Protein AF-A0A9E6EFD6-F1 (afdb_monomer)

Radius of gyration: 28.6 Å; Cα contacts (8 Å, |Δi|>4): 724; chains: 1; bounding box: 72×73×68 Å

Solvent-accessible surface area (backbone atoms only — not comparable to full-atom values): 27287 Å² total; per-residue (Å²): 129,80,58,68,72,55,55,49,50,42,54,75,59,49,58,36,62,63,62,46,51,76,80,34,74,67,41,82,51,91,86,28,33,37,20,57,46,93,88,54,94,69,93,67,68,41,21,35,36,34,62,90,74,41,35,36,42,23,73,75,83,65,52,63,38,40,52,54,54,49,46,18,63,78,69,70,40,54,73,70,54,23,52,51,53,50,20,59,73,57,70,45,83,66,78,86,62,56,59,75,66,49,44,52,48,53,51,50,51,50,52,42,42,50,56,40,42,49,50,46,51,52,20,31,51,38,42,70,38,83,94,67,17,58,70,54,52,53,50,37,52,76,70,70,52,50,70,67,54,39,55,77,54,48,42,19,26,32,57,75,60,60,42,64,63,53,54,51,33,53,76,74,68,49,55,67,72,54,38,39,56,56,40,50,34,42,74,45,96,66,90,66,62,68,32,36,60,66,47,44,17,43,29,40,56,31,43,41,82,85,60,48,40,42,42,40,37,31,31,44,81,66,93,56,82,62,60,65,43,66,44,62,81,35,96,72,28,53,63,61,65,46,43,43,52,40,52,72,8,47,64,47,10,47,76,64,43,30,34,35,42,27,62,38,73,62,35,26,51,40,34,38,71,62,70,41,44,26,25,23,14,43,71,82,56,82,69,35,63,56,33,34,50,55,47,52,76,42,20,52,31,35,36,42,43,48,38,68,46,74,66,27,51,56,48,49,53,53,38,44,56,43,30,47,74,64,66,34,51,63,29,33,38,79,53,86,96,30,59,43,64,42,56,34,42,76,76,61,30,53,69,55,51,50,55,38,72,74,61,53,32,46,62,65,56,50,53,47,57,63,42,49,77,70,48,43,68,92,38,72,67,23,44,51,54,50,53,61,68,44,27,70,61,53,55,67,48,83,50,69,63,62,36,50,54,50,43,52,52,51,15,65,76,67,73,48,56,52,65,61,51,50,52,62,38,63,71,54,81,67,74,82,76,78,80,77,90,83,74,92,73,75,86,74,77,82,80,75,78,84,77,57,70,66,58,56,51,50,52,51,50,36,71,75,37,59,74,50,47,76,75,39,50,95,74,57,57,49,86,81,44,94,46,74,71,55,32,73,74,104

Structure (mmCIF, N/CA/C/O backbone):
data_AF-A0A9E6EFD6-F1
#
_entry.id   AF-A0A9E6EFD6-F1
#
loop_
_atom_site.group_PDB
_atom_site.id
_atom_site.type_symbol
_atom_site.label_atom_id
_atom_site.label_alt_id
_atom_site.label_comp_id
_atom_site.label_asym_id
_atom_site.label_entity_id
_atom_site.label_seq_id
_atom_site.pdbx_PDB_ins_code
_atom_site.Cartn_x
_atom_site.Cartn_y
_atom_site.Cartn_z
_atom_site.occupancy
_atom_site.B_iso_or_equiv
_atom_site.auth_seq_id
_atom_site.auth_comp_id
_atom_site.auth_asym_id
_atom_site.auth_atom_id
_atom_site.pdbx_PDB_model_num
ATOM 1 N N . MET A 1 1 ? 1.290 27.173 -13.352 1.00 56.44 1 MET A N 1
ATOM 2 C CA . MET A 1 1 ? 0.258 27.708 -12.443 1.00 56.44 1 MET A CA 1
ATOM 3 C C . MET A 1 1 ? -0.812 28.351 -13.310 1.00 56.44 1 MET A C 1
ATOM 5 O O . MET A 1 1 ? -0.436 29.031 -14.257 1.00 56.44 1 MET A O 1
ATOM 9 N N . ILE A 1 2 ? -2.094 28.055 -13.079 1.00 71.50 2 ILE A N 1
ATOM 10 C CA . ILE A 1 2 ? -3.198 28.715 -13.797 1.00 71.50 2 ILE A CA 1
ATOM 11 C C . ILE A 1 2 ? -3.419 30.072 -13.109 1.00 71.50 2 ILE A C 1
ATOM 13 O O . ILE A 1 2 ? -3.512 30.064 -11.880 1.00 71.50 2 ILE A O 1
ATOM 17 N N . PRO A 1 3 ? -3.451 31.204 -13.837 1.00 74.81 3 PRO A N 1
ATOM 18 C CA . PRO A 1 3 ? -3.648 32.519 -13.227 1.00 74.81 3 PRO A CA 1
ATOM 19 C C . PRO A 1 3 ? -4.957 32.568 -12.416 1.00 74.81 3 PRO A C 1
ATOM 21 O O . PRO A 1 3 ? -5.973 32.075 -12.923 1.00 74.81 3 PRO A O 1
ATOM 24 N N . PRO A 1 4 ? -4.967 33.123 -11.188 1.00 72.00 4 PRO A N 1
ATOM 25 C CA . PRO A 1 4 ? -6.178 33.239 -10.370 1.00 72.00 4 PRO A CA 1
ATOM 26 C C . PRO A 1 4 ? -7.341 33.909 -11.111 1.00 72.00 4 PRO A C 1
ATOM 28 O O . PRO A 1 4 ? -8.468 33.426 -11.053 1.00 72.00 4 PRO A O 1
ATOM 31 N N . GLU A 1 5 ? -7.047 34.925 -11.922 1.00 75.19 5 GLU A N 1
ATOM 32 C CA . GLU A 1 5 ? -8.031 35.670 -12.711 1.00 75.19 5 GLU A CA 1
ATOM 33 C C . GLU A 1 5 ? -8.712 34.778 -13.760 1.00 75.19 5 GLU A C 1
ATOM 35 O O . GLU A 1 5 ? -9.870 34.979 -14.121 1.00 75.19 5 GLU A O 1
ATOM 40 N N . LEU A 1 6 ? -8.004 33.759 -14.258 1.00 79.31 6 LEU A N 1
ATOM 41 C CA . LEU A 1 6 ? -8.556 32.797 -15.205 1.00 79.31 6 LEU A CA 1
ATOM 42 C C . LEU A 1 6 ? -9.439 31.760 -14.507 1.00 79.31 6 LEU A C 1
ATOM 44 O O . LEU A 1 6 ? -10.460 31.364 -15.060 1.00 79.31 6 LEU A O 1
ATOM 48 N N . ILE A 1 7 ? -9.073 31.348 -13.290 1.00 82.12 7 ILE A N 1
ATOM 49 C CA . ILE A 1 7 ? -9.908 30.476 -12.453 1.00 82.12 7 ILE A CA 1
ATOM 50 C C . ILE A 1 7 ? -11.225 31.182 -12.123 1.00 82.12 7 ILE A C 1
ATOM 52 O O . ILE A 1 7 ? -12.283 30.556 -12.204 1.00 82.12 7 ILE A O 1
ATOM 56 N N . ASP A 1 8 ? -11.167 32.472 -11.800 1.00 79.94 8 ASP A N 1
ATOM 57 C CA . ASP A 1 8 ? -12.355 33.284 -11.544 1.00 79.94 8 ASP A CA 1
ATOM 58 C C . ASP A 1 8 ? -13.197 33.451 -12.815 1.00 79.94 8 ASP A C 1
ATOM 60 O O . ASP A 1 8 ? -14.384 33.148 -12.790 1.00 79.94 8 ASP A O 1
ATOM 64 N N . ARG A 1 9 ? -12.588 33.740 -13.974 1.00 79.25 9 ARG A N 1
ATOM 65 C CA . ARG A 1 9 ? -13.313 33.761 -15.261 1.00 79.25 9 ARG A CA 1
ATOM 66 C C . ARG A 1 9 ? -14.024 32.446 -15.585 1.00 79.25 9 ARG A C 1
ATOM 68 O O . ARG A 1 9 ? -15.136 32.471 -16.109 1.00 79.25 9 ARG A O 1
ATOM 75 N N . ILE A 1 10 ? -13.393 31.302 -15.311 1.00 85.44 10 ILE A N 1
ATOM 76 C CA . ILE A 1 10 ? -14.019 29.984 -15.502 1.00 85.44 10 ILE A CA 1
ATOM 77 C C . ILE A 1 10 ? -15.168 29.800 -14.519 1.00 85.44 10 ILE A C 1
ATOM 79 O O . ILE A 1 10 ? -16.218 29.305 -14.917 1.00 85.44 10 ILE A O 1
ATOM 83 N N . ARG A 1 11 ? -14.995 30.222 -13.261 1.00 84.12 11 ARG A N 1
ATOM 84 C CA . ARG A 1 11 ? -16.059 30.197 -12.252 1.00 84.12 11 ARG A CA 1
ATOM 85 C C . ARG A 1 11 ? -17.268 31.008 -12.707 1.00 84.12 11 ARG A C 1
ATOM 87 O O . ARG A 1 11 ? -18.375 30.493 -12.652 1.00 84.12 11 ARG A O 1
ATOM 94 N N . ASP A 1 12 ? -17.036 32.220 -13.195 1.00 82.88 12 ASP A N 1
ATOM 95 C CA . ASP A 1 12 ? -18.083 33.157 -13.607 1.00 82.88 12 ASP A CA 1
ATOM 96 C C . ASP A 1 12 ? -18.786 32.717 -14.897 1.00 82.88 12 ASP A C 1
ATOM 98 O O . ASP A 1 12 ? -19.959 33.012 -15.104 1.00 82.88 12 ASP A O 1
ATOM 102 N N . SER A 1 13 ? -18.083 31.974 -15.756 1.00 85.12 13 SER A N 1
ATOM 103 C CA . SER A 1 13 ? -18.631 31.432 -17.008 1.00 85.12 13 SER A CA 1
ATOM 104 C C . SER A 1 13 ? -19.251 30.040 -16.846 1.00 85.12 13 SER A C 1
ATOM 106 O O . SER A 1 13 ? -19.642 29.427 -17.837 1.00 85.12 13 SER A O 1
ATOM 108 N N . THR A 1 14 ? -19.313 29.513 -15.621 1.00 89.00 14 THR A N 1
ATOM 109 C CA . THR A 1 14 ? -19.860 28.186 -15.330 1.00 89.00 14 THR A CA 1
ATOM 110 C C . THR A 1 14 ? -21.134 28.319 -14.508 1.00 89.00 14 THR A C 1
ATOM 112 O O . THR A 1 14 ? -21.069 28.693 -13.341 1.00 89.00 14 THR A O 1
ATOM 115 N N . ASP A 1 15 ? -22.277 27.918 -15.068 1.00 90.31 15 ASP A N 1
ATOM 116 C CA . ASP A 1 15 ? -23.502 27.765 -14.281 1.00 90.31 15 ASP A CA 1
ATOM 117 C C . ASP A 1 15 ? -23.527 26.399 -13.585 1.00 90.31 15 ASP A C 1
ATOM 119 O O . ASP A 1 15 ? -23.584 25.335 -14.213 1.00 90.31 15 ASP A O 1
ATOM 123 N N . ILE A 1 16 ? -23.516 26.422 -12.254 1.00 92.88 16 ILE A N 1
ATOM 124 C CA . ILE A 1 16 ? -23.578 25.223 -11.428 1.00 92.88 16 ILE A CA 1
ATOM 125 C C . ILE A 1 16 ? -24.838 24.391 -11.692 1.00 92.88 16 ILE A C 1
ATOM 127 O O . ILE A 1 16 ? -24.782 23.164 -11.593 1.00 92.88 16 ILE A O 1
ATOM 131 N N . VAL A 1 17 ? -25.970 25.017 -12.031 1.00 93.38 17 VAL A N 1
ATOM 132 C CA . VAL A 1 17 ? -27.214 24.288 -12.306 1.00 93.38 17 VAL A CA 1
ATOM 133 C C . VAL A 1 17 ? -27.061 23.484 -13.588 1.00 93.38 17 VAL A C 1
ATOM 135 O O . VAL A 1 17 ? -27.425 22.307 -13.608 1.00 93.38 17 VAL A O 1
ATOM 138 N N . GLU A 1 18 ? -26.470 24.073 -14.627 1.00 90.19 18 GLU A N 1
ATOM 139 C CA . GLU A 1 18 ? -26.209 23.390 -15.892 1.00 90.19 18 GLU A CA 1
ATOM 140 C C . GLU A 1 18 ? -25.218 22.237 -15.704 1.00 90.19 18 GLU A C 1
ATOM 142 O O . GLU A 1 18 ? -25.483 21.115 -16.141 1.00 90.19 18 GLU A O 1
ATOM 147 N N . VAL A 1 19 ? -24.111 22.485 -14.995 1.00 92.12 19 VAL A N 1
ATOM 148 C CA . VAL A 1 19 ? -23.100 21.458 -14.708 1.00 92.12 19 VAL A CA 1
ATOM 149 C C . VAL A 1 19 ? -23.736 20.265 -14.008 1.00 92.12 19 VAL A C 1
ATOM 151 O O . VAL A 1 19 ? -23.551 19.133 -14.442 1.00 92.12 19 VAL A O 1
ATOM 154 N N . ILE A 1 20 ? -24.511 20.502 -12.950 1.00 94.88 20 ILE A N 1
ATOM 155 C CA . ILE A 1 20 ? -25.107 19.434 -12.143 1.00 94.88 20 ILE A CA 1
ATOM 156 C C . ILE A 1 20 ? -26.225 18.708 -12.897 1.00 94.88 20 ILE A C 1
ATOM 158 O O . ILE A 1 20 ? -26.336 17.484 -12.787 1.00 94.88 20 ILE A O 1
ATOM 162 N N . SER A 1 21 ? -27.029 19.431 -13.683 1.00 92.44 21 SER A N 1
ATOM 163 C CA . SER A 1 21 ? -28.165 18.862 -14.424 1.00 92.44 21 SER A CA 1
ATOM 164 C C . SER A 1 21 ? -27.749 17.804 -15.450 1.00 92.44 21 SER A C 1
ATOM 166 O O . SER A 1 21 ? -28.574 16.989 -15.855 1.00 92.44 21 SER A O 1
ATOM 168 N N . ARG A 1 22 ? -26.466 17.766 -15.837 1.00 90.06 22 ARG A N 1
ATOM 169 C CA . ARG A 1 22 ? -25.897 16.709 -16.690 1.00 90.06 22 ARG A CA 1
ATOM 170 C C . ARG A 1 22 ? -25.738 15.362 -15.979 1.00 90.06 22 ARG A C 1
ATOM 172 O O . ARG A 1 22 ? -25.658 14.340 -16.651 1.00 90.06 22 ARG A O 1
ATOM 179 N N . TYR A 1 23 ? -25.692 15.347 -14.647 1.00 91.62 23 TYR A N 1
ATOM 180 C CA . TYR A 1 23 ? -25.462 14.134 -13.851 1.00 91.62 23 TYR A CA 1
ATOM 181 C C . TYR A 1 23 ? -26.715 13.684 -13.107 1.00 91.62 23 TYR A C 1
ATOM 183 O O . TYR A 1 23 ? -26.908 12.490 -12.897 1.00 91.62 23 TYR A O 1
ATOM 191 N N . VAL A 1 24 ? -27.559 14.626 -12.678 1.00 91.38 24 VAL A N 1
ATOM 192 C CA . VAL A 1 24 ? -28.764 14.327 -11.896 1.00 91.38 24 VAL A CA 1
ATOM 193 C C . VAL A 1 24 ? -29.941 15.183 -12.325 1.00 91.38 24 VAL A C 1
ATOM 195 O O . VAL A 1 24 ? -29.803 16.367 -12.619 1.00 91.38 24 VAL A O 1
ATOM 198 N N . SER A 1 25 ? -31.136 14.593 -12.303 1.00 92.50 25 SER A N 1
ATOM 199 C CA . SER A 1 25 ? -32.370 15.327 -12.573 1.00 92.50 25 SER A CA 1
ATOM 200 C C . SER A 1 25 ? -32.705 16.267 -11.414 1.00 92.50 25 SER A C 1
ATOM 202 O O . SER A 1 25 ? -33.002 15.828 -10.298 1.00 92.50 25 SER A O 1
ATOM 204 N N . LEU A 1 26 ? -32.690 17.566 -11.697 1.00 94.31 26 LEU A N 1
ATOM 205 C CA . LEU A 1 26 ? -33.042 18.623 -10.758 1.00 94.31 26 LEU A CA 1
ATOM 206 C C . LEU A 1 26 ? -34.485 19.094 -10.982 1.00 94.31 26 LEU A C 1
ATOM 208 O O . LEU A 1 26 ? -34.907 19.329 -12.111 1.00 94.31 26 LEU A O 1
ATOM 212 N N . LYS A 1 27 ? -35.244 19.260 -9.896 1.00 93.06 27 LYS A N 1
ATOM 213 C CA . LYS A 1 27 ? -36.582 19.866 -9.901 1.00 93.06 27 LYS A CA 1
ATOM 214 C C . LYS A 1 27 ? -36.539 21.244 -9.237 1.00 93.06 27 LYS A C 1
ATOM 216 O O . LYS A 1 27 ? -35.907 21.371 -8.186 1.00 93.06 27 LYS A O 1
ATOM 221 N N . PRO A 1 28 ? -37.216 22.265 -9.786 1.00 92.00 28 PRO A N 1
ATOM 222 C CA . PRO A 1 28 ? -37.289 23.575 -9.149 1.00 92.00 28 PRO A CA 1
ATOM 223 C C . PRO A 1 28 ? -38.011 23.478 -7.796 1.00 92.00 28 PRO A C 1
ATOM 225 O O . PRO A 1 28 ? -38.989 22.747 -7.634 1.00 92.00 28 PRO A O 1
ATOM 228 N N . THR A 1 29 ? -37.502 24.181 -6.788 1.00 88.31 29 THR A N 1
ATOM 229 C CA . THR A 1 29 ? -38.072 24.250 -5.436 1.00 88.31 29 THR A CA 1
ATOM 230 C C . THR A 1 29 ? -37.699 25.587 -4.801 1.00 88.31 29 THR A C 1
ATOM 232 O O . THR A 1 29 ? -36.541 25.829 -4.457 1.00 88.31 29 THR A O 1
ATOM 235 N N . GLY A 1 30 ? -38.691 26.464 -4.620 1.00 86.25 30 GLY A N 1
ATOM 236 C CA . GLY A 1 30 ? -38.467 27.817 -4.109 1.00 86.25 30 GLY A CA 1
ATOM 237 C C . GLY A 1 30 ? -37.525 28.613 -5.018 1.00 86.25 30 GLY A C 1
ATOM 238 O O . GLY A 1 30 ? -37.744 28.678 -6.222 1.00 86.25 30 GLY A O 1
ATOM 239 N N . LYS A 1 31 ? -36.466 29.193 -4.439 1.00 79.69 31 LYS A N 1
ATOM 240 C CA . LYS A 1 31 ? -35.420 29.945 -5.164 1.00 79.69 31 LYS A CA 1
ATOM 241 C C . LYS A 1 31 ? -34.249 29.075 -5.655 1.00 79.69 31 LYS A C 1
ATOM 243 O O . LYS A 1 31 ? -33.185 29.590 -5.975 1.00 79.69 31 LYS A O 1
ATOM 248 N N . GLY A 1 32 ? -34.389 27.753 -5.645 1.00 90.75 32 GLY A N 1
ATOM 249 C CA . GLY A 1 32 ? -33.319 26.845 -6.046 1.00 90.75 32 GLY A CA 1
ATOM 250 C C . GLY A 1 32 ? -33.848 25.568 -6.673 1.00 90.75 32 GLY A C 1
ATOM 251 O O . GLY A 1 32 ? -35.003 25.475 -7.088 1.00 90.75 32 GLY A O 1
ATOM 252 N N . PHE A 1 33 ? -32.987 24.565 -6.718 1.00 96.06 33 PHE A N 1
ATOM 253 C CA . PHE A 1 33 ? -33.272 23.268 -7.303 1.00 96.06 33 PHE A CA 1
ATOM 254 C C . PHE A 1 33 ? -33.018 22.161 -6.291 1.00 96.06 33 PHE A C 1
ATOM 256 O O . PHE A 1 33 ? -32.183 22.292 -5.393 1.00 96.06 33 PHE A O 1
ATOM 263 N N . LYS A 1 34 ? -33.739 21.054 -6.439 1.00 95.81 34 LYS A N 1
ATOM 264 C CA . LYS A 1 34 ? -33.647 19.895 -5.561 1.00 95.81 34 LYS A CA 1
ATOM 265 C C . LYS A 1 34 ? -33.643 18.601 -6.369 1.00 95.81 34 LYS A C 1
ATOM 267 O O . LYS A 1 34 ? -34.402 18.469 -7.325 1.00 95.81 34 LYS A O 1
ATOM 272 N N . GLY A 1 35 ? -32.819 17.637 -5.975 1.00 94.88 35 GLY A N 1
ATOM 273 C CA . GLY A 1 35 ? -32.686 16.346 -6.650 1.00 94.88 35 GLY A CA 1
ATOM 274 C C . GLY A 1 35 ? -32.191 15.245 -5.719 1.00 94.88 35 GLY A C 1
ATOM 275 O O . GLY A 1 35 ? -31.990 15.464 -4.521 1.00 94.88 35 GLY A O 1
ATOM 276 N N . LEU A 1 36 ? -32.020 14.050 -6.277 1.00 94.56 36 LEU A N 1
ATOM 277 C CA . LEU A 1 36 ? -31.294 12.974 -5.606 1.00 94.56 36 LEU A CA 1
ATOM 278 C C . LEU A 1 36 ? -29.795 13.260 -5.700 1.00 94.56 36 LEU A C 1
ATOM 280 O O . LEU A 1 36 ? -29.305 13.736 -6.725 1.00 94.56 36 LEU A O 1
ATOM 284 N N . CYS A 1 37 ? -29.070 12.995 -4.625 1.00 93.62 37 CYS A N 1
ATOM 285 C CA . CYS A 1 37 ? -27.639 13.220 -4.585 1.00 93.62 37 CYS A CA 1
ATOM 286 C C . CYS A 1 37 ? -26.882 12.222 -5.477 1.00 93.62 37 CYS A C 1
ATOM 288 O O . CYS A 1 37 ? -27.070 11.018 -5.324 1.00 93.62 37 CYS A O 1
ATOM 290 N N . PRO A 1 38 ? -25.952 12.684 -6.334 1.00 91.12 38 PRO A N 1
ATOM 291 C CA . PRO A 1 38 ? -25.103 11.785 -7.121 1.00 91.12 38 PRO A CA 1
ATOM 292 C C . PRO A 1 38 ? -24.004 11.094 -6.302 1.00 91.12 38 PRO A C 1
ATOM 294 O O . PRO A 1 38 ? -23.340 10.195 -6.804 1.00 91.12 38 PRO A O 1
ATOM 297 N N . PHE A 1 39 ? -23.764 11.531 -5.063 1.00 89.81 39 PHE A N 1
ATOM 298 C CA . PHE A 1 39 ? -22.613 11.105 -4.257 1.00 89.81 39 PHE A CA 1
ATOM 299 C C . PHE A 1 39 ? -22.948 10.054 -3.198 1.00 89.81 39 PHE A C 1
ATOM 301 O O . PHE A 1 39 ? -22.041 9.490 -2.595 1.00 89.81 39 PHE A O 1
ATOM 308 N N . HIS A 1 40 ? -24.231 9.804 -2.942 1.00 86.38 40 HIS A N 1
ATOM 309 C CA . HIS A 1 40 ? -24.676 8.764 -2.020 1.00 86.38 40 HIS A CA 1
ATOM 310 C C . HIS A 1 40 ? -26.071 8.282 -2.415 1.00 86.38 40 HIS A C 1
ATOM 312 O O . HIS A 1 40 ? -26.829 9.009 -3.054 1.00 86.38 40 HIS A O 1
ATOM 318 N N . GLN A 1 41 ? -26.410 7.053 -2.039 1.00 88.94 41 GLN A N 1
ATOM 319 C CA . GLN A 1 41 ? -27.671 6.445 -2.437 1.00 88.94 41 GLN A CA 1
ATOM 320 C C . GLN A 1 41 ? -28.798 6.849 -1.480 1.00 88.94 41 GLN A C 1
ATOM 322 O O . GLN A 1 41 ? -28.761 6.539 -0.292 1.00 88.94 41 GLN A O 1
ATOM 327 N N . GLU A 1 42 ? -29.822 7.515 -2.009 1.00 89.06 42 GLU A N 1
ATOM 328 C CA . GLU A 1 42 ? -30.994 7.954 -1.250 1.00 89.06 42 GLU A CA 1
ATOM 329 C C . GLU A 1 42 ? -32.288 7.784 -2.056 1.00 89.06 42 GLU A C 1
ATOM 331 O O . GLU A 1 42 ? -32.275 7.771 -3.287 1.00 89.06 42 GLU A O 1
ATOM 336 N N . LYS A 1 43 ? -33.423 7.644 -1.357 1.00 87.69 43 LYS A N 1
ATOM 337 C CA . LYS A 1 43 ? -34.765 7.588 -1.974 1.00 87.69 43 LYS A CA 1
ATOM 338 C C . LYS A 1 43 ? -35.498 8.928 -1.919 1.00 87.69 43 LYS A C 1
ATOM 340 O O . LYS A 1 43 ? -36.354 9.199 -2.757 1.00 87.69 43 LYS A O 1
ATOM 345 N N . THR A 1 44 ? -35.163 9.760 -0.939 1.00 90.31 44 THR A N 1
ATOM 346 C CA . THR A 1 44 ? -35.767 11.077 -0.741 1.00 90.31 44 THR A CA 1
ATOM 347 C C . THR A 1 44 ? -34.757 12.137 -1.163 1.00 90.31 44 THR A C 1
ATOM 349 O O . THR A 1 44 ? -33.641 12.098 -0.659 1.00 90.31 44 THR A O 1
ATOM 352 N N . PRO A 1 45 ? -35.114 13.098 -2.034 1.00 91.94 45 PRO A N 1
ATOM 353 C CA . PRO A 1 45 ? -34.207 14.170 -2.433 1.00 91.94 45 PRO A CA 1
ATOM 354 C C . PRO A 1 45 ? -33.639 14.928 -1.223 1.00 91.94 45 PRO A C 1
ATOM 356 O O . PRO A 1 45 ? -34.402 15.570 -0.489 1.00 91.94 45 PRO A O 1
ATOM 359 N N . SER A 1 46 ? -32.318 14.898 -1.029 1.00 92.69 46 SER A N 1
ATOM 360 C CA . SER A 1 46 ? -31.614 15.743 -0.049 1.00 92.69 46 SER A CA 1
ATOM 361 C C . SER A 1 46 ? -30.575 16.667 -0.687 1.00 92.69 46 SER A C 1
ATOM 363 O O . SER A 1 46 ? -29.992 17.508 0.001 1.00 92.69 46 SER A O 1
ATOM 365 N N . PHE A 1 47 ? -30.378 16.558 -2.000 1.00 96.25 47 PHE A N 1
ATOM 366 C CA . PHE A 1 47 ? -29.462 17.390 -2.761 1.00 96.25 47 PHE A CA 1
ATOM 367 C C . PHE A 1 47 ? -30.135 18.691 -3.188 1.00 96.25 47 PHE A C 1
ATOM 369 O O . PHE A 1 47 ? -31.178 18.670 -3.837 1.00 96.25 47 PHE A O 1
ATOM 376 N N . THR A 1 48 ? -29.540 19.823 -2.825 1.00 95.62 48 THR A N 1
ATOM 377 C CA .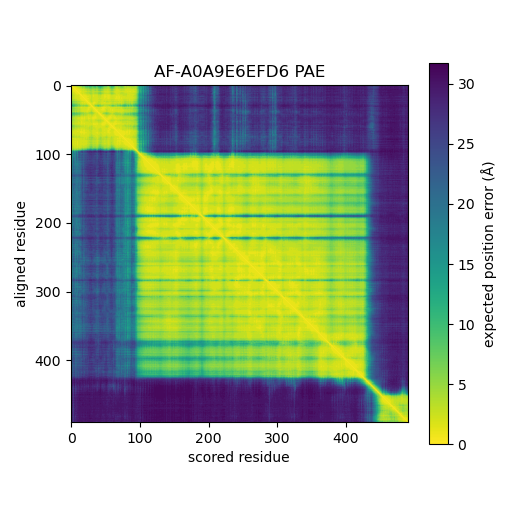 THR A 1 48 ? -30.039 21.162 -3.152 1.00 95.62 48 THR A CA 1
ATOM 378 C C . THR A 1 48 ? -28.988 21.958 -3.907 1.00 95.62 48 THR A C 1
ATOM 380 O O . THR A 1 48 ? -27.803 21.878 -3.591 1.00 95.62 48 THR A O 1
ATOM 383 N N . VAL A 1 49 ? -29.427 22.736 -4.891 1.00 96.19 49 VAL A N 1
ATOM 384 C CA . VAL A 1 49 ? -28.583 23.637 -5.681 1.00 96.19 49 VAL A CA 1
ATOM 385 C C . VAL A 1 49 ? -29.187 25.028 -5.619 1.00 96.19 49 VAL A C 1
ATOM 387 O O . VAL A 1 49 ? -30.371 25.213 -5.896 1.00 96.19 49 VAL A O 1
ATOM 390 N N . ASN A 1 50 ? -28.383 26.008 -5.229 1.00 93.00 50 ASN A N 1
ATOM 391 C CA . ASN A 1 50 ? -28.770 27.406 -5.224 1.00 93.00 50 ASN A CA 1
ATOM 392 C C . ASN A 1 50 ? -28.147 28.086 -6.449 1.00 93.00 50 ASN A C 1
ATOM 394 O O . ASN A 1 50 ? -26.923 28.192 -6.526 1.00 93.00 50 ASN A O 1
ATOM 398 N N . ALA A 1 51 ? -28.995 28.510 -7.388 1.00 88.38 51 ALA A N 1
ATOM 399 C CA . ALA A 1 51 ? -28.560 29.165 -8.620 1.00 88.38 51 ALA A CA 1
ATOM 400 C C . ALA A 1 51 ? -27.952 30.547 -8.341 1.00 88.38 51 ALA A C 1
ATOM 402 O O . ALA A 1 51 ? -26.877 30.850 -8.845 1.00 88.38 51 ALA A O 1
ATOM 403 N N . ASP A 1 52 ? -28.574 31.339 -7.464 1.00 84.94 52 ASP A N 1
ATOM 404 C CA . ASP A 1 52 ? -28.112 32.696 -7.137 1.00 84.94 52 ASP A CA 1
ATOM 405 C C . ASP A 1 52 ? -26.728 32.693 -6.471 1.00 84.94 52 ASP A C 1
ATOM 407 O O . ASP A 1 52 ? -25.883 33.541 -6.737 1.00 84.94 52 ASP A O 1
ATOM 411 N N . ARG A 1 53 ? -26.482 31.724 -5.583 1.00 86.81 53 ARG A N 1
ATOM 412 C CA . ARG A 1 53 ? -25.228 31.590 -4.824 1.00 86.81 53 ARG A CA 1
ATOM 413 C C . ARG A 1 53 ? -24.207 30.673 -5.495 1.00 86.81 53 ARG A C 1
ATOM 415 O O . ARG A 1 53 ? -23.149 30.453 -4.909 1.00 86.81 53 ARG A O 1
ATOM 422 N N . GLN A 1 54 ? -24.537 30.105 -6.657 1.00 88.38 54 GLN A N 1
ATOM 423 C CA . GLN A 1 54 ? -23.688 29.188 -7.424 1.00 88.38 54 GLN A CA 1
ATOM 424 C C . GLN A 1 54 ? -23.042 28.084 -6.554 1.00 88.38 54 GLN A C 1
ATOM 426 O O . GLN A 1 54 ? -21.841 27.811 -6.615 1.00 88.38 54 GLN A O 1
ATOM 431 N N . PHE A 1 55 ? -23.853 27.448 -5.700 1.00 94.00 55 PHE A N 1
ATOM 432 C CA . PHE A 1 55 ? -23.399 26.455 -4.720 1.00 94.00 55 PHE A CA 1
ATOM 433 C C . PHE A 1 55 ? -24.408 25.317 -4.558 1.00 94.00 55 PHE A C 1
ATOM 435 O O . PHE A 1 55 ? -25.622 25.534 -4.599 1.00 94.00 55 PHE A O 1
ATOM 442 N N . PHE A 1 56 ? -23.910 24.104 -4.318 1.00 96.19 56 PHE A N 1
ATOM 443 C CA . PHE A 1 56 ? -24.733 22.946 -3.980 1.00 96.19 56 PHE A CA 1
ATOM 444 C C . PHE A 1 56 ? -24.473 22.475 -2.553 1.00 96.19 56 PHE A C 1
ATOM 446 O O . PHE A 1 56 ? -23.366 22.595 -2.033 1.00 96.19 56 PHE A O 1
ATOM 453 N N . HIS A 1 57 ? -25.485 21.868 -1.943 1.00 95.44 57 HIS A N 1
ATOM 454 C CA . HIS A 1 57 ? -25.358 21.181 -0.667 1.00 95.44 57 HIS A CA 1
ATOM 455 C C . HIS A 1 57 ? -26.287 19.974 -0.598 1.00 95.44 57 HIS A C 1
ATOM 457 O O . HIS A 1 57 ? -27.471 20.054 -0.933 1.00 95.44 57 HIS A O 1
ATOM 463 N N . CYS A 1 58 ? -25.761 18.866 -0.099 1.00 94.75 58 CYS A N 1
ATOM 464 C CA . CYS A 1 58 ? -26.496 17.653 0.184 1.00 94.75 58 CYS A CA 1
ATOM 465 C C . CYS A 1 58 ? -26.736 17.518 1.685 1.00 94.75 58 CYS A C 1
ATOM 467 O O . CYS A 1 58 ? -25.795 17.361 2.460 1.00 94.75 58 CYS A O 1
ATOM 469 N N . PHE A 1 59 ? -27.995 17.501 2.112 1.00 91.38 59 PHE A N 1
ATOM 470 C CA . PHE A 1 59 ? -28.320 17.384 3.535 1.00 91.38 59 PHE A CA 1
ATOM 471 C C . PHE A 1 59 ? -28.079 15.980 4.108 1.00 91.38 59 PHE A C 1
ATOM 473 O O . PHE A 1 59 ? -27.796 15.889 5.306 1.00 91.38 59 PHE A O 1
ATOM 480 N N . GLY A 1 60 ? -28.121 14.938 3.264 1.00 86.25 60 GLY A N 1
ATOM 481 C CA . GLY A 1 60 ? -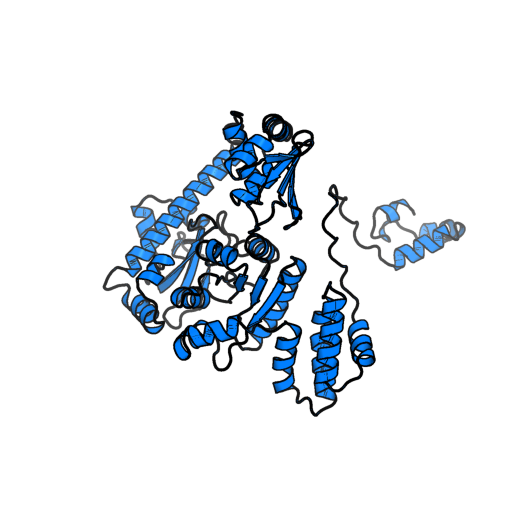27.752 13.560 3.604 1.00 86.25 60 GLY A CA 1
ATOM 482 C C . GLY A 1 60 ? -26.251 13.387 3.856 1.00 86.25 60 GLY A C 1
ATOM 483 O O . GLY A 1 60 ? -25.826 13.297 5.002 1.00 86.25 60 GLY A O 1
ATOM 484 N N . CYS A 1 61 ? -25.431 13.401 2.800 1.00 87.50 61 CYS A N 1
ATOM 485 C CA . CYS A 1 61 ? -23.983 13.141 2.900 1.00 87.50 61 CYS A CA 1
ATOM 486 C C . CYS A 1 61 ? -23.100 14.362 3.229 1.00 87.50 61 CYS A C 1
ATOM 488 O O . CYS A 1 61 ? -21.877 14.253 3.203 1.00 87.50 61 CYS A O 1
ATOM 490 N N . LYS A 1 62 ? -23.685 15.543 3.479 1.00 89.75 62 LYS A N 1
ATOM 491 C CA . LYS A 1 62 ? -22.970 16.813 3.752 1.00 89.75 62 LYS A CA 1
ATOM 492 C C . LYS A 1 62 ? -22.040 17.291 2.635 1.00 89.75 62 LYS A C 1
ATOM 494 O O . LYS A 1 62 ? -21.254 18.216 2.823 1.00 89.75 62 LYS A O 1
ATOM 499 N N . ALA A 1 63 ? -22.125 16.692 1.450 1.00 88.00 63 ALA A N 1
ATOM 500 C CA . ALA A 1 63 ? -21.382 17.168 0.301 1.00 88.00 63 ALA A CA 1
ATOM 501 C C . ALA A 1 63 ? -21.847 18.570 -0.089 1.00 88.00 63 ALA A C 1
ATOM 503 O O . ALA A 1 63 ? -23.035 18.777 -0.313 1.00 88.00 63 ALA A O 1
ATOM 504 N N . GLY A 1 64 ? -20.918 19.511 -0.220 1.00 90.88 64 GLY A N 1
ATOM 505 C CA . GLY A 1 64 ? -21.221 20.853 -0.691 1.00 90.88 64 GLY A CA 1
ATOM 506 C C . GLY A 1 64 ? -20.017 21.506 -1.346 1.00 90.88 64 GLY A C 1
ATOM 507 O O . GLY A 1 64 ? -18.877 21.100 -1.110 1.00 90.88 64 GLY A O 1
ATOM 508 N N . GLY A 1 65 ? -20.279 22.483 -2.205 1.00 92.25 65 GLY A N 1
ATOM 509 C CA . GLY A 1 65 ? -19.244 23.178 -2.957 1.00 92.25 65 GLY A CA 1
ATOM 510 C C . GLY A 1 65 ? -19.788 23.983 -4.133 1.00 92.25 65 GLY A C 1
ATOM 511 O O . GLY A 1 65 ? -20.986 23.997 -4.411 1.00 92.25 65 GLY A O 1
ATOM 512 N N . ASN A 1 66 ? -18.880 24.654 -4.835 1.00 92.62 66 ASN A N 1
ATOM 513 C CA . ASN A 1 66 ? -19.160 25.261 -6.139 1.00 92.62 66 ASN A CA 1
ATOM 514 C C . ASN A 1 66 ? -19.026 24.219 -7.275 1.00 92.62 66 ASN A C 1
ATOM 516 O O . ASN A 1 66 ? -18.770 23.037 -7.024 1.00 92.62 66 ASN A O 1
ATOM 520 N N . ALA A 1 67 ? -19.160 24.661 -8.527 1.00 91.75 67 ALA A N 1
ATOM 521 C CA . ALA A 1 67 ? -19.071 23.797 -9.706 1.00 91.75 67 ALA A CA 1
ATOM 522 C C . ALA A 1 67 ? -17.766 22.975 -9.779 1.00 91.75 67 ALA A C 1
ATOM 524 O O . ALA A 1 67 ? -17.821 21.784 -10.083 1.00 91.75 67 ALA A O 1
ATOM 525 N N . PHE A 1 68 ? -16.610 23.552 -9.417 1.00 92.69 68 PHE A N 1
ATOM 526 C CA . PHE A 1 68 ? -15.337 22.815 -9.386 1.00 92.69 68 PHE A CA 1
ATOM 527 C C . PHE A 1 68 ? -15.393 21.650 -8.401 1.00 92.69 68 PHE A C 1
ATOM 529 O O . PHE A 1 68 ? -15.067 20.522 -8.755 1.00 92.69 68 PHE A O 1
ATOM 536 N N . HIS A 1 69 ? -15.864 21.898 -7.177 1.00 93.31 69 HIS A N 1
ATOM 537 C CA . HIS A 1 69 ? -15.991 20.856 -6.156 1.00 93.31 69 HIS A CA 1
ATOM 538 C C . HIS A 1 69 ? -16.964 19.753 -6.579 1.00 93.31 69 HIS A C 1
ATOM 540 O O . HIS A 1 69 ? -16.741 18.586 -6.255 1.00 93.31 69 HIS A O 1
ATOM 546 N N . PHE A 1 70 ? -18.037 20.110 -7.293 1.00 95.56 70 PHE A N 1
ATOM 547 C CA . PHE A 1 70 ? -18.978 19.135 -7.829 1.00 95.56 70 PHE A CA 1
ATOM 548 C C . PHE A 1 70 ? -18.288 18.217 -8.842 1.00 95.56 70 PHE A C 1
ATOM 550 O O . PHE A 1 70 ? -18.314 17.003 -8.660 1.00 95.56 70 PHE A O 1
ATOM 557 N N . VAL A 1 71 ? -17.616 18.783 -9.850 1.00 91.88 71 VAL A N 1
ATOM 558 C CA . VAL A 1 71 ? -16.915 18.024 -10.903 1.00 91.88 71 VAL A CA 1
ATOM 559 C C . VAL A 1 71 ? -15.773 17.188 -10.325 1.00 91.88 71 VAL A C 1
ATOM 561 O O . VAL A 1 71 ? -15.663 16.006 -10.634 1.00 91.88 71 VAL A O 1
ATOM 564 N N . MET A 1 72 ? -14.986 17.745 -9.398 1.00 90.69 72 MET A N 1
ATOM 565 C CA . MET A 1 72 ? -13.948 16.999 -8.675 1.00 90.69 72 MET A CA 1
ATOM 566 C C . MET A 1 72 ? -14.505 15.745 -8.001 1.00 90.69 72 MET A C 1
ATOM 568 O O . MET A 1 72 ? -13.870 14.694 -8.021 1.00 90.69 72 MET A O 1
ATOM 572 N N . ARG A 1 73 ? -15.693 15.835 -7.395 1.00 87.31 73 ARG A N 1
ATOM 573 C CA . ARG A 1 73 ? -16.326 14.698 -6.716 1.00 87.31 73 ARG A CA 1
ATOM 574 C C . ARG A 1 73 ? -16.991 13.738 -7.694 1.00 87.31 73 ARG A C 1
ATOM 576 O O . ARG A 1 73 ? -16.796 12.535 -7.561 1.00 87.31 73 ARG A O 1
ATOM 583 N N . ALA A 1 74 ? -17.737 14.257 -8.665 1.00 87.50 74 ALA A N 1
ATOM 584 C CA . ALA A 1 74 ? -18.458 13.461 -9.656 1.00 87.50 74 ALA A CA 1
ATOM 585 C C . ALA A 1 74 ? -17.501 12.641 -10.532 1.00 87.50 74 ALA A C 1
ATOM 587 O O . ALA A 1 74 ? -17.759 11.473 -10.802 1.00 87.50 74 ALA A O 1
ATOM 588 N N . GLU A 1 75 ? -16.363 13.227 -10.910 1.00 83.12 75 GLU A N 1
ATOM 589 C CA . GLU A 1 75 ? -15.399 12.630 -11.840 1.00 83.12 75 GLU A CA 1
ATOM 590 C C . GLU A 1 75 ? -14.088 12.205 -11.165 1.00 83.12 75 GLU A C 1
ATOM 592 O O . GLU A 1 75 ? -13.183 11.681 -11.807 1.00 83.12 75 GLU A O 1
ATOM 597 N N . SER A 1 76 ? -13.983 12.360 -9.840 1.00 81.12 76 SER A N 1
ATOM 598 C CA . SER A 1 76 ? -12.783 12.010 -9.056 1.00 81.12 76 SER A CA 1
ATOM 599 C C . SER A 1 76 ? -11.509 12.771 -9.457 1.00 81.12 76 SER A C 1
ATOM 601 O O . SER A 1 76 ? -10.400 12.274 -9.240 1.00 81.12 76 SER A O 1
ATOM 603 N N . LEU A 1 77 ? -11.667 13.974 -10.007 1.00 77.12 77 LEU A N 1
ATOM 604 C CA . LEU A 1 77 ? -10.587 14.821 -10.509 1.00 77.12 77 LEU A CA 1
ATOM 605 C C . LEU A 1 77 ? -9.895 15.615 -9.392 1.00 77.12 77 LEU A C 1
ATOM 607 O O . LEU A 1 77 ? -10.499 15.990 -8.383 1.00 77.12 77 LEU A O 1
ATOM 611 N N . THR A 1 78 ? -8.611 15.913 -9.590 1.00 76.94 78 THR A N 1
ATOM 612 C CA . THR A 1 78 ? -7.904 16.959 -8.836 1.00 76.94 78 THR A CA 1
ATOM 613 C C . THR A 1 78 ? -8.441 18.346 -9.204 1.00 76.94 78 THR A C 1
ATOM 615 O O . THR A 1 78 ? -9.106 18.520 -10.224 1.00 76.94 78 THR A O 1
ATOM 618 N N . PHE A 1 79 ? -8.130 19.371 -8.403 1.00 83.12 79 PHE A N 1
ATOM 619 C CA . PHE A 1 79 ? -8.583 20.738 -8.687 1.00 83.12 79 PHE A CA 1
ATOM 620 C C . PHE A 1 79 ? -8.124 21.237 -10.067 1.00 83.12 79 PHE A C 1
ATOM 622 O O . PHE A 1 79 ? -8.924 21.783 -10.815 1.00 83.12 79 PHE A O 1
ATOM 629 N N . ILE A 1 80 ? -6.866 20.990 -10.451 1.00 82.38 80 ILE A N 1
ATOM 630 C CA . ILE A 1 80 ? -6.336 21.417 -11.758 1.00 82.38 80 ILE A CA 1
ATOM 631 C C . ILE A 1 80 ? -7.021 20.685 -12.916 1.00 82.38 80 ILE A C 1
ATOM 633 O O . ILE A 1 80 ? -7.297 21.297 -13.944 1.00 82.38 80 ILE A O 1
ATOM 637 N N . GLU A 1 81 ? -7.307 19.393 -12.763 1.00 79.44 81 GLU A N 1
ATOM 638 C CA . GLU A 1 81 ? -8.053 18.627 -13.766 1.00 79.44 81 GLU A CA 1
ATOM 639 C C . GLU A 1 81 ? -9.497 19.134 -13.887 1.00 79.44 81 GLU A C 1
ATOM 641 O O . GLU A 1 81 ? -9.965 19.347 -14.999 1.00 79.44 81 GLU A O 1
ATOM 646 N N . ALA A 1 82 ? -10.166 19.436 -12.770 1.00 86.38 82 ALA A N 1
ATOM 647 C CA . ALA A 1 82 ? -11.508 20.019 -12.786 1.00 86.38 82 ALA A CA 1
ATOM 648 C C . ALA A 1 82 ? -11.538 21.433 -13.392 1.00 86.38 82 ALA A C 1
ATOM 650 O O . ALA A 1 82 ? -12.491 21.786 -14.083 1.00 86.38 82 ALA A O 1
ATOM 651 N N . VAL A 1 83 ? -10.489 22.238 -13.178 1.00 89.06 83 VAL A N 1
ATOM 652 C CA . VAL A 1 83 ? -10.331 23.543 -13.840 1.00 89.06 83 VAL A CA 1
ATOM 653 C C . VAL A 1 83 ? -10.176 23.371 -15.351 1.00 89.06 83 VAL A C 1
ATOM 655 O O . VAL A 1 83 ? -10.801 24.115 -16.099 1.00 89.06 83 VAL A O 1
ATOM 658 N N . LYS A 1 84 ? -9.398 22.382 -15.813 1.00 85.25 84 LYS A N 1
ATOM 659 C CA . LYS A 1 84 ? -9.261 22.064 -17.246 1.00 85.25 84 LYS A CA 1
ATOM 660 C C . LYS A 1 84 ? -10.582 21.618 -17.867 1.00 85.25 84 LYS A C 1
ATOM 662 O O . LYS A 1 84 ? -10.952 22.135 -18.917 1.00 85.25 84 LYS A O 1
ATOM 667 N N . GLU A 1 85 ? -11.295 20.725 -17.192 1.00 85.81 85 GLU A N 1
ATOM 668 C CA . GLU A 1 85 ? -12.586 20.203 -17.642 1.00 85.81 85 GLU A CA 1
ATOM 669 C C . GLU A 1 85 ? -13.632 21.321 -17.778 1.00 85.81 85 GLU A C 1
ATOM 671 O O . GLU A 1 85 ? -14.271 21.469 -18.819 1.00 85.81 85 GLU A O 1
ATOM 676 N N . LEU A 1 86 ? -13.776 22.169 -16.753 1.00 89.12 86 LEU A N 1
ATOM 677 C CA . LEU A 1 86 ? -14.728 23.281 -16.795 1.00 89.12 86 LEU A CA 1
ATOM 678 C C . LEU A 1 86 ? -14.308 24.384 -17.774 1.00 89.12 86 LEU A C 1
ATOM 680 O O . LEU A 1 86 ? -15.172 24.945 -18.442 1.00 89.12 86 LEU A O 1
ATOM 684 N N . ALA A 1 87 ? -13.010 24.657 -17.936 1.00 85.75 87 ALA A N 1
ATOM 685 C CA . ALA A 1 87 ? -12.531 25.604 -18.943 1.00 85.75 87 ALA A CA 1
ATOM 686 C C . ALA A 1 87 ? -12.872 25.148 -20.368 1.00 85.75 87 ALA A C 1
ATOM 688 O O . ALA A 1 87 ? -13.359 25.945 -21.167 1.00 85.75 87 ALA A O 1
ATOM 689 N N . GLN A 1 88 ? -12.679 23.858 -20.666 1.00 84.31 88 GLN A N 1
ATOM 690 C CA . GLN A 1 88 ? -13.043 23.273 -21.954 1.00 84.31 88 GLN A CA 1
ATOM 691 C C . GLN A 1 88 ? -14.549 23.393 -22.216 1.00 84.31 88 GLN A C 1
ATOM 693 O O . GLN A 1 88 ? -14.953 23.784 -23.310 1.00 84.31 88 GLN A O 1
ATOM 698 N N . ARG A 1 89 ? -15.385 23.108 -21.209 1.00 84.31 89 ARG A N 1
ATOM 699 C CA . ARG A 1 89 ? -16.850 23.224 -21.313 1.00 84.31 89 ARG A CA 1
ATOM 700 C C . ARG A 1 89 ? -17.319 24.666 -21.497 1.00 84.31 89 ARG A C 1
ATOM 702 O O . ARG A 1 89 ? -18.244 24.898 -22.266 1.00 84.31 89 ARG A O 1
ATOM 709 N N . ALA A 1 90 ? -16.665 25.616 -20.834 1.00 82.38 90 ALA A N 1
ATOM 710 C CA . ALA A 1 90 ? -16.945 27.044 -20.960 1.00 82.38 90 ALA A CA 1
ATOM 711 C C . ALA A 1 90 ? -16.350 27.673 -22.239 1.00 82.38 90 ALA A C 1
ATOM 713 O O . ALA A 1 90 ? -16.492 28.875 -22.450 1.00 82.38 90 ALA A O 1
ATOM 714 N N . GLY A 1 91 ? -15.645 26.900 -23.079 1.00 82.94 91 GLY A N 1
ATOM 715 C CA . GLY A 1 91 ? -14.957 27.424 -24.264 1.00 82.94 91 GLY A CA 1
ATOM 716 C C . GLY A 1 91 ? -13.831 28.411 -23.931 1.00 82.94 91 GLY A C 1
ATOM 717 O O . GLY A 1 91 ? -13.420 29.200 -24.781 1.00 82.94 91 GLY A O 1
ATOM 718 N N . ILE A 1 92 ? -13.330 28.394 -22.694 1.00 82.12 92 ILE A N 1
ATOM 719 C CA . ILE A 1 92 ? -12.250 29.264 -22.240 1.00 82.12 92 ILE A CA 1
ATOM 720 C C . ILE A 1 92 ? -10.935 28.566 -22.550 1.00 82.12 92 ILE A C 1
ATOM 722 O O . ILE A 1 92 ? -10.569 27.576 -21.916 1.00 82.12 92 ILE A O 1
ATOM 726 N N . ALA A 1 93 ? -10.200 29.118 -23.512 1.00 72.88 93 ALA A N 1
ATOM 727 C CA . ALA A 1 93 ? -8.839 28.694 -23.780 1.00 72.88 93 ALA A CA 1
ATOM 728 C C . ALA A 1 93 ? -7.983 28.929 -22.527 1.00 72.88 93 ALA A C 1
ATOM 730 O O . ALA A 1 93 ? -7.685 30.066 -22.148 1.00 72.88 93 ALA A O 1
ATOM 731 N N . LEU A 1 94 ? -7.596 27.839 -21.869 1.00 73.38 94 LEU A N 1
ATOM 732 C CA . LEU A 1 94 ? -6.484 27.881 -20.935 1.00 73.38 94 LEU A CA 1
ATOM 733 C C . LEU A 1 94 ? -5.211 28.171 -21.737 1.00 73.38 94 LEU A C 1
ATOM 735 O O . LEU A 1 94 ? -5.101 27.659 -22.852 1.00 73.38 94 LEU A O 1
ATOM 739 N N . PRO A 1 95 ? -4.257 28.957 -21.203 1.00 65.12 95 PRO A N 1
ATOM 740 C CA . PRO A 1 95 ? -2.965 29.160 -21.840 1.00 65.12 95 PRO A CA 1
ATOM 741 C C . PRO A 1 95 ? -2.415 27.815 -22.310 1.00 65.12 95 PRO A C 1
ATOM 743 O O . PRO A 1 95 ? -2.268 26.896 -21.494 1.00 65.12 95 PRO A O 1
ATOM 746 N N . GLU A 1 96 ? -2.186 27.681 -23.621 1.00 55.41 96 GLU A N 1
ATOM 747 C CA . GLU A 1 96 ? -1.585 26.477 -24.172 1.00 55.41 96 GLU A CA 1
ATOM 748 C C . GLU A 1 96 ? -0.177 26.355 -23.615 1.00 55.41 96 GLU A C 1
ATOM 750 O O . GLU A 1 96 ? 0.763 27.042 -24.005 1.00 55.41 96 GLU A O 1
ATOM 755 N N . ALA A 1 97 ? -0.106 25.440 -22.660 1.00 47.25 97 ALA A N 1
ATOM 756 C CA . ALA A 1 97 ? 1.050 25.024 -21.924 1.00 47.25 97 ALA A CA 1
ATOM 757 C C . ALA A 1 97 ? 1.708 26.114 -21.065 1.00 47.25 97 ALA A C 1
ATOM 759 O O . ALA A 1 97 ? 1.732 27.309 -21.346 1.00 47.25 97 ALA A O 1
ATOM 760 N N . GLY A 1 98 ? 2.189 25.675 -19.904 1.00 52.56 98 GLY A N 1
ATOM 761 C CA . GLY A 1 98 ? 2.830 26.580 -18.970 1.00 52.56 98 GLY A CA 1
ATOM 762 C C . GLY A 1 98 ? 4.119 27.169 -19.541 1.00 52.56 98 GLY A C 1
ATOM 763 O O . GLY A 1 98 ? 4.467 26.977 -20.703 1.00 52.56 98 GLY A O 1
ATOM 764 N N . THR A 1 99 ? 4.863 27.857 -18.682 1.00 57.56 99 THR A N 1
ATOM 765 C CA . THR A 1 99 ? 6.250 28.252 -18.950 1.00 57.56 99 THR A CA 1
ATOM 766 C C . THR A 1 99 ? 7.019 27.140 -19.693 1.00 57.56 99 THR A C 1
ATOM 768 O O . THR A 1 99 ? 6.701 25.964 -19.496 1.00 57.56 99 THR A O 1
ATOM 771 N N . PRO A 1 100 ? 8.057 27.442 -20.496 1.00 60.41 100 PRO A N 1
ATOM 772 C CA . PRO A 1 100 ? 8.878 26.412 -21.149 1.00 60.41 100 PRO A CA 1
ATOM 773 C C . PRO A 1 100 ? 9.297 25.269 -20.204 1.00 60.41 100 PRO A C 1
ATOM 775 O O . PRO A 1 100 ? 9.359 24.108 -20.600 1.00 60.41 100 PRO A O 1
ATOM 778 N N . ALA A 1 101 ? 9.475 25.583 -18.916 1.00 59.16 101 ALA A N 1
ATOM 779 C CA . ALA A 1 101 ? 9.681 24.616 -17.842 1.00 59.16 101 ALA A CA 1
ATOM 780 C C . ALA A 1 101 ? 8.511 23.623 -17.640 1.00 59.16 101 ALA A C 1
ATOM 782 O O . ALA A 1 101 ? 8.753 22.424 -17.527 1.00 59.16 101 ALA A O 1
ATOM 783 N N . ASN A 1 102 ? 7.253 24.074 -17.636 1.00 58.03 102 ASN A N 1
ATOM 784 C CA . ASN A 1 102 ? 6.074 23.203 -17.528 1.00 58.03 102 ASN A CA 1
ATOM 785 C C . ASN A 1 102 ? 5.870 22.346 -18.790 1.00 58.03 102 ASN A C 1
ATOM 787 O O . ASN A 1 102 ? 5.529 21.174 -18.671 1.00 58.03 102 ASN A O 1
ATOM 791 N N . GLN A 1 103 ? 6.125 22.890 -19.987 1.00 66.44 103 GLN A N 1
ATOM 792 C CA . GLN A 1 103 ? 6.104 22.114 -21.240 1.00 66.44 103 GLN A CA 1
ATOM 793 C C . GLN A 1 103 ? 7.150 20.994 -21.232 1.00 66.44 103 GLN A C 1
ATOM 795 O O . GLN A 1 103 ? 6.856 19.846 -21.579 1.00 66.44 103 GLN A O 1
ATOM 800 N N . ALA A 1 104 ? 8.371 21.317 -20.799 1.00 71.88 104 ALA A N 1
ATOM 801 C CA . ALA A 1 104 ? 9.445 20.346 -20.646 1.00 71.88 104 ALA A CA 1
ATOM 802 C C . ALA A 1 104 ? 9.101 19.284 -19.590 1.00 71.88 104 ALA A C 1
ATOM 804 O O . ALA A 1 104 ? 9.347 18.099 -19.810 1.00 71.88 104 ALA A O 1
ATOM 805 N N . GLN A 1 105 ? 8.479 19.680 -18.474 1.00 73.44 105 GLN A N 1
ATOM 806 C CA . GLN A 1 105 ? 8.045 18.760 -17.424 1.00 73.44 105 GLN A CA 1
ATOM 807 C C . GLN A 1 105 ? 6.943 17.804 -17.903 1.00 73.44 105 GLN A C 1
ATOM 809 O O . GLN A 1 105 ? 7.036 16.603 -17.643 1.00 73.44 105 GLN A O 1
ATOM 814 N N . ASP A 1 106 ? 5.941 18.296 -18.635 1.00 75.44 106 ASP A N 1
ATOM 815 C CA . ASP A 1 106 ? 4.868 17.468 -19.200 1.00 75.44 106 ASP A CA 1
ATOM 816 C C . ASP A 1 106 ? 5.400 16.504 -20.270 1.00 75.44 106 ASP A C 1
ATOM 818 O O . ASP A 1 106 ? 5.034 15.325 -20.291 1.00 75.44 106 ASP A O 1
ATOM 822 N N . THR A 1 107 ? 6.318 16.975 -21.120 1.00 83.12 107 THR A N 1
ATOM 823 C CA . THR A 1 107 ? 6.994 16.140 -22.125 1.00 83.12 107 THR A CA 1
ATOM 824 C C . THR A 1 107 ? 7.817 15.045 -21.453 1.00 83.12 107 THR A C 1
ATOM 826 O O . THR A 1 107 ? 7.670 13.869 -21.787 1.00 83.12 107 THR A O 1
ATOM 829 N N . GLN A 1 108 ? 8.615 15.401 -20.442 1.00 88.00 108 GLN A N 1
ATOM 830 C CA . GLN A 1 108 ? 9.401 14.437 -19.678 1.00 88.00 108 GLN A CA 1
ATOM 831 C C . GLN A 1 108 ? 8.497 13.424 -18.968 1.00 88.00 108 GLN A C 1
ATOM 833 O O . GLN A 1 108 ? 8.769 12.226 -18.999 1.00 88.00 108 GLN A O 1
ATOM 838 N N . ARG A 1 109 ? 7.397 13.873 -18.348 1.00 87.00 109 ARG A N 1
ATOM 839 C CA . ARG A 1 109 ? 6.428 12.981 -17.699 1.00 87.00 109 ARG A CA 1
ATOM 840 C C . ARG A 1 109 ? 5.840 11.984 -18.698 1.00 87.00 109 ARG A C 1
ATOM 842 O O . ARG A 1 109 ? 5.725 10.807 -18.368 1.00 87.00 109 ARG A O 1
ATOM 849 N N . ARG A 1 110 ? 5.497 12.428 -19.912 1.00 87.00 110 ARG A N 1
ATOM 850 C CA . ARG A 1 110 ? 4.984 11.559 -20.982 1.00 87.00 110 ARG A CA 1
ATOM 851 C C . ARG A 1 110 ? 6.011 10.509 -21.405 1.00 87.00 110 ARG A C 1
ATOM 853 O O . ARG A 1 110 ? 5.669 9.334 -21.442 1.00 87.00 110 ARG A O 1
ATOM 860 N N . GLN A 1 111 ? 7.256 10.918 -21.647 1.00 92.56 111 GLN A N 1
ATOM 861 C CA . GLN A 1 111 ? 8.349 10.003 -22.001 1.00 92.56 111 GLN A CA 1
ATOM 862 C C . GLN A 1 111 ? 8.606 8.966 -20.899 1.00 92.56 111 GLN A C 1
ATOM 864 O O . GLN A 1 111 ? 8.810 7.788 -21.184 1.00 92.56 111 GLN A O 1
ATOM 869 N N . LEU A 1 112 ? 8.553 9.385 -19.629 1.00 95.25 112 LEU A N 1
ATOM 870 C CA . LEU A 1 112 ? 8.691 8.472 -18.495 1.00 95.25 112 LEU A CA 1
ATOM 871 C C . LEU A 1 112 ? 7.538 7.461 -18.431 1.00 95.25 112 LEU A C 1
ATOM 873 O O . LEU A 1 112 ? 7.776 6.288 -18.159 1.00 95.25 112 LEU A O 1
ATOM 877 N N . LEU A 1 113 ? 6.293 7.888 -18.673 1.00 89.88 113 LEU A N 1
ATOM 878 C CA . LEU A 1 113 ? 5.144 6.974 -18.698 1.00 89.88 113 LEU A CA 1
ATOM 879 C C . LEU A 1 113 ? 5.277 5.958 -19.835 1.00 89.88 113 LEU A C 1
ATOM 881 O O . LEU A 1 113 ? 5.021 4.775 -19.631 1.00 89.88 113 LEU A O 1
ATOM 885 N N . GLU A 1 114 ? 5.724 6.411 -21.006 1.00 93.94 114 GLU A N 1
ATOM 886 C CA . GLU A 1 114 ? 5.937 5.563 -22.176 1.00 93.94 114 GLU A CA 1
ATOM 887 C C . GLU A 1 114 ? 7.005 4.490 -21.921 1.00 93.94 114 GLU A C 1
ATOM 889 O O . GLU A 1 114 ? 6.717 3.303 -22.067 1.00 93.94 114 GLU A O 1
ATOM 894 N N . VAL A 1 115 ? 8.202 4.875 -21.457 1.00 97.88 115 VAL A N 1
ATOM 895 C CA . VAL A 1 115 ? 9.281 3.904 -21.195 1.00 97.88 115 VAL A CA 1
ATOM 896 C C . VAL A 1 115 ? 8.913 2.930 -20.071 1.00 97.88 115 VAL A C 1
ATOM 898 O O . VAL A 1 115 ? 9.294 1.760 -20.099 1.00 97.88 115 VAL A O 1
ATOM 901 N N . THR A 1 116 ? 8.137 3.384 -19.082 1.00 97.50 116 THR A N 1
ATOM 902 C CA . THR A 1 116 ? 7.698 2.546 -17.957 1.00 97.50 116 THR A CA 1
ATOM 903 C C . THR A 1 116 ? 6.652 1.529 -18.420 1.00 97.50 116 THR A C 1
ATOM 905 O O . THR A 1 116 ? 6.734 0.352 -18.061 1.00 97.50 116 THR A O 1
ATOM 908 N N . ALA A 1 117 ? 5.706 1.941 -19.270 1.00 95.00 117 ALA A N 1
ATOM 909 C CA . ALA A 1 117 ? 4.746 1.039 -19.905 1.00 95.00 117 ALA A CA 1
ATOM 910 C C . ALA A 1 117 ? 5.438 0.035 -20.843 1.00 95.00 117 ALA A C 1
ATOM 912 O O . ALA A 1 117 ? 5.130 -1.158 -20.801 1.00 95.00 117 ALA A O 1
ATOM 913 N N . TRP A 1 118 ? 6.420 0.487 -21.629 1.00 97.94 118 TRP A N 1
ATOM 914 C CA . TRP A 1 118 ? 7.258 -0.380 -22.458 1.00 97.94 118 TRP A CA 1
ATOM 915 C C . TRP A 1 118 ? 7.976 -1.444 -21.614 1.00 97.94 118 TRP A C 1
ATOM 917 O O . TRP A 1 118 ? 7.885 -2.635 -21.917 1.00 97.94 118 TRP A O 1
ATOM 927 N N . ALA A 1 119 ? 8.612 -1.050 -20.505 1.00 98.56 119 ALA A N 1
ATOM 928 C CA . ALA A 1 119 ? 9.296 -1.981 -19.608 1.00 98.56 119 ALA A CA 1
ATOM 929 C C . ALA A 1 119 ? 8.327 -3.002 -18.988 1.00 98.56 119 ALA A C 1
ATOM 931 O O . ALA A 1 119 ? 8.643 -4.191 -18.921 1.00 98.56 119 ALA A O 1
ATOM 932 N N . ALA A 1 120 ? 7.120 -2.573 -18.599 1.00 98.19 120 ALA A N 1
ATOM 933 C CA . ALA A 1 120 ? 6.078 -3.482 -18.120 1.00 98.19 120 ALA A CA 1
ATOM 934 C C . ALA A 1 120 ? 5.711 -4.530 -19.184 1.00 98.19 120 ALA A C 1
ATOM 936 O O . ALA A 1 120 ? 5.638 -5.720 -18.874 1.00 98.19 120 ALA A O 1
ATOM 937 N N . GLY A 1 121 ? 5.558 -4.105 -20.443 1.00 96.81 121 GLY A N 1
ATOM 938 C CA . GLY A 1 121 ? 5.327 -5.000 -21.577 1.00 96.81 121 GLY A CA 1
ATOM 939 C C . GLY A 1 121 ? 6.455 -6.018 -21.765 1.00 96.81 121 GLY A C 1
ATOM 940 O O . GLY A 1 121 ? 6.185 -7.209 -21.916 1.00 96.81 121 GLY A O 1
ATOM 941 N N . ARG A 1 122 ? 7.719 -5.584 -21.668 1.00 97.62 122 ARG A N 1
ATOM 942 C CA . ARG A 1 122 ? 8.895 -6.471 -21.744 1.00 97.62 122 ARG A CA 1
ATOM 943 C C . ARG A 1 122 ? 8.915 -7.508 -20.618 1.00 97.62 122 ARG A C 1
ATOM 945 O O . ARG A 1 122 ? 9.189 -8.679 -20.879 1.00 97.62 122 ARG A O 1
ATOM 952 N N . PHE A 1 123 ? 8.586 -7.121 -19.384 1.00 98.38 123 PHE A N 1
ATOM 953 C CA . PHE A 1 123 ? 8.512 -8.069 -18.269 1.00 98.38 123 PHE A CA 1
ATOM 954 C C . PHE A 1 123 ? 7.355 -9.067 -18.423 1.00 98.38 123 PHE A C 1
ATOM 956 O O . PHE A 1 123 ? 7.528 -10.247 -18.117 1.00 98.38 123 PHE A O 1
ATOM 963 N N . GLN A 1 124 ? 6.190 -8.640 -18.914 1.00 96.94 124 GLN A N 1
ATOM 964 C CA . GLN A 1 124 ? 5.080 -9.558 -19.207 1.00 96.94 124 GLN A CA 1
ATOM 965 C C . GLN A 1 124 ? 5.431 -10.542 -20.327 1.00 96.94 124 GLN A C 1
ATOM 967 O O . GLN A 1 124 ? 5.163 -11.736 -20.216 1.00 96.94 124 GLN A O 1
ATOM 972 N N . GLU A 1 125 ? 6.061 -10.060 -21.399 1.00 94.88 125 GLU A N 1
ATOM 973 C CA . GLU A 1 125 ? 6.545 -10.897 -22.499 1.00 94.88 125 GLU A CA 1
ATOM 974 C C . GLU A 1 125 ? 7.530 -11.958 -21.987 1.00 94.88 125 GLU A C 1
ATOM 976 O O . GLU A 1 125 ? 7.383 -13.147 -22.282 1.00 94.88 125 GLU A O 1
ATOM 981 N N . ALA A 1 126 ? 8.477 -11.551 -21.137 1.00 96.00 126 ALA A N 1
ATOM 982 C CA . ALA A 1 126 ? 9.416 -12.462 -20.497 1.00 96.00 126 ALA A CA 1
ATOM 983 C C . ALA A 1 126 ? 8.718 -13.501 -19.605 1.00 96.00 126 ALA A C 1
ATOM 985 O O . ALA A 1 126 ? 9.113 -14.663 -19.632 1.00 96.00 126 ALA A O 1
ATOM 986 N N . LEU A 1 127 ? 7.660 -13.128 -18.870 1.00 95.62 127 LEU A N 1
ATOM 987 C CA . LEU A 1 127 ? 6.868 -14.072 -18.070 1.00 95.62 127 LEU A CA 1
ATOM 988 C C . LEU A 1 127 ? 6.110 -15.083 -18.941 1.00 95.62 127 LEU A C 1
ATOM 990 O O . LEU A 1 127 ? 5.909 -16.217 -18.519 1.00 95.62 127 LEU A O 1
ATOM 994 N N . ARG A 1 128 ? 5.694 -14.716 -20.157 1.00 92.12 128 ARG A N 1
ATOM 995 C CA . ARG A 1 128 ? 5.017 -15.647 -21.077 1.00 92.12 128 ARG A CA 1
ATOM 996 C C . ARG A 1 128 ? 6.004 -16.608 -21.747 1.00 92.12 128 ARG A C 1
ATOM 998 O O . ARG A 1 128 ? 5.650 -17.766 -21.981 1.00 92.12 128 ARG A O 1
ATOM 1005 N N . ARG A 1 129 ? 7.243 -16.169 -21.990 1.00 91.38 129 ARG A N 1
ATOM 1006 C CA . ARG A 1 129 ? 8.259 -16.895 -22.767 1.00 91.38 129 ARG A CA 1
ATOM 1007 C C . ARG A 1 129 ? 8.711 -18.220 -22.117 1.00 91.38 129 ARG A C 1
ATOM 1009 O O . ARG A 1 129 ? 9.229 -18.199 -20.996 1.00 91.38 129 ARG A O 1
ATOM 1016 N N . PRO A 1 130 ? 8.564 -19.367 -22.806 1.00 88.94 130 PRO A N 1
ATOM 1017 C CA . PRO A 1 130 ? 9.134 -20.644 -22.366 1.00 88.94 130 PRO A CA 1
ATOM 1018 C C . PRO A 1 130 ? 10.672 -20.620 -22.327 1.00 88.94 130 PRO A C 1
ATOM 1020 O O . PRO A 1 130 ? 11.306 -19.906 -23.105 1.00 88.94 130 PRO A O 1
ATOM 1023 N N . GLY A 1 131 ? 11.262 -21.401 -21.428 1.00 87.12 131 GLY A N 1
ATOM 1024 C CA . GLY A 1 131 ? 12.701 -21.555 -21.187 1.00 87.12 131 GLY A CA 1
ATOM 1025 C C . GLY A 1 131 ? 13.336 -20.490 -20.283 1.00 87.12 131 GLY A C 1
ATOM 1026 O O . GLY A 1 131 ? 14.490 -20.640 -19.893 1.00 87.12 131 GLY A O 1
ATOM 1027 N N . ILE A 1 132 ? 12.612 -19.409 -19.972 1.00 86.88 132 ILE A N 1
ATOM 1028 C CA . ILE A 1 132 ? 13.085 -18.305 -19.120 1.00 86.88 132 ILE A CA 1
ATOM 1029 C C . ILE A 1 132 ? 12.201 -18.135 -17.875 1.00 86.88 132 ILE A C 1
ATOM 1031 O O . ILE A 1 132 ? 12.696 -17.817 -16.794 1.00 86.88 132 ILE A O 1
ATOM 1035 N N . SER A 1 133 ? 10.884 -18.305 -18.022 1.00 91.94 133 SER A N 1
ATOM 1036 C CA . SER A 1 133 ? 9.880 -17.957 -17.007 1.00 91.94 133 SER A CA 1
ATOM 1037 C C . SER A 1 133 ? 9.522 -19.083 -16.036 1.00 91.94 133 SER A C 1
ATOM 1039 O O . SER A 1 133 ? 8.707 -18.865 -15.139 1.00 91.94 133 SER A O 1
ATOM 1041 N N . GLU A 1 134 ? 10.102 -20.274 -16.181 1.00 92.50 134 GLU A N 1
ATOM 1042 C CA . GLU A 1 134 ? 9.768 -21.474 -15.405 1.00 92.50 134 GLU A CA 1
ATOM 1043 C C . GLU A 1 134 ? 9.813 -21.232 -13.890 1.00 92.50 134 G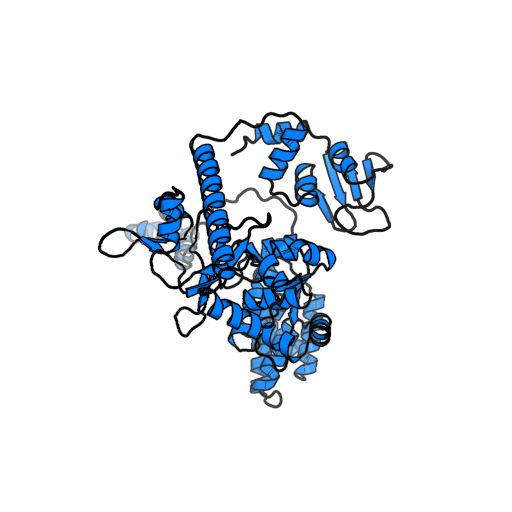LU A C 1
ATOM 1045 O O . GLU A 1 134 ? 8.833 -21.579 -13.223 1.00 92.50 134 GLU A O 1
ATOM 1050 N N . PRO A 1 135 ? 10.845 -20.571 -13.320 1.00 92.06 135 PRO A N 1
ATOM 1051 C CA . PRO A 1 135 ? 10.865 -20.289 -11.886 1.00 92.06 135 PRO A CA 1
ATOM 1052 C C . PRO A 1 135 ? 9.698 -19.395 -11.443 1.00 92.06 135 PRO A C 1
ATOM 1054 O O . PRO A 1 135 ? 9.112 -19.607 -10.378 1.00 92.06 135 PRO A O 1
ATOM 1057 N N . ALA A 1 136 ? 9.334 -18.401 -12.260 1.00 94.19 136 ALA A N 1
ATOM 1058 C CA . ALA A 1 136 ? 8.253 -17.466 -11.959 1.00 94.19 136 ALA A CA 1
ATOM 1059 C C . ALA A 1 136 ? 6.885 -18.149 -12.058 1.00 94.19 136 ALA A C 1
ATOM 1061 O O . ALA A 1 136 ? 6.067 -18.019 -11.149 1.00 94.19 136 ALA A O 1
ATOM 1062 N N . LYS A 1 137 ? 6.661 -18.940 -13.114 1.00 93.69 137 LYS A N 1
ATOM 1063 C CA . LYS A 1 137 ? 5.433 -19.724 -13.302 1.00 93.69 137 LYS A CA 1
ATOM 1064 C C . LYS A 1 137 ? 5.243 -20.751 -12.189 1.00 93.69 137 LYS A C 1
ATOM 1066 O O . LYS A 1 137 ? 4.164 -20.811 -11.608 1.00 93.69 137 LYS A O 1
ATOM 1071 N N . ALA A 1 138 ? 6.296 -21.486 -11.823 1.00 93.44 138 ALA A N 1
ATOM 1072 C CA . ALA A 1 138 ? 6.251 -22.441 -10.717 1.00 93.44 138 ALA A CA 1
ATOM 1073 C C . ALA A 1 138 ? 5.931 -21.755 -9.378 1.00 93.44 138 ALA A C 1
ATOM 1075 O O . ALA A 1 138 ? 5.189 -22.294 -8.555 1.00 93.44 138 ALA A O 1
ATOM 1076 N N . TYR A 1 139 ? 6.457 -20.545 -9.154 1.00 94.31 139 TYR A N 1
ATOM 1077 C CA . TYR A 1 139 ? 6.116 -19.755 -7.974 1.00 94.31 139 TYR A CA 1
ATOM 1078 C C . TYR A 1 139 ? 4.638 -19.338 -7.954 1.00 94.31 139 TYR A C 1
ATOM 1080 O O . TYR A 1 139 ? 3.974 -19.543 -6.937 1.00 94.31 139 TYR A O 1
ATOM 1088 N N . LEU A 1 140 ? 4.122 -18.783 -9.056 1.00 94.12 140 LEU A N 1
ATOM 1089 C CA . LEU A 1 140 ? 2.716 -18.375 -9.173 1.00 94.12 140 LEU A CA 1
ATOM 1090 C C . LEU A 1 140 ? 1.771 -19.570 -8.986 1.00 94.12 140 LEU A C 1
ATOM 1092 O O . LEU A 1 140 ? 0.822 -19.481 -8.211 1.00 94.12 140 LEU A O 1
ATOM 1096 N N . GLN A 1 141 ? 2.094 -20.714 -9.596 1.00 93.19 141 GLN A N 1
ATOM 1097 C CA . GLN A 1 141 ? 1.330 -21.953 -9.451 1.00 93.19 141 GLN A CA 1
ATOM 1098 C C . GLN A 1 141 ? 1.317 -22.452 -8.002 1.00 93.19 141 GLN A C 1
ATOM 1100 O O . GLN A 1 141 ? 0.260 -22.795 -7.480 1.00 93.19 141 GLN A O 1
ATOM 1105 N N . ARG A 1 142 ? 2.465 -22.441 -7.309 1.00 92.31 142 ARG A N 1
ATOM 1106 C CA . ARG A 1 142 ? 2.539 -22.816 -5.885 1.00 92.31 142 ARG A CA 1
ATOM 1107 C C . ARG A 1 142 ? 1.710 -21.888 -4.992 1.00 92.31 142 ARG A C 1
ATOM 1109 O O . ARG A 1 142 ? 1.221 -22.314 -3.949 1.00 92.31 142 ARG A O 1
ATOM 1116 N N . ARG A 1 143 ? 1.562 -20.624 -5.390 1.00 91.00 143 ARG A N 1
ATOM 1117 C CA . ARG A 1 143 ? 0.692 -19.642 -4.729 1.00 91.00 143 ARG A CA 1
ATOM 1118 C C . ARG A 1 143 ? -0.773 -19.741 -5.165 1.00 91.00 143 ARG A C 1
ATOM 1120 O O . ARG A 1 143 ? -1.583 -18.968 -4.678 1.00 91.00 143 ARG A O 1
ATOM 1127 N N . GLY A 1 144 ? -1.125 -20.676 -6.049 1.00 89.94 144 GLY A N 1
ATOM 1128 C CA . GLY A 1 144 ? -2.495 -20.850 -6.535 1.00 89.94 144 GLY A CA 1
ATOM 1129 C C . GLY A 1 144 ? -3.002 -19.681 -7.382 1.00 89.94 144 GLY A C 1
ATOM 1130 O O . GLY A 1 144 ? -4.209 -19.492 -7.488 1.00 89.94 144 GLY A O 1
ATOM 1131 N N . LEU A 1 145 ? -2.104 -18.879 -7.963 1.00 92.75 145 LEU A N 1
ATOM 1132 C CA . LEU A 1 145 ? -2.483 -17.735 -8.787 1.00 92.75 145 LEU A CA 1
ATOM 1133 C C . LEU A 1 145 ? -2.719 -18.176 -10.230 1.00 92.75 145 LEU A C 1
ATOM 1135 O O . LEU A 1 145 ? -1.829 -18.746 -10.866 1.00 92.75 145 LEU A O 1
ATOM 1139 N N . SER A 1 146 ? -3.917 -17.889 -10.740 1.00 91.19 146 SER A N 1
ATOM 1140 C CA . SER A 1 146 ? -4.286 -18.186 -12.121 1.00 91.19 146 SER A CA 1
ATOM 1141 C C . SER A 1 146 ? -3.630 -17.212 -13.105 1.00 91.19 146 SER A C 1
ATOM 114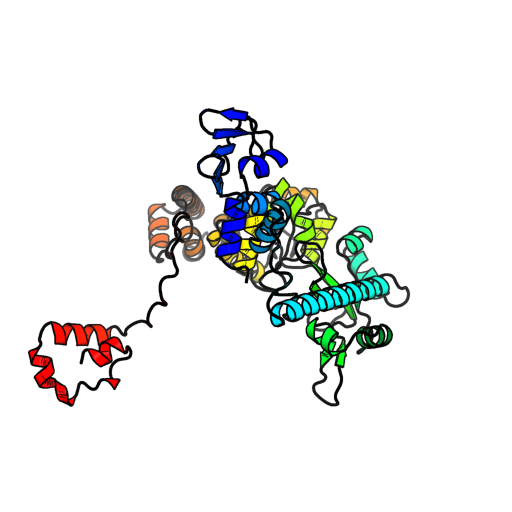3 O O . SER A 1 146 ? -3.138 -16.140 -12.729 1.00 91.19 146 SER A O 1
ATOM 1145 N N . THR A 1 147 ? -3.627 -17.575 -14.387 1.00 89.69 147 THR A N 1
ATOM 1146 C CA . THR A 1 147 ? -3.114 -16.705 -15.451 1.00 89.69 147 THR A CA 1
ATOM 1147 C C . THR A 1 147 ? -3.930 -15.420 -15.554 1.00 89.69 147 THR A C 1
ATOM 1149 O O . THR A 1 147 ? -3.348 -14.351 -15.694 1.00 89.69 147 THR A O 1
ATOM 1152 N N . GLU A 1 148 ? -5.247 -15.494 -15.375 1.00 90.62 148 GLU A N 1
ATOM 1153 C CA . GLU A 1 148 ? -6.152 -14.342 -15.421 1.00 90.62 148 GLU A CA 1
ATOM 1154 C C . GLU A 1 148 ? -5.831 -13.335 -14.309 1.00 90.62 148 GLU A C 1
ATOM 1156 O O . GLU A 1 148 ? -5.782 -12.130 -14.552 1.00 90.62 148 GLU A O 1
ATOM 1161 N N . VAL A 1 149 ? -5.545 -13.818 -13.092 1.00 92.56 149 VAL A N 1
ATOM 1162 C CA . VAL A 1 149 ? -5.115 -12.956 -11.979 1.00 92.56 149 VAL A CA 1
ATOM 1163 C C . VAL A 1 149 ? -3.760 -12.320 -12.286 1.00 92.56 149 VAL A C 1
ATOM 1165 O O . VAL A 1 149 ? -3.580 -11.117 -12.085 1.00 92.56 149 VAL A O 1
ATOM 1168 N N . ALA A 1 150 ? -2.806 -13.101 -12.802 1.00 93.56 150 ALA A N 1
ATOM 1169 C CA . ALA A 1 150 ? -1.501 -12.574 -13.188 1.00 93.56 150 ALA A CA 1
ATOM 1170 C C . ALA A 1 150 ? -1.621 -11.484 -14.270 1.00 93.56 150 ALA A C 1
ATOM 1172 O O . ALA A 1 150 ? -0.926 -10.471 -14.197 1.00 93.56 150 ALA A O 1
ATOM 1173 N N . GLU A 1 151 ? -2.532 -11.645 -15.229 1.00 92.25 151 GLU A N 1
ATOM 1174 C CA . GLU A 1 151 ? -2.801 -10.665 -16.284 1.00 92.25 151 GLU A CA 1
ATOM 1175 C C . GLU A 1 151 ? -3.518 -9.413 -15.768 1.00 92.25 151 GLU A C 1
ATOM 1177 O O . GLU A 1 151 ? -3.109 -8.302 -16.111 1.00 92.25 151 GLU A O 1
ATOM 1182 N N . ALA A 1 152 ? -4.508 -9.551 -14.881 1.00 92.06 152 ALA A N 1
ATOM 1183 C CA . ALA A 1 152 ? -5.203 -8.414 -14.266 1.00 92.06 152 ALA A CA 1
ATOM 1184 C C . ALA A 1 152 ? -4.241 -7.492 -13.488 1.00 92.06 152 ALA A C 1
ATOM 1186 O O . ALA A 1 152 ? -4.327 -6.257 -13.543 1.00 92.06 152 ALA A O 1
ATOM 1187 N N . PHE A 1 153 ? -3.260 -8.085 -12.805 1.00 96.81 153 PHE A N 1
ATOM 1188 C CA . PHE A 1 153 ? -2.184 -7.360 -12.124 1.00 96.81 153 PHE A CA 1
ATOM 1189 C C . PHE A 1 153 ? -0.992 -7.026 -13.025 1.00 96.81 153 PHE A C 1
ATOM 1191 O O . PHE A 1 153 ? -0.031 -6.418 -12.557 1.00 96.81 153 PHE A O 1
ATOM 1198 N N . ALA A 1 154 ? -1.055 -7.373 -14.314 1.00 96.00 154 ALA A N 1
ATOM 1199 C CA . ALA A 1 154 ? 0.003 -7.117 -15.284 1.00 96.00 154 ALA A CA 1
ATOM 1200 C C . ALA A 1 154 ? 1.371 -7.703 -14.861 1.00 96.00 154 ALA A C 1
ATOM 1202 O O . ALA A 1 154 ? 2.415 -7.155 -15.224 1.00 96.00 154 ALA A O 1
ATOM 1203 N N . LEU A 1 155 ? 1.373 -8.802 -14.092 1.00 98.19 155 LEU A N 1
ATOM 1204 C CA . LEU A 1 155 ? 2.584 -9.409 -13.541 1.00 98.19 155 LEU A CA 1
ATOM 1205 C C . LEU A 1 155 ? 3.578 -9.757 -14.649 1.00 98.19 155 LEU A C 1
ATOM 1207 O O . LEU A 1 155 ? 3.209 -10.197 -15.737 1.00 98.19 155 LEU A O 1
ATOM 1211 N N . GLY A 1 156 ? 4.861 -9.588 -14.349 1.00 98.06 156 GLY A N 1
ATOM 1212 C CA . GLY A 1 156 ? 5.941 -9.860 -15.288 1.00 98.06 156 GLY A CA 1
ATOM 1213 C C . GLY A 1 156 ? 7.096 -10.614 -14.648 1.00 98.06 156 GLY A C 1
ATOM 1214 O O . GLY A 1 156 ? 7.066 -10.955 -13.468 1.00 98.06 156 GLY A O 1
ATOM 1215 N N . TYR A 1 157 ? 8.147 -10.852 -15.419 1.00 98.31 157 TYR A N 1
ATOM 1216 C CA . TYR A 1 157 ? 9.374 -11.468 -14.944 1.00 98.31 157 TYR A CA 1
ATOM 1217 C C . TYR A 1 157 ? 10.579 -10.695 -15.465 1.00 98.31 157 TYR A C 1
ATOM 1219 O O . TYR A 1 157 ? 10.676 -10.422 -16.658 1.00 98.31 157 TYR A O 1
ATOM 1227 N N . ALA A 1 158 ? 11.493 -10.344 -14.567 1.00 97.69 158 ALA A N 1
ATOM 1228 C CA . ALA A 1 158 ? 12.822 -9.872 -14.913 1.00 97.69 158 ALA A CA 1
ATOM 1229 C C . ALA A 1 158 ? 13.759 -11.089 -14.911 1.00 97.69 158 ALA A C 1
ATOM 1231 O O . ALA A 1 158 ? 13.996 -11.638 -13.830 1.00 97.69 158 ALA A O 1
ATOM 1232 N N . PRO A 1 159 ? 14.271 -11.535 -16.073 1.00 94.81 159 PRO A N 1
ATOM 1233 C CA . PRO A 1 159 ? 15.197 -12.661 -16.140 1.00 94.81 159 PRO A CA 1
ATOM 1234 C C . PRO A 1 159 ? 16.499 -12.390 -15.386 1.00 94.81 159 PRO A C 1
ATOM 1236 O O . PRO A 1 159 ? 16.817 -11.244 -15.057 1.00 94.81 159 PRO A O 1
ATOM 1239 N N . ASP A 1 160 ? 17.260 -13.448 -15.121 1.00 92.88 160 ASP A N 1
ATOM 1240 C CA . ASP A 1 160 ? 18.637 -13.287 -14.662 1.00 92.88 160 ASP A CA 1
ATOM 1241 C C . ASP A 1 160 ? 19.511 -12.677 -15.772 1.00 92.88 160 ASP A C 1
ATOM 1243 O O . ASP A 1 160 ? 19.273 -12.891 -16.964 1.00 92.88 160 ASP A O 1
ATOM 1247 N N . GLY A 1 161 ? 20.499 -11.878 -15.378 1.00 93.50 161 GLY A N 1
ATOM 1248 C CA . GLY A 1 161 ? 21.359 -11.103 -16.268 1.00 93.50 161 GLY A CA 1
ATOM 1249 C C . GLY A 1 161 ? 21.417 -9.623 -15.896 1.00 93.50 161 GLY A C 1
ATOM 1250 O O . GLY A 1 161 ? 20.467 -9.041 -15.378 1.00 93.50 161 GLY A O 1
ATOM 1251 N N . TRP A 1 162 ? 22.569 -9.001 -16.150 1.00 95.50 162 TRP A N 1
ATOM 1252 C CA . TRP A 1 162 ? 22.870 -7.640 -15.692 1.00 95.50 162 TRP A CA 1
ATOM 1253 C C . TRP A 1 162 ? 22.328 -6.526 -16.591 1.00 95.50 162 TRP A C 1
ATOM 1255 O O . TRP A 1 162 ? 22.319 -5.377 -16.164 1.00 95.50 162 TRP A O 1
ATOM 1265 N N . ASP A 1 163 ? 21.932 -6.818 -17.825 1.00 96.62 163 ASP A N 1
ATOM 1266 C CA . ASP A 1 163 ? 21.654 -5.797 -18.842 1.00 96.62 163 ASP A CA 1
ATOM 1267 C C . ASP A 1 163 ? 20.596 -6.232 -19.873 1.00 96.62 163 ASP A C 1
ATOM 1269 O O . ASP A 1 163 ? 20.608 -5.767 -21.013 1.00 96.62 163 ASP A O 1
ATOM 1273 N N . ASN A 1 164 ? 19.682 -7.129 -19.496 1.00 96.69 164 ASN A N 1
ATOM 1274 C CA . ASN A 1 164 ? 18.631 -7.641 -20.377 1.00 96.69 164 ASN A CA 1
ATOM 1275 C C . ASN A 1 164 ? 17.697 -6.521 -20.862 1.00 96.69 164 ASN A C 1
ATOM 1277 O O . ASN A 1 164 ? 17.484 -6.354 -22.067 1.00 96.69 164 ASN A O 1
ATOM 1281 N N . LEU A 1 165 ? 17.148 -5.746 -19.924 1.00 97.62 165 LEU A N 1
ATOM 1282 C CA . LEU A 1 165 ? 16.275 -4.614 -20.202 1.00 97.62 165 LEU A CA 1
ATOM 1283 C C . LEU A 1 165 ? 17.068 -3.479 -20.852 1.00 97.62 165 LEU A C 1
ATOM 1285 O O . LEU A 1 165 ? 16.592 -2.907 -21.827 1.00 97.62 165 LEU A O 1
ATOM 1289 N N . LEU A 1 166 ? 18.286 -3.196 -20.380 1.00 97.62 166 LEU A N 1
ATOM 1290 C CA . LEU A 1 166 ? 19.164 -2.182 -20.969 1.00 97.62 166 LEU A CA 1
ATOM 1291 C C . LEU A 1 166 ? 19.474 -2.463 -22.450 1.00 97.62 166 LEU A C 1
ATOM 1293 O O . LEU A 1 166 ? 19.349 -1.569 -23.288 1.00 97.62 166 LEU A O 1
ATOM 1297 N N . LYS A 1 167 ? 19.836 -3.701 -22.808 1.00 97.69 167 LYS A N 1
ATOM 1298 C CA . LYS A 1 167 ? 20.069 -4.104 -24.206 1.00 97.69 167 LYS A CA 1
ATOM 1299 C C . LYS A 1 167 ? 18.805 -3.973 -25.050 1.00 97.69 167 LYS A C 1
ATOM 1301 O O . LYS A 1 167 ? 18.877 -3.464 -26.169 1.00 97.69 167 LYS A O 1
ATOM 1306 N N . ALA A 1 168 ? 17.658 -4.400 -24.520 1.00 97.06 168 ALA A N 1
ATOM 1307 C CA . ALA A 1 168 ? 16.377 -4.245 -25.204 1.00 97.06 168 ALA A CA 1
ATOM 1308 C C . ALA A 1 168 ? 16.036 -2.764 -25.428 1.00 97.06 168 ALA A C 1
ATOM 1310 O O . ALA A 1 168 ? 15.626 -2.394 -26.523 1.00 97.06 168 ALA A O 1
ATOM 1311 N N . ALA A 1 169 ? 16.275 -1.911 -24.432 1.00 97.06 169 ALA A N 1
ATOM 1312 C CA . ALA A 1 169 ? 15.997 -0.484 -24.508 1.00 97.06 169 ALA A CA 1
ATOM 1313 C C . ALA A 1 169 ? 16.878 0.223 -25.544 1.00 97.06 169 ALA A C 1
ATOM 1315 O O . ALA A 1 169 ? 16.373 1.025 -26.322 1.00 97.06 169 ALA A O 1
ATOM 1316 N N . ARG A 1 170 ? 18.172 -0.123 -25.614 1.00 96.00 170 ARG A N 1
ATOM 1317 C CA . ARG A 1 170 ? 19.093 0.395 -26.641 1.00 96.00 170 ARG A CA 1
ATOM 1318 C C . ARG A 1 170 ? 18.648 0.016 -28.052 1.00 96.00 170 ARG A C 1
ATOM 1320 O O . ARG A 1 170 ? 18.678 0.856 -28.946 1.00 96.00 170 ARG A O 1
ATOM 1327 N N . ARG A 1 171 ? 18.224 -1.237 -28.254 1.00 96.38 171 ARG A N 1
ATOM 1328 C CA . ARG A 1 171 ? 17.687 -1.702 -29.542 1.00 96.38 171 ARG A CA 1
ATOM 1329 C C . ARG A 1 171 ? 16.415 -0.944 -29.924 1.00 96.38 171 ARG A C 1
ATOM 1331 O O . ARG A 1 171 ? 16.257 -0.575 -31.081 1.00 96.38 171 ARG A O 1
ATOM 1338 N N . ASP A 1 172 ? 15.554 -0.691 -28.944 1.00 92.62 172 ASP A N 1
ATOM 1339 C CA . ASP A 1 172 ? 14.287 0.019 -29.116 1.00 92.62 172 ASP A CA 1
ATOM 1340 C C . ASP A 1 172 ? 14.467 1.563 -29.028 1.00 92.62 172 ASP A C 1
ATOM 1342 O O . ASP A 1 172 ? 13.489 2.299 -28.974 1.00 92.62 172 ASP A O 1
ATOM 1346 N N . GLN A 1 173 ? 15.717 2.058 -29.059 1.00 94.56 173 GLN A N 1
ATOM 1347 C CA . GLN A 1 173 ? 16.118 3.476 -29.118 1.00 94.56 173 GLN A CA 1
ATOM 1348 C C . GLN A 1 173 ? 15.723 4.355 -27.915 1.00 94.56 173 GLN A C 1
ATOM 1350 O O . GLN A 1 173 ? 15.713 5.584 -28.010 1.00 94.56 173 GLN A O 1
ATOM 1355 N N . TYR A 1 174 ? 15.477 3.760 -26.747 1.00 95.25 174 TYR A N 1
ATOM 1356 C CA . TYR A 1 174 ? 15.318 4.517 -25.504 1.00 95.25 174 TYR A CA 1
ATOM 1357 C C . TYR A 1 174 ? 16.674 4.971 -24.950 1.00 95.25 174 TYR A C 1
ATOM 1359 O O . TYR A 1 174 ? 17.643 4.209 -24.912 1.00 95.25 174 TYR A O 1
ATOM 1367 N N . SER A 1 175 ? 16.745 6.218 -24.475 1.00 95.44 175 SER A N 1
ATOM 1368 C CA . SER A 1 175 ? 17.969 6.757 -23.877 1.00 95.44 175 SER A CA 1
ATOM 1369 C C . SER A 1 175 ? 18.207 6.215 -22.465 1.00 95.44 175 SER A C 1
ATOM 1371 O O . SER A 1 175 ? 17.279 6.033 -21.673 1.00 95.44 175 SER A O 1
ATOM 1373 N N . GLU A 1 176 ? 19.477 6.008 -22.114 1.00 96.75 176 GLU A N 1
ATOM 1374 C CA . GLU A 1 176 ? 19.868 5.499 -20.791 1.00 96.75 176 GLU A CA 1
ATOM 1375 C C . GLU A 1 176 ? 19.454 6.455 -19.668 1.00 96.75 176 GLU A C 1
ATOM 1377 O O . GLU A 1 176 ? 18.917 6.020 -18.653 1.00 96.75 176 GLU A O 1
ATOM 1382 N N . GLY A 1 177 ? 19.586 7.767 -19.888 1.00 96.62 177 GLY A N 1
ATOM 1383 C CA . GLY A 1 177 ? 19.139 8.772 -18.922 1.00 96.62 177 GLY A CA 1
ATOM 1384 C C . GLY A 1 177 ? 17.626 8.742 -18.665 1.00 96.62 177 GLY A C 1
ATOM 1385 O O . GLY A 1 177 ? 17.188 9.063 -17.561 1.00 96.62 177 GLY A O 1
ATOM 1386 N N . LEU A 1 178 ? 16.808 8.335 -19.644 1.00 96.94 178 LEU A N 1
ATOM 1387 C CA . LEU A 1 178 ? 15.367 8.166 -19.437 1.00 96.94 178 LEU A CA 1
ATOM 1388 C C . LEU A 1 178 ? 15.068 6.914 -18.596 1.00 96.94 178 LEU A C 1
ATOM 1390 O O . LEU A 1 178 ? 14.254 6.980 -17.675 1.00 96.94 178 LEU A O 1
ATOM 1394 N N . LEU A 1 179 ? 15.756 5.801 -18.867 1.00 98.12 179 LEU A N 1
ATOM 1395 C CA . LEU A 1 179 ? 15.639 4.558 -18.093 1.00 98.12 179 LEU A CA 1
ATOM 1396 C C . LEU A 1 179 ? 16.085 4.746 -16.637 1.00 98.12 179 LEU A C 1
ATOM 1398 O O . LEU A 1 179 ? 15.432 4.246 -15.720 1.00 98.12 179 LEU A O 1
ATOM 1402 N N . GLU A 1 180 ? 17.183 5.471 -16.418 1.00 98.12 180 GLU A N 1
ATOM 1403 C CA . GLU A 1 180 ? 17.689 5.793 -15.083 1.00 98.12 180 GLU A CA 1
ATOM 1404 C C . GLU A 1 180 ? 16.681 6.658 -14.318 1.00 98.12 180 GLU A C 1
ATOM 1406 O O . GLU A 1 180 ? 16.306 6.315 -13.197 1.00 98.12 180 GLU A O 1
ATOM 1411 N N . LYS A 1 181 ? 16.158 7.724 -14.943 1.00 97.62 181 LYS A N 1
ATOM 1412 C CA . LYS A 1 181 ? 15.114 8.578 -14.345 1.00 97.62 181 LYS A CA 1
ATOM 1413 C C . LYS A 1 181 ? 13.820 7.817 -14.034 1.00 97.62 181 LYS A C 1
ATOM 1415 O O . LYS A 1 181 ? 13.123 8.178 -13.087 1.00 97.62 181 LYS A O 1
ATOM 1420 N N . ALA A 1 182 ? 13.493 6.781 -14.807 1.00 97.44 182 ALA A N 1
ATOM 1421 C CA . ALA A 1 182 ? 12.375 5.873 -14.537 1.00 97.44 182 ALA A CA 1
ATOM 1422 C C . ALA A 1 182 ? 12.694 4.819 -13.453 1.00 97.44 182 ALA A C 1
ATOM 1424 O O . ALA A 1 182 ? 11.819 4.052 -13.052 1.00 97.44 182 ALA A O 1
ATOM 1425 N N . GLY A 1 183 ? 13.935 4.765 -12.959 1.00 98.06 183 GLY A N 1
ATOM 1426 C CA . GLY A 1 183 ? 14.377 3.811 -11.944 1.00 98.06 183 GLY A CA 1
ATOM 1427 C C . GLY A 1 183 ? 14.518 2.376 -12.460 1.00 98.06 183 GLY A C 1
ATOM 1428 O O . GLY A 1 183 ? 14.444 1.437 -11.667 1.00 98.06 183 GLY A O 1
ATOM 1429 N N . LEU A 1 184 ? 14.685 2.191 -13.773 1.00 98.56 184 LEU A N 1
ATOM 1430 C CA . LEU A 1 184 ? 14.774 0.881 -14.428 1.00 98.56 184 LEU A CA 1
ATOM 1431 C C . LEU A 1 184 ? 16.206 0.337 -14.479 1.00 98.56 184 LEU A C 1
ATOM 1433 O O . LEU A 1 184 ? 16.409 -0.877 -14.422 1.00 98.56 184 LEU A O 1
ATOM 1437 N N . ILE A 1 185 ? 17.193 1.230 -14.542 1.00 98.31 185 ILE A N 1
ATOM 1438 C CA . ILE A 1 185 ? 18.622 0.906 -14.540 1.00 98.31 185 ILE A CA 1
ATOM 1439 C C . ILE A 1 185 ? 19.344 1.684 -13.439 1.00 98.31 185 ILE A C 1
ATOM 1441 O O . ILE A 1 185 ? 18.839 2.687 -12.937 1.00 98.31 185 ILE A O 1
ATOM 1445 N N . VAL A 1 186 ? 20.519 1.200 -13.050 1.00 97.69 186 VAL A N 1
ATOM 1446 C CA . VAL A 1 186 ? 21.363 1.787 -12.008 1.00 97.69 186 VAL A CA 1
ATOM 1447 C C . VAL A 1 186 ? 22.760 2.028 -12.585 1.00 97.69 186 VAL A C 1
ATOM 1449 O O . VAL A 1 186 ? 23.292 1.131 -13.251 1.00 97.69 186 VAL A O 1
ATOM 1452 N N . PRO A 1 187 ? 23.374 3.202 -12.357 1.00 96.12 187 PRO A N 1
ATOM 1453 C CA . PRO A 1 187 ? 24.747 3.447 -12.778 1.00 96.12 187 PRO A CA 1
ATOM 1454 C C . PRO A 1 187 ? 25.714 2.524 -12.029 1.00 96.12 187 PRO A C 1
ATOM 1456 O O . PRO A 1 187 ? 25.547 2.226 -10.840 1.00 96.12 187 PRO A O 1
ATOM 1459 N N . ARG A 1 188 ? 26.749 2.048 -12.725 1.00 94.25 188 ARG A N 1
ATOM 1460 C CA . ARG A 1 188 ? 27.844 1.306 -12.091 1.00 94.25 188 ARG A CA 1
ATOM 1461 C C . ARG A 1 188 ? 28.664 2.256 -11.223 1.00 94.25 188 ARG A C 1
ATOM 1463 O O . ARG A 1 188 ? 28.909 3.395 -11.604 1.00 94.25 188 ARG A O 1
ATOM 1470 N N . LYS A 1 189 ? 29.116 1.769 -10.064 1.00 90.00 189 LYS A N 1
ATOM 1471 C CA . LYS A 1 189 ? 30.002 2.542 -9.175 1.00 90.00 189 LYS A CA 1
ATOM 1472 C C . LYS A 1 189 ? 31.372 2.798 -9.811 1.00 90.00 189 LYS A C 1
ATOM 1474 O O . LYS A 1 189 ? 31.966 3.839 -9.567 1.00 90.00 189 LYS A O 1
ATOM 1479 N N . GLU A 1 190 ? 31.844 1.860 -10.631 1.00 86.69 190 GLU A N 1
ATOM 1480 C CA . GLU A 1 190 ? 33.146 1.893 -11.299 1.00 86.69 190 GLU A CA 1
ATOM 1481 C C . GLU A 1 190 ? 33.002 1.427 -12.758 1.00 86.69 190 GLU A C 1
ATOM 1483 O O . GLU A 1 190 ? 32.132 0.609 -13.071 1.00 86.69 190 GLU A O 1
ATOM 1488 N N . GLY A 1 191 ? 33.854 1.938 -13.654 1.00 74.75 191 GLY A N 1
ATOM 1489 C CA . GLY A 1 191 ? 33.961 1.464 -15.044 1.00 74.75 191 GLY A CA 1
ATOM 1490 C C . GLY A 1 191 ? 32.961 2.044 -16.054 1.00 74.75 191 GLY A C 1
ATOM 1491 O O . GLY A 1 191 ? 32.976 1.628 -17.209 1.00 74.75 191 GLY A O 1
ATOM 1492 N N . GLY A 1 192 ? 32.128 3.012 -15.654 1.00 86.56 192 GLY A N 1
ATOM 1493 C CA . GLY A 1 192 ? 31.129 3.641 -16.527 1.00 86.56 192 GLY A CA 1
ATOM 1494 C C . GLY A 1 192 ? 29.969 2.713 -16.925 1.00 86.56 192 GLY A C 1
ATOM 1495 O O . GLY A 1 192 ? 30.038 1.489 -16.820 1.00 86.56 192 GLY A O 1
ATOM 1496 N N . GLY A 1 193 ? 28.864 3.305 -17.380 1.00 92.88 193 GLY A N 1
ATOM 1497 C CA . GLY A 1 193 ? 27.680 2.576 -17.844 1.00 92.88 193 GLY A CA 1
ATOM 1498 C C . GLY A 1 193 ? 26.712 2.140 -16.739 1.00 92.88 193 GLY A C 1
ATOM 1499 O O . GLY A 1 193 ? 26.817 2.538 -15.578 1.00 92.88 193 GLY A O 1
ATOM 1500 N N . PHE A 1 194 ? 25.741 1.312 -17.126 1.00 97.25 194 PHE A N 1
ATOM 1501 C CA . PHE A 1 194 ? 24.573 0.966 -16.316 1.00 97.25 194 PHE A CA 1
ATOM 1502 C C . PHE A 1 194 ? 24.351 -0.548 -16.234 1.00 97.25 194 PHE A C 1
ATOM 1504 O O . PHE A 1 194 ? 24.967 -1.333 -16.961 1.00 97.25 194 PHE A O 1
ATOM 1511 N N . TYR A 1 195 ? 23.464 -0.955 -15.331 1.00 97.19 195 TYR A N 1
ATOM 1512 C CA . TYR A 1 195 ? 22.923 -2.308 -15.246 1.00 97.19 195 TYR A CA 1
ATOM 1513 C C . TYR A 1 195 ? 21.445 -2.274 -14.837 1.00 97.19 195 TYR A C 1
ATOM 1515 O O . TYR A 1 195 ? 20.984 -1.312 -14.223 1.00 97.19 195 TYR A O 1
ATOM 1523 N N . ASP A 1 196 ? 20.698 -3.322 -15.168 1.00 98.19 196 ASP A N 1
ATOM 1524 C CA . ASP A 1 196 ? 19.276 -3.451 -14.853 1.00 98.19 196 ASP A CA 1
ATOM 1525 C C . ASP A 1 196 ? 19.053 -3.432 -13.343 1.00 98.19 196 ASP A C 1
ATOM 1527 O O . ASP A 1 196 ? 19.703 -4.178 -12.609 1.00 98.19 196 ASP A O 1
ATOM 1531 N N . ARG A 1 197 ? 18.092 -2.644 -12.853 1.00 97.69 197 ARG A N 1
ATOM 1532 C CA . ARG A 1 197 ? 17.745 -2.628 -11.424 1.00 97.69 197 ARG A CA 1
ATOM 1533 C C . ARG A 1 197 ? 17.153 -3.961 -10.972 1.00 97.69 197 ARG A C 1
ATOM 1535 O O . ARG A 1 197 ? 17.508 -4.467 -9.905 1.00 97.69 197 ARG A O 1
ATOM 1542 N N . PHE A 1 198 ? 16.235 -4.498 -11.769 1.00 97.62 198 PHE A N 1
ATOM 1543 C CA . PHE A 1 198 ? 15.494 -5.718 -11.473 1.00 97.62 198 PHE A CA 1
ATOM 1544 C C . PHE A 1 198 ? 16.073 -6.882 -12.263 1.00 97.62 198 PHE A C 1
ATOM 1546 O O . PHE A 1 198 ? 16.184 -6.806 -13.481 1.00 97.62 198 PHE A O 1
ATOM 1553 N N . ARG A 1 199 ? 16.439 -7.950 -11.557 1.00 95.38 199 ARG A N 1
ATOM 1554 C CA . ARG A 1 199 ? 17.069 -9.150 -12.115 1.00 95.38 199 ARG A CA 1
ATOM 1555 C C . ARG A 1 199 ? 16.571 -10.354 -11.341 1.00 95.38 199 ARG A C 1
ATOM 1557 O O . ARG A 1 199 ? 16.458 -10.252 -10.118 1.00 95.38 199 ARG A O 1
ATOM 1564 N N . GLN A 1 200 ? 16.259 -11.437 -12.045 1.00 94.69 200 GLN A N 1
ATOM 1565 C CA . GLN A 1 200 ? 15.769 -12.697 -11.474 1.00 94.69 200 GLN A CA 1
ATOM 1566 C C . GLN A 1 200 ? 14.596 -12.509 -10.485 1.00 94.69 200 GLN A C 1
ATOM 1568 O O . GLN A 1 200 ? 14.561 -13.057 -9.380 1.00 94.69 200 GLN A O 1
ATOM 1573 N N . ARG A 1 201 ? 13.625 -11.670 -10.864 1.00 97.56 201 ARG A N 1
ATOM 1574 C CA . ARG A 1 201 ? 12.517 -11.253 -9.991 1.00 97.56 201 ARG A CA 1
ATOM 1575 C C . ARG A 1 201 ? 11.171 -11.404 -10.677 1.00 97.56 201 ARG A C 1
ATOM 1577 O O . ARG A 1 201 ? 11.009 -11.024 -11.833 1.00 97.56 201 ARG A O 1
ATOM 1584 N N . LEU A 1 202 ? 10.181 -11.885 -9.927 1.00 97.94 202 LEU A N 1
ATOM 1585 C CA . LEU A 1 202 ? 8.779 -11.689 -10.286 1.00 97.94 202 LEU A CA 1
ATOM 1586 C C . LEU A 1 202 ? 8.446 -10.206 -10.122 1.00 97.94 202 LEU A C 1
ATOM 1588 O O . LEU A 1 202 ? 8.710 -9.629 -9.066 1.00 97.94 202 LEU A O 1
ATOM 1592 N N . MET A 1 203 ? 7.888 -9.608 -11.164 1.00 98.56 203 MET A N 1
ATOM 1593 C CA . MET A 1 203 ? 7.641 -8.176 -11.270 1.00 98.56 203 MET A CA 1
ATOM 1594 C C . MET A 1 203 ? 6.175 -7.855 -10.996 1.00 98.56 203 MET A C 1
ATOM 1596 O O . MET A 1 203 ? 5.279 -8.466 -11.575 1.00 98.56 203 MET A O 1
ATOM 1600 N N . PHE A 1 204 ? 5.962 -6.854 -10.146 1.00 98.56 204 PHE A N 1
ATOM 1601 C CA . PHE A 1 204 ? 4.674 -6.316 -9.723 1.00 98.56 204 PHE A CA 1
ATOM 1602 C C . PHE A 1 204 ? 4.590 -4.861 -10.199 1.00 98.56 204 PHE A C 1
ATOM 1604 O O . PHE A 1 204 ? 5.167 -3.980 -9.554 1.00 98.56 204 PHE A O 1
ATOM 1611 N N . PRO A 1 205 ? 3.947 -4.569 -11.340 1.00 98.44 205 PRO A N 1
ATOM 1612 C CA . PRO A 1 205 ? 3.764 -3.191 -11.780 1.00 98.44 205 PRO A CA 1
ATOM 1613 C C . PRO A 1 205 ? 2.949 -2.393 -10.761 1.00 98.44 205 PRO A C 1
ATOM 1615 O O . PRO A 1 205 ? 1.885 -2.823 -10.324 1.00 98.44 205 PRO A O 1
ATOM 1618 N N . ILE A 1 206 ? 3.431 -1.210 -10.400 1.00 98.44 206 ILE A N 1
ATOM 1619 C CA . ILE A 1 206 ? 2.719 -0.269 -9.537 1.00 98.44 206 ILE A CA 1
ATOM 1620 C C . ILE A 1 206 ? 2.017 0.735 -10.443 1.00 98.44 206 ILE A C 1
ATOM 1622 O O . ILE A 1 206 ? 2.664 1.389 -11.268 1.00 98.44 206 ILE A O 1
ATOM 1626 N N . ARG A 1 207 ? 0.696 0.844 -10.293 1.00 95.81 207 ARG A N 1
ATOM 1627 C CA . ARG A 1 207 ? -0.158 1.684 -11.132 1.00 95.81 207 ARG A CA 1
ATOM 1628 C C . ARG A 1 207 ? -0.656 2.911 -10.377 1.00 95.81 207 ARG A C 1
ATOM 1630 O O . ARG A 1 207 ? -0.883 2.858 -9.170 1.00 95.81 207 ARG A O 1
ATOM 1637 N N . ASP A 1 208 ? -0.797 4.022 -11.091 1.00 88.44 208 ASP A N 1
ATOM 1638 C CA . ASP A 1 208 ? -1.513 5.189 -10.579 1.00 88.44 208 ASP A CA 1
ATOM 1639 C C . ASP A 1 208 ? -3.035 4.985 -10.642 1.00 88.44 208 ASP A C 1
ATOM 1641 O O . ASP A 1 208 ? -3.526 3.963 -11.118 1.00 88.44 208 ASP A O 1
ATOM 1645 N N . LEU A 1 209 ? -3.810 5.972 -10.181 1.00 82.88 209 LEU A N 1
ATOM 1646 C CA . LEU A 1 209 ? -5.275 5.892 -10.174 1.00 82.88 209 LEU A CA 1
ATOM 1647 C C . LEU A 1 209 ? -5.898 5.721 -11.565 1.00 82.88 209 LEU A C 1
ATOM 1649 O O . LEU A 1 209 ? -7.053 5.309 -11.647 1.00 82.88 209 LEU A O 1
ATOM 1653 N N . GLN A 1 210 ? -5.179 6.059 -12.638 1.00 79.81 210 GLN A N 1
ATOM 1654 C CA . GLN A 1 210 ? -5.620 5.876 -14.019 1.00 79.81 210 GLN A CA 1
ATOM 1655 C C . GLN A 1 210 ? -5.214 4.505 -14.587 1.00 79.81 210 GLN A C 1
ATOM 1657 O O . GLN A 1 210 ? -5.485 4.232 -15.753 1.00 79.81 210 GLN A O 1
ATOM 1662 N N . GLY A 1 211 ? -4.570 3.646 -13.792 1.00 81.75 211 GLY A N 1
ATOM 1663 C CA . GLY A 1 211 ? -4.090 2.337 -14.230 1.00 81.75 211 GLY A CA 1
ATOM 1664 C C . GLY A 1 211 ? -2.783 2.400 -15.027 1.00 81.75 211 GLY A C 1
ATOM 1665 O O . GLY A 1 211 ? -2.371 1.395 -15.605 1.0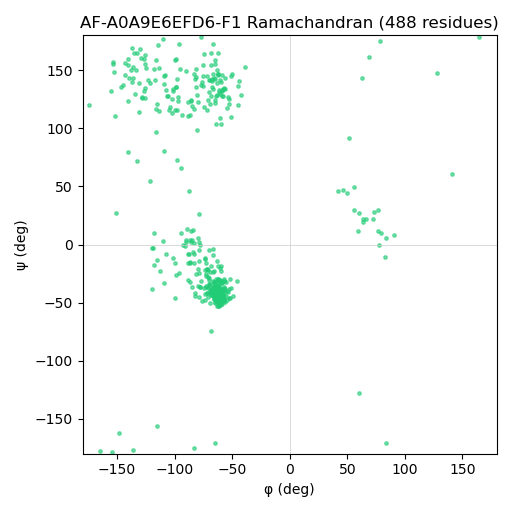0 81.75 211 GLY A O 1
ATOM 1666 N N . ARG A 1 212 ? -2.104 3.554 -15.079 1.00 90.50 212 ARG A N 1
ATOM 1667 C CA . ARG A 1 212 ? -0.826 3.687 -15.794 1.00 90.50 212 ARG A CA 1
ATOM 1668 C C . ARG A 1 212 ? 0.298 3.161 -14.916 1.00 90.50 212 ARG A C 1
ATOM 1670 O O . ARG A 1 212 ? 0.358 3.499 -13.737 1.00 90.50 212 ARG A O 1
ATOM 1677 N N . VAL A 1 213 ? 1.209 2.371 -15.481 1.00 95.69 213 VAL A N 1
ATOM 1678 C CA . VAL A 1 213 ? 2.377 1.878 -14.737 1.00 95.69 213 VAL A CA 1
ATOM 1679 C C . VAL A 1 213 ? 3.342 3.033 -14.483 1.00 95.69 213 VAL A C 1
ATOM 1681 O O . VAL A 1 213 ? 3.781 3.697 -15.420 1.00 95.69 213 VAL A O 1
ATOM 1684 N N . VAL A 1 214 ? 3.671 3.265 -13.214 1.00 95.94 214 VAL A N 1
ATOM 1685 C CA . VAL A 1 214 ? 4.553 4.358 -12.768 1.00 95.94 214 VAL A CA 1
ATOM 1686 C C . VAL A 1 214 ? 5.822 3.866 -12.072 1.00 95.94 214 VAL A C 1
ATOM 1688 O O . VAL A 1 214 ? 6.779 4.625 -11.945 1.00 95.94 214 VAL A O 1
ATOM 1691 N N . ALA A 1 215 ? 5.840 2.608 -11.625 1.00 98.25 215 ALA A N 1
ATOM 1692 C CA . ALA A 1 215 ? 6.970 1.968 -10.957 1.00 98.25 215 ALA A CA 1
ATOM 1693 C C . ALA A 1 215 ? 6.793 0.445 -10.908 1.00 98.25 215 ALA A C 1
ATOM 1695 O O . ALA A 1 215 ? 5.802 -0.093 -11.401 1.00 98.25 215 ALA A O 1
ATOM 1696 N N . PHE A 1 216 ? 7.741 -0.248 -10.276 1.00 98.69 216 PHE A N 1
ATOM 1697 C CA . PHE A 1 216 ? 7.693 -1.690 -10.078 1.00 98.69 216 PHE A CA 1
ATOM 1698 C C . PHE A 1 216 ? 8.101 -2.086 -8.658 1.00 98.69 216 PHE A C 1
ATOM 1700 O O . PHE A 1 216 ? 9.022 -1.518 -8.069 1.00 98.69 216 PHE A O 1
ATOM 1707 N N . GLY A 1 217 ? 7.442 -3.113 -8.133 1.00 98.19 217 GLY A N 1
ATOM 1708 C CA . GLY A 1 217 ? 7.985 -4.006 -7.117 1.00 98.19 217 GLY A CA 1
ATOM 1709 C C . GLY A 1 217 ? 8.576 -5.252 -7.779 1.00 98.19 217 GLY A C 1
ATOM 1710 O O . GLY A 1 217 ? 8.129 -5.675 -8.842 1.00 98.19 217 GLY A O 1
ATOM 1711 N N . GLY A 1 218 ? 9.579 -5.861 -7.158 1.00 97.44 218 GLY A N 1
ATOM 1712 C CA . GLY A 1 218 ? 10.234 -7.064 -7.659 1.00 97.44 218 GLY A CA 1
ATOM 1713 C C . GLY A 1 218 ? 10.565 -8.028 -6.528 1.00 97.44 218 GLY A C 1
ATOM 1714 O O . GLY A 1 218 ? 11.295 -7.667 -5.602 1.00 97.44 218 GLY A O 1
ATOM 1715 N N . ARG A 1 219 ? 10.078 -9.267 -6.606 1.00 96.69 219 ARG A N 1
ATOM 1716 C CA . ARG A 1 219 ? 10.318 -10.312 -5.602 1.00 96.69 219 ARG A CA 1
ATOM 1717 C C . ARG A 1 219 ? 11.307 -11.347 -6.118 1.00 96.69 219 ARG A C 1
ATOM 1719 O O . ARG A 1 219 ? 11.080 -11.907 -7.188 1.00 96.69 219 ARG A O 1
ATOM 1726 N N . VAL A 1 220 ? 12.358 -11.630 -5.352 1.00 95.44 220 VAL A N 1
ATOM 1727 C CA . VAL A 1 220 ? 13.268 -12.751 -5.654 1.00 95.44 220 VAL A CA 1
ATOM 1728 C C . VAL A 1 220 ? 12.520 -14.081 -5.607 1.00 95.44 220 VAL A C 1
ATOM 1730 O O . VAL A 1 220 ? 11.558 -14.256 -4.851 1.00 95.44 220 VAL A O 1
ATOM 1733 N N . LEU A 1 221 ? 12.938 -15.018 -6.447 1.00 90.06 221 LEU A N 1
ATOM 1734 C CA . LEU A 1 221 ? 12.347 -16.355 -6.506 1.00 90.06 221 LEU A CA 1
ATOM 1735 C C . LEU A 1 221 ? 13.179 -17.402 -5.759 1.00 90.06 221 LEU A C 1
ATOM 1737 O O . LEU A 1 221 ? 12.651 -18.463 -5.427 1.00 90.06 221 LEU A O 1
ATOM 1741 N N . ASP A 1 222 ? 14.431 -17.068 -5.463 1.00 83.69 222 ASP A N 1
ATOM 1742 C CA . ASP A 1 222 ? 15.416 -17.864 -4.743 1.00 83.69 222 ASP A CA 1
ATOM 1743 C C . ASP A 1 222 ? 15.804 -17.195 -3.406 1.00 83.69 222 ASP A C 1
ATOM 1745 O O . ASP A 1 222 ? 15.018 -16.440 -2.829 1.00 83.69 222 ASP A O 1
ATOM 1749 N N . ALA A 1 223 ? 16.994 -17.509 -2.887 1.00 78.19 223 ALA A N 1
ATOM 1750 C CA . ALA A 1 223 ? 17.523 -16.978 -1.632 1.00 78.19 223 ALA A CA 1
ATOM 1751 C C . ALA A 1 223 ? 18.209 -15.599 -1.769 1.00 78.19 223 ALA A C 1
ATOM 1753 O O . ALA A 1 223 ? 18.900 -15.177 -0.845 1.00 78.19 223 ALA A O 1
ATOM 1754 N N . GLY A 1 224 ? 18.060 -14.902 -2.902 1.00 79.62 224 GLY A N 1
ATOM 1755 C CA . GLY A 1 224 ? 18.642 -13.573 -3.090 1.00 79.62 224 GLY A CA 1
ATOM 1756 C C . GLY A 1 224 ? 18.061 -12.511 -2.146 1.00 79.62 224 GLY A C 1
ATOM 1757 O O . GLY A 1 224 ? 16.913 -12.590 -1.711 1.00 79.62 224 GLY A O 1
ATOM 1758 N N . GLU A 1 225 ? 18.830 -11.456 -1.873 1.00 85.81 225 GLU A N 1
ATOM 1759 C CA . GLU A 1 225 ? 18.387 -10.320 -1.056 1.00 85.81 225 GLU A CA 1
ATOM 1760 C C . GLU A 1 225 ? 18.375 -8.998 -1.845 1.00 85.81 225 GLU A C 1
ATOM 1762 O O . GLU A 1 225 ? 19.150 -8.818 -2.789 1.00 85.81 225 GLU A O 1
ATOM 1767 N N . PRO A 1 226 ? 17.488 -8.044 -1.498 1.00 91.06 226 PRO A N 1
ATOM 1768 C CA . PRO A 1 226 ? 16.369 -8.177 -0.560 1.00 91.06 226 PRO A CA 1
ATOM 1769 C C . PRO A 1 226 ? 15.198 -8.972 -1.168 1.00 91.06 226 PRO A C 1
ATOM 1771 O O . PRO A 1 226 ? 14.999 -8.956 -2.391 1.00 91.06 226 PRO A O 1
ATOM 1774 N N . LYS A 1 227 ? 14.377 -9.602 -0.309 1.00 91.94 227 LYS A N 1
ATOM 1775 C CA . LYS A 1 227 ? 13.197 -10.404 -0.704 1.00 91.94 227 LYS A CA 1
ATOM 1776 C C . LYS A 1 227 ? 12.257 -9.645 -1.644 1.00 91.94 227 LYS A C 1
ATOM 1778 O O . LYS A 1 227 ? 11.854 -10.183 -2.673 1.00 91.94 227 LYS A O 1
ATOM 1783 N N . TYR A 1 228 ? 11.964 -8.387 -1.318 1.00 94.00 228 TYR A N 1
ATOM 1784 C CA . TYR A 1 228 ? 11.252 -7.441 -2.174 1.00 94.00 228 TYR A CA 1
ATOM 1785 C C . TYR A 1 228 ? 12.121 -6.210 -2.427 1.00 94.00 228 TYR A C 1
ATOM 1787 O O . TYR A 1 228 ? 12.774 -5.701 -1.520 1.00 94.00 228 TYR A O 1
ATOM 1795 N N . LEU A 1 229 ? 12.108 -5.729 -3.665 1.00 95.25 229 LEU A N 1
ATOM 1796 C CA . LEU A 1 229 ? 12.785 -4.513 -4.096 1.00 95.25 229 LEU A CA 1
ATOM 1797 C C . LEU A 1 229 ? 11.776 -3.635 -4.826 1.00 95.25 229 LEU A C 1
ATOM 1799 O O . LEU A 1 229 ? 11.159 -4.099 -5.777 1.00 95.25 229 LEU A O 1
ATOM 1803 N N . ASN A 1 230 ? 11.641 -2.375 -4.427 1.00 96.81 230 ASN A N 1
ATOM 1804 C CA . ASN A 1 230 ? 10.826 -1.409 -5.161 1.00 96.81 230 ASN A CA 1
ATOM 1805 C C . ASN A 1 230 ? 11.703 -0.516 -6.037 1.00 96.81 230 ASN A C 1
ATOM 1807 O O . ASN A 1 230 ? 12.905 -0.353 -5.781 1.00 96.81 230 ASN A O 1
ATOM 1811 N N . SER A 1 231 ? 11.101 0.090 -7.056 1.00 97.38 231 SER A N 1
ATOM 1812 C CA . SER A 1 231 ? 11.662 1.260 -7.729 1.00 97.38 231 SER A CA 1
ATOM 1813 C C . SER A 1 231 ? 12.058 2.328 -6.695 1.00 97.38 231 SER A C 1
ATOM 1815 O O . SER A 1 231 ? 11.415 2.424 -5.643 1.00 97.38 231 SER A O 1
ATOM 1817 N N . PRO A 1 232 ? 13.126 3.106 -6.952 1.00 96.31 232 PRO A N 1
ATOM 1818 C CA . PRO A 1 232 ? 13.420 4.289 -6.149 1.00 96.31 232 PRO A CA 1
ATOM 1819 C C . PRO A 1 232 ? 12.325 5.347 -6.355 1.00 96.31 232 PRO A C 1
ATOM 1821 O O . PRO A 1 232 ? 11.480 5.194 -7.235 1.00 96.31 232 PRO A O 1
ATOM 1824 N N . GLU A 1 233 ? 12.360 6.431 -5.582 1.00 95.38 233 GLU A N 1
ATOM 1825 C CA . GLU A 1 233 ? 11.548 7.620 -5.869 1.00 95.38 233 GLU A CA 1
ATOM 1826 C C . GLU A 1 233 ? 11.873 8.148 -7.280 1.00 95.38 233 GLU A C 1
ATOM 1828 O O . GLU A 1 233 ? 13.043 8.255 -7.657 1.00 95.38 233 GLU A O 1
ATOM 1833 N N . THR A 1 234 ? 10.846 8.467 -8.069 1.00 95.94 234 THR A N 1
ATOM 1834 C CA . THR A 1 234 ? 10.977 9.009 -9.432 1.00 95.94 234 THR A CA 1
ATOM 1835 C C . THR A 1 234 ? 9.988 10.159 -9.644 1.00 95.94 234 THR A C 1
ATOM 1837 O O . THR A 1 234 ? 9.054 10.327 -8.859 1.00 95.94 234 THR A O 1
ATOM 1840 N N . PRO A 1 235 ? 10.092 10.933 -10.741 1.00 92.56 235 PRO A N 1
ATOM 1841 C CA . PRO A 1 235 ? 9.072 11.930 -11.077 1.00 92.56 235 PRO A CA 1
ATOM 1842 C C . PRO A 1 235 ? 7.657 11.356 -11.289 1.00 92.56 235 PRO A C 1
ATOM 1844 O O . PRO A 1 235 ? 6.683 12.110 -11.271 1.00 92.56 235 PRO A O 1
ATOM 1847 N N . LEU A 1 236 ? 7.527 10.044 -11.531 1.00 90.56 236 LEU A N 1
ATOM 1848 C CA . LEU A 1 236 ? 6.235 9.361 -11.654 1.00 90.56 236 LEU A CA 1
ATOM 1849 C C . LEU A 1 236 ? 5.780 8.688 -10.362 1.00 90.56 236 LEU A C 1
ATOM 1851 O O . LEU A 1 236 ? 4.582 8.467 -10.190 1.00 90.56 236 LEU A O 1
ATOM 1855 N N . PHE A 1 237 ? 6.720 8.341 -9.488 1.00 94.62 237 PHE A N 1
ATOM 1856 C CA . PHE A 1 237 ? 6.484 7.437 -8.382 1.00 94.62 237 PHE A CA 1
ATOM 1857 C C . PHE A 1 237 ? 7.013 8.007 -7.080 1.00 94.62 237 PHE A C 1
ATOM 1859 O O . PHE A 1 237 ? 8.223 8.101 -6.875 1.00 94.62 237 PHE A O 1
ATOM 1866 N N . LYS A 1 238 ? 6.069 8.296 -6.185 1.00 92.50 238 LYS A N 1
ATOM 1867 C CA . LYS A 1 238 ? 6.351 8.570 -4.787 1.00 92.50 238 LYS A CA 1
ATOM 1868 C C . LYS A 1 238 ? 5.710 7.518 -3.912 1.00 92.50 238 LYS A C 1
ATOM 1870 O O . LYS A 1 238 ? 4.483 7.389 -3.872 1.00 92.50 238 LYS A O 1
ATOM 1875 N N . LYS A 1 239 ? 6.536 6.757 -3.199 1.00 93.25 239 LYS A N 1
ATOM 1876 C CA . LYS A 1 239 ? 6.093 5.572 -2.462 1.00 93.25 239 LYS A CA 1
ATOM 1877 C C . LYS A 1 239 ? 5.045 5.904 -1.400 1.00 93.25 239 LYS A C 1
ATOM 1879 O O . LYS A 1 239 ? 4.103 5.143 -1.204 1.00 93.25 239 LYS A O 1
ATOM 1884 N N . GLY A 1 240 ? 5.201 7.055 -0.752 1.00 92.00 240 GLY A N 1
ATOM 1885 C CA . GLY A 1 240 ? 4.299 7.557 0.280 1.00 92.00 240 GLY A CA 1
ATOM 1886 C C . GLY A 1 240 ? 3.012 8.204 -0.232 1.00 92.00 240 GLY A C 1
ATOM 1887 O O . GLY A 1 240 ? 2.253 8.689 0.594 1.00 92.00 240 GLY A O 1
ATOM 1888 N N . GLU A 1 241 ? 2.750 8.247 -1.540 1.00 90.56 241 GLU A N 1
ATOM 1889 C CA . GLU A 1 241 ? 1.545 8.876 -2.116 1.00 90.56 241 GLU A CA 1
ATOM 1890 C C . GLU A 1 241 ? 0.662 7.879 -2.888 1.00 90.56 241 GLU A C 1
ATOM 1892 O O . GLU A 1 241 ? -0.408 8.239 -3.376 1.00 90.56 241 GLU A O 1
ATOM 1897 N N . LEU A 1 242 ? 1.092 6.619 -3.003 1.00 91.56 242 LEU A N 1
ATOM 1898 C CA . LEU A 1 242 ? 0.410 5.579 -3.772 1.00 91.56 242 LEU A CA 1
ATOM 1899 C C . LEU A 1 242 ? 0.124 4.346 -2.917 1.00 91.56 242 LEU A C 1
ATOM 1901 O O . LEU A 1 242 ? 0.817 4.071 -1.938 1.00 91.56 242 LEU A O 1
ATOM 1905 N N . LEU A 1 243 ? -0.887 3.586 -3.327 1.00 96.44 243 LEU A N 1
ATOM 1906 C CA . LEU A 1 243 ? -1.254 2.300 -2.744 1.00 96.44 243 LEU A CA 1
ATOM 1907 C C . LEU A 1 243 ? -1.320 1.262 -3.853 1.00 96.44 243 LEU A C 1
ATOM 1909 O O . LEU A 1 243 ? -1.924 1.499 -4.901 1.00 96.44 243 LEU A O 1
ATOM 1913 N N . TYR A 1 244 ? -0.699 0.113 -3.622 1.00 98.50 244 TYR A N 1
ATOM 1914 C CA . TYR A 1 244 ? -0.736 -0.975 -4.585 1.00 98.50 244 TYR A CA 1
ATOM 1915 C C . TYR A 1 244 ? -2.150 -1.552 -4.696 1.00 98.50 244 TYR A C 1
ATOM 1917 O O . TYR A 1 244 ? -2.804 -1.786 -3.680 1.00 98.50 244 TYR A O 1
ATOM 1925 N N . GLY A 1 245 ? -2.606 -1.785 -5.929 1.00 97.38 245 GLY A N 1
ATOM 1926 C CA . GLY A 1 245 ? -3.922 -2.351 -6.235 1.00 97.38 245 GLY A CA 1
ATOM 1927 C C . GLY A 1 245 ? -5.092 -1.369 -6.128 1.00 97.38 245 GLY A C 1
ATOM 1928 O O . GLY A 1 245 ? -6.225 -1.761 -6.396 1.00 97.38 245 GLY A O 1
ATOM 1929 N N . LEU A 1 246 ? -4.862 -0.100 -5.765 1.00 96.12 246 LEU A N 1
ATOM 1930 C CA . LEU A 1 246 ? -5.948 0.872 -5.591 1.00 96.12 246 LEU A CA 1
ATOM 1931 C C . LEU A 1 246 ? -6.697 1.178 -6.897 1.00 96.12 246 LEU A C 1
ATOM 1933 O O . LEU A 1 246 ? -7.904 1.409 -6.874 1.00 96.12 246 LEU A O 1
ATOM 1937 N N . ASP A 1 247 ? -6.004 1.156 -8.031 1.00 91.50 247 ASP A N 1
ATOM 1938 C CA . ASP A 1 247 ? -6.590 1.303 -9.364 1.00 91.50 247 ASP A CA 1
ATOM 1939 C C . ASP A 1 247 ? -7.657 0.236 -9.653 1.00 91.50 247 ASP A C 1
ATOM 1941 O O . ASP A 1 247 ? -8.713 0.556 -10.201 1.00 91.50 247 ASP A O 1
ATOM 1945 N N . LEU A 1 248 ? -7.411 -1.000 -9.204 1.00 93.56 248 LEU A N 1
ATOM 1946 C CA . LEU A 1 248 ? -8.353 -2.117 -9.285 1.00 93.56 248 LEU A CA 1
ATOM 1947 C C . LEU A 1 248 ? -9.413 -2.055 -8.176 1.00 93.56 248 LEU A C 1
ATOM 1949 O O . LEU A 1 248 ? -10.573 -2.401 -8.392 1.00 93.56 248 LEU A O 1
ATOM 1953 N N . ALA A 1 249 ? -9.026 -1.605 -6.982 1.00 96.25 249 ALA A N 1
ATOM 1954 C CA . ALA A 1 249 ? -9.877 -1.660 -5.802 1.00 96.25 249 ALA A CA 1
ATOM 1955 C C . ALA A 1 249 ? -10.908 -0.536 -5.706 1.00 96.25 249 ALA A C 1
ATOM 1957 O O . ALA A 1 249 ? -11.950 -0.723 -5.074 1.00 96.25 249 ALA A O 1
ATOM 1958 N N . ARG A 1 250 ? -10.656 0.622 -6.331 1.00 88.62 250 ARG A N 1
ATOM 1959 C CA . ARG A 1 250 ? -11.447 1.858 -6.172 1.00 88.62 250 ARG A CA 1
ATOM 1960 C C . ARG A 1 250 ? -12.956 1.686 -6.368 1.00 88.62 250 ARG A C 1
ATOM 1962 O O . ARG A 1 250 ? -13.735 2.309 -5.649 1.00 88.62 250 ARG A O 1
ATOM 1969 N N . GLU A 1 251 ? -13.383 0.852 -7.314 1.00 86.12 251 GLU A N 1
ATOM 1970 C CA . GLU A 1 251 ? -14.808 0.628 -7.589 1.00 86.12 251 GLU A CA 1
ATOM 1971 C C . GLU A 1 251 ? -15.459 -0.228 -6.499 1.00 86.12 251 GLU A C 1
ATOM 1973 O O . GLU A 1 251 ? -16.495 0.145 -5.942 1.00 86.12 251 GLU A O 1
ATOM 1978 N N . SER A 1 252 ? -14.816 -1.341 -6.129 1.00 92.88 252 SER A N 1
ATOM 1979 C CA . SER A 1 252 ? -15.286 -2.206 -5.042 1.00 92.88 252 SER A CA 1
ATOM 1980 C C . SER A 1 252 ? -15.284 -1.471 -3.703 1.00 92.88 252 SER A C 1
ATOM 1982 O O . SER A 1 252 ? -16.245 -1.584 -2.943 1.00 92.88 252 SER A O 1
ATOM 1984 N N . ALA A 1 253 ? -14.246 -0.669 -3.455 1.00 91.06 253 ALA A N 1
ATOM 1985 C CA . ALA A 1 253 ? -14.085 0.143 -2.259 1.00 91.06 253 ALA A CA 1
ATOM 1986 C C . ALA A 1 253 ? -15.258 1.103 -2.051 1.00 91.06 253 ALA A C 1
ATOM 1988 O O . ALA A 1 253 ? -15.838 1.133 -0.968 1.00 91.06 253 ALA A O 1
ATOM 1989 N N . ARG A 1 254 ? -15.662 1.819 -3.110 1.00 86.00 254 ARG A N 1
ATOM 1990 C CA . ARG A 1 254 ? -16.824 2.720 -3.080 1.00 86.00 254 ARG A CA 1
ATOM 1991 C C . ARG A 1 254 ? -18.127 1.964 -2.878 1.00 86.00 254 ARG A C 1
ATOM 1993 O O . ARG A 1 254 ? -18.926 2.341 -2.029 1.00 86.00 254 ARG A O 1
ATOM 2000 N N . ARG A 1 255 ? -18.332 0.874 -3.625 1.00 90.25 255 ARG A N 1
ATOM 2001 C CA . ARG A 1 255 ? -19.553 0.058 -3.540 1.00 90.25 255 ARG A CA 1
ATOM 2002 C C . ARG A 1 255 ? -19.752 -0.542 -2.146 1.00 90.25 255 ARG A C 1
ATOM 2004 O O . ARG A 1 255 ? -20.877 -0.603 -1.668 1.00 90.25 255 ARG A O 1
ATOM 2011 N N . ARG A 1 256 ? -18.672 -1.009 -1.513 1.00 92.00 256 ARG A N 1
ATOM 2012 C CA . ARG A 1 256 ? -18.692 -1.605 -0.166 1.00 92.00 256 ARG A CA 1
ATOM 2013 C C . ARG A 1 256 ? -18.522 -0.564 0.950 1.00 92.00 256 ARG A C 1
ATOM 2015 O O . ARG A 1 256 ? -18.651 -0.931 2.114 1.00 92.00 256 ARG A O 1
ATOM 2022 N N . ASN A 1 257 ? -18.215 0.693 0.605 1.00 91.56 257 ASN A N 1
ATOM 2023 C CA . ASN A 1 257 ? -17.724 1.738 1.512 1.00 91.56 257 ASN A CA 1
ATOM 2024 C C . ASN A 1 257 ? -16.675 1.192 2.496 1.00 91.56 257 ASN A C 1
ATOM 2026 O O . ASN A 1 257 ? -16.788 1.375 3.708 1.00 91.56 257 ASN A O 1
ATOM 2030 N N . ARG A 1 258 ? -15.721 0.413 1.969 1.00 95.94 258 ARG A N 1
ATOM 2031 C CA . ARG A 1 258 ? -14.712 -0.306 2.754 1.00 95.94 258 ARG A CA 1
ATOM 2032 C C . ARG A 1 258 ? -13.469 -0.588 1.921 1.00 95.94 258 ARG A C 1
ATOM 2034 O O . ARG A 1 258 ? -13.588 -1.143 0.835 1.00 95.94 258 ARG A O 1
ATOM 2041 N N . LEU A 1 259 ? -12.291 -0.295 2.466 1.00 98.12 259 LEU A N 1
ATOM 2042 C CA . LEU A 1 259 ? -11.006 -0.804 1.969 1.00 98.12 259 LEU A CA 1
ATOM 2043 C C . LEU A 1 259 ? -10.429 -1.823 2.955 1.00 98.12 259 LEU A C 1
ATOM 2045 O O . LEU A 1 259 ? -10.590 -1.664 4.166 1.00 98.12 259 LEU A O 1
ATOM 2049 N N . VAL A 1 260 ? -9.757 -2.851 2.437 1.00 98.50 260 VAL A N 1
ATOM 2050 C CA . VAL A 1 260 ? -8.972 -3.803 3.239 1.00 98.50 260 VAL A CA 1
ATOM 2051 C C . VAL A 1 260 ? -7.498 -3.471 3.029 1.00 98.50 260 VAL A C 1
ATOM 2053 O O . VAL A 1 260 ? -7.002 -3.539 1.908 1.00 98.50 260 VAL A O 1
ATOM 2056 N N . LEU A 1 261 ? -6.806 -3.055 4.084 1.00 98.31 261 LEU A N 1
ATOM 2057 C CA . LEU A 1 261 ? -5.401 -2.673 4.031 1.00 98.31 261 LEU A CA 1
ATOM 2058 C C . LEU A 1 261 ? -4.539 -3.836 4.533 1.00 98.31 261 LEU A C 1
ATOM 2060 O O . LEU A 1 261 ? -4.625 -4.208 5.702 1.00 98.31 261 LEU A O 1
ATOM 2064 N N . VAL A 1 262 ? -3.717 -4.381 3.639 1.00 97.19 262 VAL A N 1
ATOM 2065 C CA . VAL A 1 262 ? -2.766 -5.478 3.892 1.00 97.19 262 VAL A CA 1
ATOM 2066 C C . VAL A 1 262 ? -1.320 -4.991 3.723 1.00 97.19 262 VAL A C 1
ATOM 2068 O O . VAL A 1 262 ? -1.091 -3.866 3.272 1.00 97.19 262 VAL A O 1
ATOM 2071 N N . GLU A 1 263 ? -0.330 -5.810 4.085 1.00 92.44 263 GLU A N 1
ATOM 2072 C CA . GLU A 1 263 ? 1.081 -5.388 4.097 1.00 92.44 263 GLU A CA 1
ATOM 2073 C C . GLU A 1 263 ? 1.791 -5.511 2.742 1.00 92.44 263 GLU A C 1
ATOM 2075 O O . GLU A 1 263 ? 2.640 -4.678 2.406 1.00 92.44 263 GLU A O 1
ATOM 2080 N N . GLY A 1 264 ? 1.475 -6.546 1.956 1.00 93.12 264 GLY A N 1
ATOM 2081 C CA . GLY A 1 264 ? 2.272 -6.922 0.793 1.00 93.12 264 GLY A CA 1
ATOM 2082 C C . GLY A 1 264 ? 1.517 -7.018 -0.531 1.00 93.12 264 GLY A C 1
ATOM 2083 O O . GLY A 1 264 ? 0.301 -7.177 -0.605 1.00 93.12 264 GLY A O 1
ATOM 2084 N N . TYR A 1 265 ? 2.289 -7.005 -1.624 1.00 96.38 265 TYR A N 1
ATOM 2085 C CA . TYR A 1 265 ? 1.782 -7.230 -2.984 1.00 96.38 265 TYR A CA 1
ATOM 2086 C C . TYR A 1 265 ? 1.022 -8.551 -3.118 1.00 96.38 265 TYR A C 1
ATOM 2088 O O . TYR A 1 265 ? -0.031 -8.606 -3.748 1.00 96.38 265 TYR A O 1
ATOM 2096 N N . MET A 1 266 ? 1.580 -9.619 -2.541 1.00 95.12 266 MET A N 1
ATOM 2097 C CA . MET A 1 266 ? 1.002 -10.959 -2.617 1.00 95.12 266 MET A CA 1
ATOM 2098 C C . MET A 1 266 ? -0.321 -11.047 -1.866 1.00 95.12 266 MET A C 1
ATOM 2100 O O . MET A 1 266 ? -1.229 -11.689 -2.376 1.00 95.12 266 MET A O 1
ATOM 2104 N N . ASP A 1 267 ? -0.459 -10.364 -0.731 1.00 96.12 267 ASP A N 1
ATOM 2105 C CA . ASP A 1 267 ? -1.697 -10.366 0.052 1.00 96.12 267 ASP A CA 1
ATOM 2106 C C . ASP A 1 267 ? -2.817 -9.655 -0.701 1.00 96.12 267 ASP A C 1
ATOM 2108 O O . ASP A 1 267 ? -3.940 -10.153 -0.752 1.00 96.12 267 ASP A O 1
ATOM 2112 N N . VAL A 1 268 ? -2.501 -8.539 -1.374 1.00 98.06 268 VAL A N 1
ATOM 2113 C CA . VAL A 1 268 ? -3.449 -7.862 -2.271 1.00 98.06 268 VAL A CA 1
ATOM 2114 C C . VAL A 1 268 ? -3.876 -8.804 -3.389 1.00 98.06 268 VAL A C 1
ATOM 2116 O O . VAL A 1 268 ? -5.068 -8.996 -3.610 1.00 98.06 268 VAL A O 1
ATOM 2119 N N . ILE A 1 269 ? -2.921 -9.425 -4.083 1.00 97.75 269 ILE A N 1
ATOM 2120 C CA . ILE A 1 269 ? -3.234 -10.314 -5.207 1.00 97.75 269 ILE A CA 1
ATOM 2121 C C . ILE A 1 269 ? -4.050 -11.523 -4.740 1.00 97.75 269 ILE A C 1
ATOM 2123 O O . ILE A 1 269 ? -5.021 -11.878 -5.402 1.00 97.75 269 ILE A O 1
ATOM 2127 N N . ALA A 1 270 ? -3.698 -12.127 -3.603 1.00 96.88 270 ALA A N 1
ATOM 2128 C CA . ALA A 1 270 ? -4.433 -13.244 -3.023 1.00 96.88 270 ALA A CA 1
ATOM 2129 C C . ALA A 1 270 ? -5.865 -12.829 -2.663 1.00 96.88 270 ALA A C 1
ATOM 2131 O O . ALA A 1 270 ? -6.813 -13.483 -3.086 1.00 96.88 270 ALA A O 1
ATOM 2132 N N . CYS A 1 271 ? -6.053 -11.695 -1.983 1.00 97.56 271 CYS A N 1
ATOM 2133 C CA . CYS A 1 271 ? -7.387 -11.173 -1.689 1.00 97.56 271 CYS A CA 1
ATOM 2134 C C . CYS A 1 271 ? -8.225 -11.009 -2.966 1.00 97.56 271 CYS A C 1
ATOM 2136 O O . CYS A 1 271 ? -9.354 -11.496 -3.030 1.00 97.56 271 CYS A O 1
ATOM 2138 N N . HIS A 1 272 ? -7.666 -10.396 -4.014 1.00 97.25 272 HIS A N 1
ATOM 2139 C CA . HIS A 1 272 ? -8.363 -10.212 -5.292 1.00 97.25 272 HIS A CA 1
ATOM 2140 C C . HIS A 1 272 ? -8.670 -11.542 -5.990 1.00 97.25 272 HIS A C 1
ATOM 2142 O O . HIS A 1 272 ? -9.783 -11.712 -6.483 1.00 97.25 272 HIS A O 1
ATOM 2148 N N . ALA A 1 273 ? -7.738 -12.501 -5.978 1.00 95.19 273 ALA A N 1
ATOM 2149 C CA . ALA A 1 273 ? -7.929 -13.836 -6.551 1.00 95.19 273 ALA A CA 1
ATOM 2150 C C . ALA A 1 273 ? -9.102 -14.594 -5.907 1.00 95.19 273 ALA A C 1
ATOM 2152 O O . ALA A 1 273 ? -9.787 -15.362 -6.577 1.00 95.19 273 ALA A O 1
ATOM 2153 N N . PHE A 1 274 ? -9.366 -14.339 -4.623 1.00 96.00 274 PHE A N 1
ATOM 2154 C CA . PHE A 1 274 ? -10.485 -14.916 -3.877 1.00 96.00 274 PHE A CA 1
ATOM 2155 C C . PHE A 1 274 ? -11.740 -14.017 -3.844 1.00 96.00 274 PHE A C 1
ATOM 2157 O O . PHE A 1 274 ? -12.688 -14.315 -3.120 1.00 96.00 274 PHE A O 1
ATOM 2164 N N . GLY A 1 275 ? -11.787 -12.935 -4.634 1.00 94.94 275 GLY A N 1
ATOM 2165 C CA . GLY A 1 275 ? -12.974 -12.077 -4.792 1.00 94.94 275 GLY A CA 1
ATOM 2166 C C . GLY A 1 275 ? -13.078 -10.891 -3.819 1.00 94.94 275 GLY A C 1
ATOM 2167 O O . GLY A 1 275 ? -14.090 -10.178 -3.797 1.00 94.94 275 GLY A O 1
ATOM 2168 N N . PHE A 1 276 ? -12.032 -10.629 -3.037 1.00 97.12 276 PHE A N 1
ATOM 2169 C CA . PHE A 1 276 ? -11.909 -9.477 -2.138 1.00 97.12 276 PHE A CA 1
ATOM 2170 C C . PHE A 1 276 ? -11.156 -8.340 -2.835 1.00 97.12 276 PHE A C 1
ATOM 2172 O O . PHE A 1 276 ? -10.037 -7.972 -2.477 1.00 97.12 276 PHE A O 1
ATOM 2179 N N . SER A 1 277 ? -11.779 -7.798 -3.882 1.00 96.50 277 SER A N 1
ATOM 2180 C CA . SER A 1 277 ? -11.185 -6.796 -4.772 1.00 96.50 277 SER A CA 1
ATOM 2181 C C . SER A 1 277 ? -10.983 -5.414 -4.140 1.00 96.50 277 SER A C 1
ATOM 2183 O O . SER A 1 277 ? -10.446 -4.533 -4.786 1.00 96.50 277 SER A O 1
ATOM 2185 N N . GLU A 1 278 ? -11.421 -5.170 -2.905 1.00 97.38 278 GLU A N 1
ATOM 2186 C CA . GLU A 1 278 ? -11.163 -3.934 -2.148 1.00 97.38 278 GLU A CA 1
ATOM 2187 C C . GLU A 1 278 ? -9.822 -3.935 -1.393 1.00 97.38 278 GLU A C 1
ATOM 2189 O O . GLU A 1 278 ? -9.551 -3.003 -0.632 1.00 97.38 278 GLU A O 1
ATOM 2194 N N . ALA A 1 279 ? -9.005 -4.981 -1.545 1.00 98.38 279 ALA A N 1
ATOM 2195 C CA . ALA A 1 279 ? -7.711 -5.052 -0.882 1.00 98.38 279 ALA A CA 1
ATOM 2196 C C . ALA A 1 279 ? -6.674 -4.137 -1.549 1.00 98.38 279 ALA A C 1
ATOM 2198 O O . ALA A 1 279 ? -6.565 -4.097 -2.777 1.00 98.38 279 ALA A O 1
ATOM 2199 N N . VAL A 1 280 ? -5.901 -3.427 -0.729 1.00 98.50 280 VAL A N 1
ATOM 2200 C CA . VAL A 1 280 ? -4.793 -2.547 -1.126 1.00 98.50 280 VAL A CA 1
ATOM 2201 C C . VAL A 1 280 ? -3.637 -2.682 -0.137 1.00 98.50 280 VAL A C 1
ATOM 2203 O O . VAL A 1 280 ? -3.847 -3.097 1.000 1.00 98.50 280 VAL A O 1
ATOM 2206 N N . ALA A 1 281 ? -2.425 -2.303 -0.541 1.00 97.75 281 ALA A N 1
ATOM 2207 C CA . ALA A 1 281 ? -1.255 -2.326 0.341 1.00 97.75 281 ALA A CA 1
ATOM 2208 C C . ALA A 1 281 ? -0.438 -1.039 0.268 1.00 97.75 281 ALA A C 1
ATOM 2210 O O . ALA A 1 281 ? -0.347 -0.394 -0.786 1.00 97.75 281 ALA A O 1
ATOM 2211 N N . SER A 1 282 ? 0.213 -0.700 1.383 1.00 94.19 282 SER A N 1
ATOM 2212 C CA . SER A 1 282 ? 1.311 0.261 1.354 1.00 94.19 282 SER A CA 1
ATOM 2213 C C . SER A 1 282 ? 2.508 -0.349 0.620 1.00 94.19 282 SER A C 1
ATOM 2215 O O . SER A 1 282 ? 2.699 -1.559 0.530 1.00 94.19 282 SER A O 1
ATOM 2217 N N . LEU A 1 283 ? 3.350 0.502 0.048 1.00 91.44 283 LEU A N 1
ATOM 2218 C CA . LEU A 1 283 ? 4.420 0.066 -0.846 1.00 91.44 283 LEU A CA 1
ATOM 2219 C C . LEU A 1 283 ? 5.710 -0.288 -0.087 1.00 91.44 283 LEU A C 1
ATOM 2221 O O . LEU A 1 283 ? 6.800 0.127 -0.474 1.00 91.44 283 LEU A O 1
ATOM 2225 N N . GLY A 1 284 ? 5.617 -1.045 1.010 1.00 80.50 284 GLY A N 1
ATOM 2226 C CA . GLY A 1 284 ? 6.762 -1.465 1.833 1.00 80.50 284 GLY A CA 1
ATOM 2227 C C . GLY A 1 284 ? 7.315 -0.372 2.759 1.00 80.50 284 GLY A C 1
ATOM 2228 O O . GLY A 1 284 ? 8.523 -0.300 2.988 1.00 80.50 284 GLY A O 1
ATOM 2229 N N . THR A 1 285 ? 6.464 0.549 3.202 1.00 78.25 285 THR A N 1
ATOM 2230 C CA . THR A 1 285 ? 6.728 1.523 4.279 1.00 78.25 285 THR A CA 1
ATOM 2231 C C . THR A 1 285 ? 5.549 1.535 5.237 1.00 78.25 285 THR A C 1
ATOM 2233 O O . THR A 1 285 ? 4.458 1.082 4.888 1.00 78.25 285 THR A O 1
ATOM 2236 N N . ALA A 1 286 ? 5.752 2.116 6.421 1.00 90.75 286 ALA A N 1
ATOM 2237 C CA . ALA A 1 286 ? 4.633 2.536 7.251 1.00 90.75 286 ALA A CA 1
ATOM 2238 C C . ALA A 1 286 ? 3.654 3.401 6.435 1.00 90.75 286 ALA A C 1
ATOM 2240 O O . ALA A 1 286 ? 4.071 4.159 5.552 1.00 90.75 286 ALA A O 1
ATOM 2241 N N . LEU A 1 287 ? 2.363 3.253 6.731 1.00 95.75 287 LEU A N 1
ATOM 2242 C CA . LEU A 1 287 ? 1.300 4.029 6.103 1.00 95.75 287 LEU A CA 1
ATOM 2243 C C . LEU A 1 287 ? 1.524 5.526 6.356 1.00 95.75 287 LEU A C 1
ATOM 2245 O O . LEU A 1 287 ? 1.790 5.933 7.487 1.00 95.75 287 LEU A O 1
ATOM 2249 N N . THR A 1 288 ? 1.418 6.341 5.311 1.00 94.44 288 THR A N 1
ATOM 2250 C CA . THR A 1 288 ? 1.630 7.792 5.396 1.00 94.44 288 THR A CA 1
ATOM 2251 C C . THR A 1 288 ? 0.306 8.559 5.507 1.00 94.44 288 THR A C 1
ATOM 2253 O O . THR A 1 288 ? -0.735 8.057 5.071 1.00 94.44 288 THR A O 1
ATOM 2256 N N . PRO A 1 289 ? 0.321 9.814 5.997 1.00 91.94 289 PRO A N 1
ATOM 2257 C CA . PRO A 1 289 ? -0.854 10.687 5.946 1.00 91.94 289 PRO A CA 1
ATOM 2258 C C . PRO A 1 289 ? -1.394 10.890 4.525 1.00 91.94 289 PRO A C 1
ATOM 2260 O O . PRO A 1 289 ? -2.600 10.860 4.318 1.00 91.94 289 PRO A O 1
ATOM 2263 N N . ALA A 1 290 ? -0.522 11.011 3.517 1.00 89.25 290 ALA A N 1
ATOM 2264 C CA . ALA A 1 290 ? -0.949 11.149 2.123 1.00 89.25 290 ALA A CA 1
ATOM 2265 C C . ALA A 1 290 ? -1.675 9.893 1.602 1.00 89.25 290 ALA A C 1
ATOM 2267 O O . ALA A 1 290 ? -2.683 10.010 0.905 1.00 89.25 290 ALA A O 1
ATOM 2268 N N . GLN A 1 291 ? -1.224 8.691 1.981 1.00 95.06 291 GLN A N 1
ATOM 2269 C CA . GLN A 1 291 ? -1.931 7.442 1.678 1.00 95.06 291 GLN A CA 1
ATOM 2270 C C . GLN A 1 291 ? -3.258 7.335 2.436 1.00 95.06 291 GLN A C 1
ATOM 2272 O O . GLN A 1 291 ? -4.252 6.908 1.854 1.00 95.06 291 GLN A O 1
ATOM 2277 N N . ALA A 1 292 ? -3.306 7.737 3.706 1.00 94.44 292 ALA A N 1
ATOM 2278 C CA . ALA A 1 292 ? -4.544 7.752 4.483 1.00 94.44 292 ALA A CA 1
ATOM 2279 C C . ALA A 1 292 ? -5.572 8.746 3.915 1.00 94.44 292 ALA A C 1
ATOM 2281 O O . ALA A 1 292 ? -6.743 8.401 3.754 1.00 94.44 292 ALA A O 1
ATOM 2282 N N . ASN A 1 293 ? -5.126 9.930 3.495 1.00 86.94 293 ASN A N 1
ATOM 2283 C CA . ASN A 1 293 ? -5.963 10.893 2.789 1.00 86.94 293 ASN A CA 1
ATOM 2284 C C . ASN A 1 293 ? -6.484 10.320 1.461 1.00 86.94 293 ASN A C 1
ATOM 2286 O O . ASN A 1 293 ? -7.667 10.439 1.139 1.00 86.94 293 ASN A O 1
ATOM 2290 N N . LEU A 1 294 ? -5.617 9.628 0.712 1.00 87.50 294 LEU A N 1
ATOM 2291 C CA . LEU A 1 294 ? -6.000 8.932 -0.512 1.00 87.50 294 LEU A CA 1
ATOM 2292 C C . LEU A 1 294 ? -7.069 7.862 -0.247 1.00 87.50 294 LEU A C 1
ATOM 2294 O O . LEU A 1 294 ? -8.056 7.819 -0.975 1.00 87.50 294 LEU A O 1
ATOM 2298 N N . ILE A 1 295 ? -6.921 7.054 0.806 1.00 93.62 295 ILE A N 1
ATOM 2299 C CA . ILE A 1 295 ? -7.912 6.058 1.254 1.00 93.62 295 ILE A CA 1
ATOM 2300 C C . ILE A 1 295 ? -9.260 6.724 1.550 1.00 93.62 295 ILE A C 1
ATOM 2302 O O . ILE A 1 295 ? -10.291 6.274 1.039 1.00 93.62 295 ILE A O 1
ATOM 2306 N N . ARG A 1 296 ? -9.251 7.837 2.297 1.00 89.38 296 ARG A N 1
ATOM 2307 C CA . ARG A 1 296 ? -10.460 8.563 2.721 1.00 89.38 296 ARG A CA 1
ATOM 2308 C C . ARG A 1 296 ? -11.313 9.069 1.552 1.00 89.38 296 ARG A C 1
ATOM 2310 O O . ARG A 1 296 ? -12.520 9.264 1.716 1.00 89.38 296 ARG A O 1
ATOM 2317 N N . ARG A 1 297 ? -10.716 9.249 0.364 1.00 86.56 297 ARG A N 1
ATOM 2318 C CA . ARG A 1 297 ? -11.419 9.619 -0.883 1.00 86.56 297 ARG A CA 1
ATOM 2319 C C . ARG A 1 297 ? -12.287 8.496 -1.459 1.00 86.56 297 ARG A C 1
ATOM 2321 O O . ARG A 1 297 ? -13.171 8.786 -2.264 1.00 86.56 297 ARG A O 1
ATOM 2328 N N . PHE A 1 298 ? -12.021 7.237 -1.113 1.00 85.94 298 PHE A N 1
ATOM 2329 C CA . PHE A 1 298 ? -12.728 6.073 -1.666 1.00 85.94 298 PHE A CA 1
ATOM 2330 C C . PHE A 1 298 ? -13.584 5.339 -0.639 1.00 85.94 298 PHE A C 1
ATOM 2332 O O . PHE A 1 298 ? -14.516 4.644 -1.036 1.00 85.94 298 PHE A O 1
ATOM 2339 N N . SER A 1 299 ? -13.273 5.480 0.649 1.00 89.38 299 SER A N 1
ATOM 2340 C CA . SER A 1 299 ? -13.974 4.793 1.726 1.00 89.38 299 SER A CA 1
ATOM 2341 C C . SER A 1 299 ? -13.899 5.576 3.032 1.00 89.38 299 SER A C 1
ATOM 2343 O O . SER A 1 299 ? -12.900 6.235 3.317 1.00 89.38 299 SER A O 1
ATOM 2345 N N . GLU A 1 300 ? -14.937 5.458 3.853 1.00 90.56 300 GLU A N 1
ATOM 2346 C CA . GLU A 1 300 ? -14.903 5.895 5.251 1.00 90.56 300 GLU A CA 1
ATOM 2347 C C . GLU A 1 300 ? -14.359 4.804 6.171 1.00 90.56 300 GLU A C 1
ATOM 2349 O O . GLU A 1 300 ? -13.699 5.107 7.161 1.00 90.56 300 GLU A O 1
ATOM 2354 N N . LYS A 1 301 ? -14.616 3.533 5.838 1.00 96.81 301 LYS A N 1
ATOM 2355 C CA . LYS A 1 301 ? -14.230 2.373 6.640 1.00 96.81 301 LYS A CA 1
ATOM 2356 C C . LYS A 1 301 ? -12.950 1.733 6.116 1.00 96.81 301 LYS A C 1
ATOM 2358 O O . LYS A 1 301 ? -12.809 1.489 4.913 1.00 96.81 301 LYS A O 1
ATOM 2363 N N . VAL A 1 302 ? -12.044 1.393 7.024 1.00 98.25 302 VAL A N 1
ATOM 2364 C CA . VAL A 1 302 ? -10.803 0.680 6.709 1.00 98.25 302 VAL A CA 1
ATOM 2365 C C . VAL A 1 302 ? -10.677 -0.526 7.623 1.00 98.25 302 VAL A C 1
ATOM 2367 O O . VAL A 1 302 ? -10.758 -0.393 8.843 1.00 98.25 302 VAL A O 1
ATOM 2370 N N . LEU A 1 303 ? -10.490 -1.701 7.026 1.00 98.38 303 LEU A N 1
ATOM 2371 C CA . LEU A 1 303 ? -10.126 -2.917 7.742 1.00 98.38 303 LEU A CA 1
ATOM 2372 C C . LEU A 1 303 ? -8.618 -3.115 7.642 1.00 98.38 303 LEU A C 1
ATOM 2374 O O . LEU A 1 303 ? -8.102 -3.313 6.546 1.00 98.38 303 LEU A O 1
ATOM 2378 N N . LEU A 1 304 ? -7.922 -3.058 8.771 1.00 98.06 304 LEU A N 1
ATOM 2379 C CA . LEU A 1 304 ? -6.521 -3.442 8.875 1.00 98.06 304 LEU A CA 1
ATOM 2380 C C . LEU A 1 304 ? -6.439 -4.964 8.963 1.00 98.06 304 LEU A C 1
ATOM 2382 O O . LEU A 1 304 ? -7.040 -5.566 9.854 1.00 98.06 304 LEU A O 1
ATOM 2386 N N . LEU A 1 305 ? -5.712 -5.568 8.033 1.00 96.69 305 LEU A N 1
ATOM 2387 C CA . LEU A 1 305 ? -5.515 -7.009 7.940 1.00 96.69 305 LEU A CA 1
ATOM 2388 C C . LEU A 1 305 ? -4.020 -7.278 7.728 1.00 96.69 305 LEU A C 1
ATOM 2390 O O . LEU A 1 305 ? -3.569 -7.574 6.622 1.00 96.69 305 LEU A O 1
ATOM 2394 N N . TYR A 1 306 ? -3.257 -7.056 8.792 1.00 94.94 306 TYR A N 1
ATOM 2395 C CA . 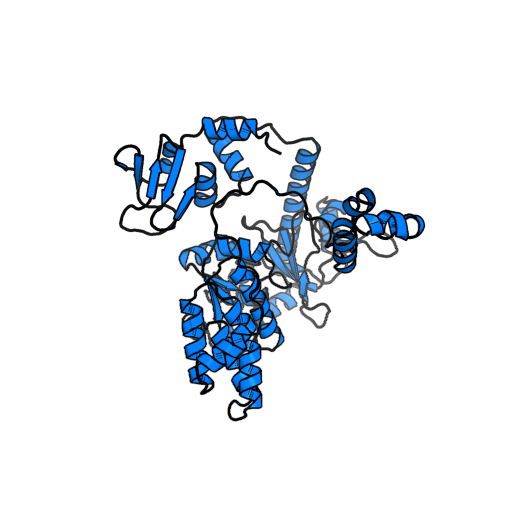TYR A 1 306 ? -1.800 -7.194 8.832 1.00 94.94 306 TYR A CA 1
ATOM 2396 C C . TYR A 1 306 ? -1.385 -8.556 9.387 1.00 94.94 306 TYR A C 1
ATOM 2398 O O . TYR A 1 306 ? -2.236 -9.326 9.845 1.00 94.94 306 TYR A O 1
ATOM 2406 N N . ASP A 1 307 ? -0.088 -8.850 9.329 1.00 89.81 307 ASP A N 1
ATOM 2407 C CA . ASP A 1 307 ? 0.445 -10.142 9.748 1.00 89.81 307 ASP A CA 1
ATOM 2408 C C . ASP A 1 307 ? 0.174 -10.387 11.244 1.00 89.81 307 ASP A C 1
ATOM 2410 O O . ASP A 1 307 ? 0.178 -9.471 12.073 1.00 89.81 307 ASP A O 1
ATOM 2414 N N . ALA A 1 308 ? -0.062 -11.647 11.615 1.00 84.38 308 ALA A N 1
ATOM 2415 C CA . ALA A 1 308 ? -0.441 -12.037 12.979 1.00 84.38 308 ALA A CA 1
ATOM 2416 C C . ALA A 1 308 ? 0.746 -12.091 13.972 1.00 84.38 308 ALA A C 1
ATOM 2418 O O . ALA A 1 308 ? 0.712 -12.840 14.952 1.00 84.38 308 ALA A O 1
ATOM 2419 N N . ASP A 1 309 ? 1.812 -11.327 13.720 1.00 86.12 309 ASP A N 1
ATOM 2420 C CA . ASP A 1 309 ? 3.012 -11.260 14.554 1.00 86.12 309 ASP A CA 1
ATOM 2421 C C . ASP A 1 309 ? 3.148 -9.913 15.291 1.00 86.12 309 ASP A C 1
ATOM 2423 O O . ASP A 1 309 ? 2.336 -8.997 15.152 1.00 86.12 309 ASP A O 1
ATOM 2427 N N . GLU A 1 310 ? 4.178 -9.781 16.132 1.00 87.19 310 GLU A N 1
ATOM 2428 C CA . GLU A 1 310 ? 4.389 -8.545 16.895 1.00 87.19 310 GLU A CA 1
ATOM 2429 C C . GLU A 1 310 ? 4.651 -7.337 15.981 1.00 87.19 310 GLU A C 1
ATOM 2431 O O . GLU A 1 310 ? 4.224 -6.225 16.292 1.00 87.19 310 GLU A O 1
ATOM 2436 N N . ALA A 1 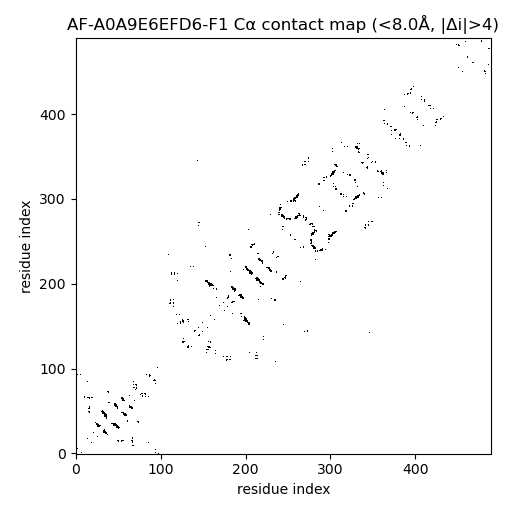311 ? 5.319 -7.529 14.840 1.00 88.88 311 ALA A N 1
ATOM 2437 C CA . ALA A 1 311 ? 5.589 -6.442 13.909 1.00 88.88 311 ALA A CA 1
ATOM 2438 C C . ALA A 1 311 ? 4.296 -5.951 13.238 1.00 88.88 311 ALA A C 1
ATOM 2440 O O . ALA A 1 311 ? 4.096 -4.733 13.158 1.00 88.88 311 ALA A O 1
ATOM 2441 N N . GLY A 1 312 ? 3.407 -6.869 12.851 1.00 88.75 312 GLY A N 1
ATOM 2442 C CA . GLY A 1 312 ? 2.086 -6.588 12.290 1.00 88.75 312 GLY A CA 1
ATOM 2443 C C . GLY A 1 312 ? 1.148 -5.903 13.288 1.00 88.75 312 GLY A C 1
ATOM 2444 O O . GLY A 1 312 ? 0.455 -4.943 12.934 1.00 88.75 312 GLY A O 1
ATOM 2445 N N . VAL A 1 313 ? 1.201 -6.265 14.577 1.00 88.81 313 VAL A N 1
ATOM 2446 C CA . VAL A 1 313 ? 0.466 -5.551 15.645 1.00 88.81 313 VAL A CA 1
ATOM 2447 C C . VAL A 1 313 ? 0.958 -4.109 15.787 1.00 88.81 313 VAL A C 1
ATOM 2449 O O . VAL A 1 313 ? 0.156 -3.170 15.781 1.00 88.81 313 VAL A O 1
ATOM 2452 N N . GLN A 1 314 ? 2.275 -3.894 15.849 1.00 90.81 314 GLN A N 1
ATOM 2453 C CA . GLN A 1 314 ? 2.834 -2.540 15.921 1.00 90.81 314 GLN A CA 1
ATOM 2454 C C . GLN A 1 314 ? 2.557 -1.735 14.642 1.00 90.81 314 GLN A C 1
ATOM 2456 O O . GLN A 1 314 ? 2.325 -0.525 14.696 1.00 90.81 314 GLN A O 1
ATOM 2461 N N . ALA A 1 315 ? 2.562 -2.386 13.477 1.00 92.50 315 ALA A N 1
ATOM 2462 C CA . ALA A 1 315 ? 2.181 -1.767 12.213 1.00 92.50 315 ALA A CA 1
ATOM 2463 C C . ALA A 1 315 ? 0.699 -1.366 12.201 1.00 92.50 315 ALA A C 1
ATOM 2465 O O . ALA A 1 315 ? 0.383 -0.262 11.751 1.00 92.50 315 ALA A O 1
ATOM 2466 N N . SER A 1 316 ? -0.182 -2.196 12.762 1.00 94.50 316 SER A N 1
ATOM 2467 C CA . SER A 1 316 ? -1.615 -1.919 12.897 1.00 94.50 316 SER A CA 1
ATOM 2468 C C . SER A 1 316 ? -1.867 -0.696 13.777 1.00 94.50 316 SER A C 1
ATOM 2470 O O . SER A 1 316 ? -2.637 0.182 13.396 1.00 94.50 316 SER A O 1
ATOM 2472 N N . LEU A 1 317 ? -1.166 -0.581 14.912 1.00 92.75 317 LEU A N 1
ATOM 2473 C CA . LEU A 1 317 ? -1.241 0.588 15.796 1.00 92.75 317 LEU A CA 1
ATOM 2474 C C . LEU A 1 317 ? -0.834 1.884 15.083 1.00 92.75 317 LEU A C 1
ATOM 2476 O O . LEU A 1 317 ? -1.556 2.880 15.145 1.00 92.75 317 LEU A O 1
ATOM 2480 N N . ARG A 1 318 ? 0.291 1.863 14.355 1.00 93.56 318 ARG A N 1
ATOM 2481 C CA . ARG A 1 318 ? 0.751 3.025 13.574 1.00 93.56 318 ARG A CA 1
ATOM 2482 C C . ARG A 1 318 ? -0.232 3.391 12.464 1.00 93.56 318 ARG A C 1
ATOM 2484 O O . ARG A 1 318 ? -0.528 4.566 12.270 1.00 93.56 318 ARG A O 1
ATOM 2491 N N . ALA A 1 319 ? -0.746 2.400 11.736 1.00 95.75 319 ALA A N 1
ATOM 2492 C CA . ALA A 1 319 ? -1.726 2.629 10.679 1.00 95.75 319 ALA A CA 1
ATOM 2493 C C . ALA A 1 319 ? -3.029 3.215 11.240 1.00 95.75 319 ALA A C 1
ATOM 2495 O O . ALA A 1 319 ? -3.571 4.156 10.662 1.00 95.75 319 ALA A O 1
ATOM 2496 N N . PHE A 1 320 ? -3.495 2.711 12.386 1.00 94.69 320 PHE A N 1
ATOM 2497 C CA . PHE A 1 320 ? -4.663 3.236 13.087 1.00 94.69 320 PHE A CA 1
ATOM 2498 C C . PHE A 1 320 ? -4.500 4.703 13.457 1.00 94.69 320 PHE A C 1
ATOM 2500 O O . PHE A 1 320 ? -5.397 5.486 13.170 1.00 94.69 320 PHE A O 1
ATOM 2507 N N . GLU A 1 321 ? -3.362 5.098 14.028 1.00 91.81 321 GLU A N 1
ATOM 2508 C CA . GLU A 1 321 ? -3.115 6.498 14.383 1.00 91.81 321 GLU A CA 1
ATOM 2509 C C . GLU A 1 321 ? -3.231 7.427 13.164 1.00 91.81 321 GLU A C 1
ATOM 2511 O O . GLU A 1 321 ? -3.920 8.448 13.218 1.00 91.81 321 GLU A O 1
ATOM 2516 N N . VAL A 1 322 ? -2.604 7.055 12.045 1.00 94.62 322 VAL A N 1
ATOM 2517 C CA . VAL A 1 322 ? -2.625 7.856 10.813 1.00 94.62 322 VAL A CA 1
ATOM 2518 C C . VAL A 1 322 ? -4.037 7.926 10.219 1.00 94.62 322 VAL A C 1
ATOM 2520 O O . VAL A 1 322 ? -4.516 9.007 9.886 1.00 94.62 322 VAL A O 1
ATOM 2523 N N . LEU A 1 323 ? -4.732 6.792 10.119 1.00 94.94 323 LEU A N 1
ATOM 2524 C CA . LEU A 1 323 ? -6.077 6.715 9.543 1.00 94.94 323 LEU A CA 1
ATOM 2525 C C . LEU A 1 323 ? -7.137 7.405 10.410 1.00 94.94 323 LEU A C 1
ATOM 2527 O O . LEU A 1 323 ? -8.022 8.076 9.880 1.00 94.94 323 LEU A O 1
ATOM 2531 N N . ASN A 1 324 ? -7.047 7.259 11.733 1.00 90.56 324 ASN A N 1
ATOM 2532 C CA . ASN A 1 324 ? -7.977 7.869 12.679 1.00 90.56 324 ASN A CA 1
ATOM 2533 C C . ASN A 1 324 ? -7.872 9.403 12.643 1.00 90.56 324 ASN A C 1
ATOM 2535 O O . ASN A 1 324 ? -8.890 10.091 12.676 1.00 90.56 324 ASN A O 1
ATOM 2539 N N . ARG A 1 325 ? -6.658 9.954 12.490 1.00 88.56 325 ARG A N 1
ATOM 2540 C CA . ARG A 1 325 ? -6.450 11.403 12.306 1.00 88.56 325 ARG A CA 1
ATOM 2541 C C . ARG A 1 325 ? -7.068 11.936 11.010 1.00 88.56 325 ARG A C 1
ATOM 2543 O O . ARG A 1 325 ? -7.599 13.040 11.016 1.00 88.56 325 ARG A O 1
ATOM 2550 N N . GLU A 1 326 ? -7.063 11.142 9.940 1.00 87.38 326 GLU A N 1
ATOM 2551 C CA . GLU A 1 326 ? -7.748 11.459 8.674 1.00 87.38 326 GLU A CA 1
ATOM 2552 C C . GLU A 1 326 ? -9.270 11.182 8.722 1.00 87.38 326 GLU A C 1
ATOM 2554 O O . GLU A 1 326 ? -9.965 11.289 7.710 1.00 87.38 326 GLU A O 1
ATOM 2559 N N . GLY A 1 327 ? -9.815 10.820 9.890 1.00 87.38 327 GLY A N 1
ATOM 2560 C CA . GLY A 1 327 ? -11.249 10.610 10.095 1.00 87.38 327 GLY A CA 1
ATOM 2561 C C . GLY A 1 327 ? -11.793 9.327 9.464 1.00 87.38 327 GLY A C 1
ATOM 2562 O O . GLY A 1 327 ? -12.960 9.290 9.069 1.00 87.38 327 GLY A O 1
ATOM 2563 N N . CYS A 1 328 ? -10.960 8.293 9.322 1.00 91.31 328 CYS A N 1
ATOM 2564 C CA . CYS A 1 328 ? -11.407 6.964 8.908 1.00 91.31 328 CYS A CA 1
ATOM 2565 C C . CYS A 1 328 ? -11.978 6.176 10.097 1.00 91.31 328 CYS A C 1
ATOM 2567 O O . CYS A 1 328 ? -11.444 6.218 11.203 1.00 91.31 328 CYS A O 1
ATOM 2569 N N . LEU A 1 329 ? -13.012 5.374 9.841 1.00 92.56 329 LEU A N 1
ATOM 2570 C CA . LEU A 1 329 ? -13.500 4.344 10.753 1.00 92.56 329 LEU A CA 1
ATOM 2571 C C . LEU A 1 329 ? -12.617 3.102 10.613 1.00 92.56 329 LEU A C 1
ATOM 2573 O O . LEU A 1 329 ? -12.775 2.308 9.681 1.00 92.56 329 LEU A O 1
ATOM 2577 N N . VAL A 1 330 ? -11.659 2.958 11.524 1.00 95.62 330 VAL A N 1
ATOM 2578 C CA . VAL A 1 330 ? -10.651 1.895 11.467 1.00 95.62 330 VAL A CA 1
ATOM 2579 C C . VAL A 1 330 ? -11.060 0.720 12.343 1.00 95.62 330 VAL A C 1
ATOM 2581 O O . VAL A 1 330 ? -11.318 0.876 13.536 1.00 95.62 330 VAL A O 1
ATOM 2584 N N . GLN A 1 331 ? -11.067 -0.470 11.758 1.00 96.44 331 GLN A N 1
ATOM 2585 C CA . GLN A 1 331 ? -11.229 -1.728 12.477 1.00 96.44 331 GLN A CA 1
ATOM 2586 C C . GLN A 1 331 ? -10.118 -2.697 12.071 1.00 96.44 331 GLN A C 1
ATOM 2588 O O . GLN A 1 331 ? -9.484 -2.518 11.034 1.00 96.44 331 GLN A O 1
ATOM 2593 N N . VAL A 1 332 ? -9.873 -3.714 12.886 1.00 97.12 332 VAL A N 1
ATOM 2594 C CA . VAL A 1 332 ? -8.819 -4.708 12.680 1.00 97.12 332 VAL A CA 1
ATOM 2595 C C . VAL A 1 332 ? -9.454 -6.076 12.501 1.00 97.12 332 VAL A C 1
ATOM 2597 O O . VAL A 1 332 ? -10.434 -6.408 13.164 1.00 97.12 332 VAL A O 1
ATOM 2600 N N . VAL A 1 333 ? -8.901 -6.877 11.604 1.00 96.69 333 VAL A N 1
ATOM 2601 C CA . VAL A 1 333 ? -9.300 -8.266 11.412 1.00 96.69 333 VAL A CA 1
ATOM 2602 C C . VAL A 1 333 ? -8.115 -9.145 11.790 1.00 96.69 333 VAL A C 1
ATOM 2604 O O . VAL A 1 333 ? -7.034 -9.014 11.227 1.00 96.69 333 VAL A O 1
ATOM 2607 N N . ALA A 1 334 ? -8.314 -10.026 12.768 1.00 92.81 334 ALA A N 1
ATOM 2608 C CA . ALA A 1 334 ? -7.306 -11.000 13.166 1.00 92.81 334 ALA A CA 1
ATOM 2609 C C . ALA A 1 334 ? -7.348 -12.231 12.247 1.00 92.81 334 ALA A C 1
ATOM 2611 O O . ALA A 1 334 ? -8.421 -12.646 11.809 1.00 92.81 334 ALA A O 1
ATOM 2612 N N . LEU A 1 335 ? -6.186 -12.843 12.007 1.00 91.81 335 LEU A N 1
ATOM 2613 C CA . LEU A 1 335 ? -6.022 -14.041 11.178 1.00 91.81 335 LEU A CA 1
ATOM 2614 C C . LEU A 1 335 ? -5.690 -15.263 12.055 1.00 91.81 335 LEU A C 1
ATOM 2616 O O . LEU A 1 335 ? -4.525 -15.630 12.202 1.00 91.81 335 LEU A O 1
ATOM 2620 N N . PRO A 1 336 ? -6.683 -15.907 12.694 1.00 89.19 336 PRO A N 1
ATOM 2621 C CA . PRO A 1 336 ? -6.419 -17.034 13.578 1.00 89.19 336 PRO A CA 1
ATOM 2622 C C . PRO A 1 336 ? -5.839 -18.222 12.801 1.00 89.19 336 PRO A C 1
ATOM 2624 O O . PRO A 1 336 ? -6.448 -18.728 11.858 1.00 89.19 336 PRO A O 1
ATOM 2627 N N . GLY A 1 337 ? -4.671 -18.697 13.239 1.00 87.56 337 GLY A N 1
ATOM 2628 C CA . GLY A 1 337 ? -4.025 -19.887 12.679 1.00 87.56 337 GLY A CA 1
ATOM 2629 C C . GLY A 1 337 ? -3.328 -19.678 11.330 1.00 87.56 337 GLY A C 1
ATOM 2630 O O . GLY A 1 337 ? -2.950 -20.667 10.709 1.00 87.56 337 GLY A O 1
ATOM 2631 N N . ALA A 1 338 ? -3.143 -18.434 10.884 1.00 92.06 338 ALA A N 1
ATOM 2632 C CA . ALA A 1 338 ? -2.388 -18.102 9.676 1.00 92.06 338 ALA A CA 1
ATOM 2633 C C . ALA A 1 338 ? -1.464 -16.907 9.928 1.00 92.06 338 ALA A C 1
ATOM 2635 O O . ALA A 1 338 ? -1.747 -16.080 10.794 1.00 92.06 338 ALA A O 1
ATOM 2636 N N . LYS A 1 339 ? -0.356 -16.820 9.186 1.00 89.56 339 LYS A N 1
ATOM 2637 C CA . LYS A 1 339 ? 0.599 -15.714 9.334 1.00 89.56 339 LYS A CA 1
ATOM 2638 C C . LYS A 1 339 ? 0.157 -14.475 8.573 1.00 89.56 339 LYS A C 1
ATOM 2640 O O . LYS A 1 339 ? 0.226 -13.386 9.129 1.00 89.56 339 LYS A O 1
ATOM 2645 N N . ASP A 1 340 ? -0.298 -14.674 7.339 1.00 92.19 340 ASP A N 1
ATOM 2646 C CA . ASP A 1 340 ? -0.661 -13.624 6.392 1.00 92.19 340 ASP A CA 1
ATOM 2647 C C . ASP A 1 340 ? -2.006 -13.944 5.686 1.00 92.19 340 ASP A C 1
ATOM 2649 O O . ASP A 1 340 ? -2.509 -15.080 5.763 1.00 92.19 340 ASP A O 1
ATOM 2653 N N . PRO A 1 341 ? -2.646 -12.955 5.029 1.00 93.56 341 PRO A N 1
ATOM 2654 C CA . PRO A 1 341 ? -3.898 -13.164 4.300 1.00 93.56 341 PRO A CA 1
ATOM 2655 C C . PRO A 1 341 ? -3.807 -14.236 3.205 1.00 93.56 341 PRO A C 1
ATOM 2657 O O . PRO A 1 341 ? -4.769 -14.979 3.004 1.00 93.56 341 PRO A O 1
ATOM 2660 N N . ASP A 1 342 ? -2.672 -14.339 2.502 1.00 93.75 342 ASP A N 1
ATOM 2661 C CA . ASP A 1 342 ? -2.444 -15.348 1.456 1.00 93.75 342 ASP A CA 1
ATOM 2662 C C . ASP A 1 342 ? -2.495 -16.779 2.028 1.00 93.75 342 ASP A C 1
ATOM 2664 O O . ASP A 1 342 ? -3.213 -17.645 1.522 1.00 93.75 342 ASP A O 1
ATOM 2668 N N . GLU A 1 343 ? -1.773 -17.044 3.117 1.00 94.06 343 GLU A N 1
ATOM 2669 C CA . GLU A 1 343 ? -1.805 -18.319 3.833 1.00 94.06 343 GLU A CA 1
ATOM 2670 C C . GLU A 1 343 ? -3.211 -18.646 4.337 1.00 94.06 343 GLU A C 1
ATOM 2672 O O . GLU A 1 343 ? -3.678 -19.767 4.116 1.00 94.06 343 GLU A O 1
ATOM 2677 N N . PHE A 1 344 ? -3.913 -17.679 4.938 1.00 95.88 344 PHE A N 1
ATOM 2678 C CA . PHE A 1 344 ? -5.275 -17.901 5.423 1.00 95.88 344 PHE A CA 1
ATOM 2679 C C . PHE A 1 344 ? -6.230 -18.272 4.283 1.00 95.88 344 PHE A C 1
ATOM 2681 O O . PHE A 1 344 ? -6.949 -19.267 4.378 1.00 95.88 344 PHE A O 1
ATOM 2688 N N . LEU A 1 345 ? -6.236 -17.497 3.195 1.00 95.25 345 LEU A N 1
ATOM 2689 C CA . LEU A 1 345 ? -7.129 -17.714 2.055 1.00 95.25 345 LEU A CA 1
ATOM 2690 C C . LEU A 1 345 ? -6.892 -19.073 1.398 1.00 95.25 345 LEU A C 1
ATOM 2692 O O . LEU A 1 345 ? -7.851 -19.770 1.071 1.00 95.25 345 LEU A O 1
ATOM 2696 N N . ARG A 1 346 ? -5.630 -19.493 1.256 1.00 92.25 346 ARG A N 1
ATOM 2697 C CA . ARG A 1 346 ? -5.301 -20.810 0.693 1.00 92.25 346 ARG A CA 1
ATOM 2698 C C . ARG A 1 346 ? -5.667 -21.964 1.622 1.00 92.25 346 ARG A C 1
ATOM 2700 O O . ARG A 1 346 ? -6.036 -23.024 1.126 1.00 92.25 346 ARG A O 1
ATOM 2707 N N . ALA A 1 347 ? -5.555 -21.781 2.937 1.00 94.00 347 ALA A N 1
ATOM 2708 C CA . ALA A 1 347 ? -5.837 -22.835 3.908 1.00 94.00 347 ALA A CA 1
ATOM 2709 C C . ALA A 1 347 ? -7.335 -22.977 4.230 1.00 94.00 347 ALA A C 1
ATOM 2711 O O . ALA A 1 347 ? -7.828 -24.097 4.342 1.00 94.00 347 ALA A O 1
ATOM 2712 N N . GLN A 1 348 ? -8.055 -21.861 4.390 1.00 95.25 348 GLN A N 1
ATOM 2713 C CA . GLN A 1 348 ? -9.436 -21.836 4.899 1.00 95.25 348 GLN A CA 1
ATOM 2714 C C . GLN A 1 348 ? -10.475 -21.345 3.877 1.00 95.25 348 GLN A C 1
ATOM 2716 O O . GLN A 1 348 ? -11.676 -21.540 4.071 1.00 95.25 348 GLN A O 1
ATOM 2721 N N . GLY A 1 349 ? -10.039 -20.743 2.767 1.00 95.12 349 GLY A N 1
ATOM 2722 C CA . GLY A 1 349 ? -10.908 -20.328 1.667 1.00 95.12 349 GLY A CA 1
ATOM 2723 C C . GLY A 1 349 ? -11.681 -19.025 1.897 1.00 95.12 349 GLY A C 1
ATOM 2724 O O . GLY A 1 349 ? -11.674 -18.416 2.969 1.00 95.12 349 GLY A O 1
ATOM 2725 N N . ALA A 1 350 ? -12.391 -18.597 0.848 1.00 96.50 350 ALA A N 1
ATOM 2726 C CA . ALA A 1 350 ? -13.086 -17.310 0.813 1.00 96.50 350 ALA A CA 1
ATOM 2727 C C . ALA A 1 350 ? -14.225 -17.194 1.839 1.00 96.50 350 ALA A C 1
ATOM 2729 O O . ALA A 1 350 ? -14.415 -16.129 2.415 1.00 96.50 350 ALA A O 1
ATOM 2730 N N . ALA A 1 351 ? -14.980 -18.266 2.100 1.00 97.44 351 ALA A N 1
ATOM 2731 C CA . ALA A 1 351 ? -16.118 -18.207 3.024 1.00 97.44 351 ALA A CA 1
ATOM 2732 C C . ALA A 1 351 ? -15.675 -17.917 4.472 1.00 97.44 351 ALA A C 1
ATOM 2734 O O . ALA A 1 351 ? -16.258 -17.065 5.149 1.00 97.44 351 ALA A O 1
ATOM 2735 N N . ALA A 1 352 ? -14.605 -18.577 4.927 1.00 96.94 352 ALA A N 1
ATOM 2736 C CA . ALA A 1 352 ? -14.010 -18.323 6.237 1.00 96.94 352 ALA A CA 1
ATOM 2737 C C . ALA A 1 352 ? -13.452 -16.895 6.323 1.00 96.94 352 ALA A C 1
ATOM 2739 O O . ALA A 1 352 ? -13.697 -16.185 7.295 1.00 96.94 352 ALA A O 1
ATOM 2740 N N . PHE A 1 353 ? -12.772 -16.441 5.268 1.00 97.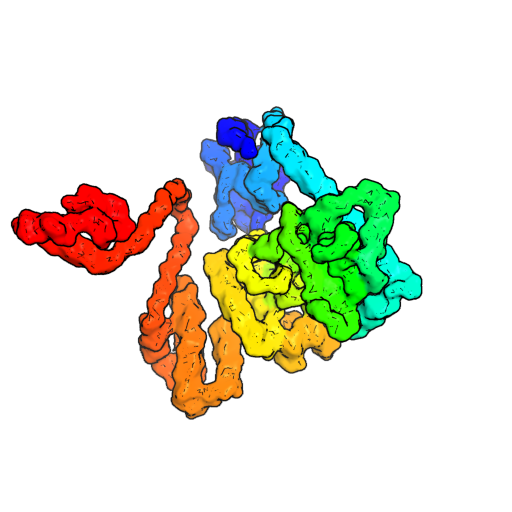44 353 PHE A N 1
ATOM 2741 C CA . PHE A 1 353 ? -12.218 -15.091 5.212 1.00 97.44 353 PHE A CA 1
ATOM 2742 C C . PHE A 1 353 ? -13.304 -14.009 5.233 1.00 97.44 353 PHE A C 1
ATOM 2744 O O . PHE A 1 353 ? -13.203 -13.049 5.991 1.00 97.44 353 PHE A O 1
ATOM 2751 N N . GLN A 1 354 ? -14.393 -14.189 4.479 1.00 97.38 354 GLN A N 1
ATOM 2752 C CA . GLN A 1 354 ? -15.551 -13.293 4.507 1.00 97.38 354 GLN A CA 1
ATOM 2753 C C . GLN A 1 354 ? -16.142 -13.195 5.921 1.00 97.38 354 GLN A C 1
ATOM 2755 O O . GLN A 1 354 ? -16.428 -12.095 6.385 1.00 97.38 354 GLN A O 1
ATOM 2760 N N . SER A 1 355 ? -16.228 -14.320 6.637 1.00 97.06 355 SER A N 1
ATOM 2761 C CA . SER A 1 355 ? -16.738 -14.355 8.013 1.00 97.06 355 SER A CA 1
ATOM 2762 C C . SER A 1 355 ? -15.879 -13.518 8.971 1.00 97.06 355 SER A C 1
ATOM 2764 O O . SER A 1 355 ? -16.422 -12.844 9.845 1.00 97.06 355 SER A O 1
ATOM 2766 N N . LEU A 1 356 ? -14.553 -13.498 8.777 1.00 95.75 356 LEU A N 1
ATOM 2767 C CA . LEU A 1 356 ? -13.645 -12.614 9.518 1.00 95.75 356 LEU A CA 1
ATOM 2768 C C . LEU A 1 356 ? -13.851 -11.136 9.160 1.00 95.75 356 LEU A C 1
ATOM 2770 O O . LEU A 1 356 ? -13.903 -10.286 10.047 1.00 95.75 356 LEU A O 1
ATOM 2774 N N . LEU A 1 357 ? -14.009 -10.817 7.870 1.00 96.00 357 LEU A N 1
ATOM 2775 C CA . LEU A 1 357 ? -14.248 -9.439 7.420 1.00 96.00 357 LEU A CA 1
ATOM 2776 C C . LEU A 1 357 ? -15.599 -8.870 7.887 1.00 96.00 357 LEU A C 1
ATOM 2778 O O . LEU A 1 357 ? -15.760 -7.644 7.928 1.00 96.00 357 LEU A O 1
ATOM 2782 N N . ASP A 1 358 ? -16.559 -9.737 8.209 1.00 95.81 358 ASP A N 1
ATOM 2783 C CA . ASP A 1 358 ? -17.880 -9.375 8.735 1.00 95.81 358 ASP A CA 1
ATOM 2784 C C . ASP A 1 358 ? -17.892 -9.208 10.261 1.00 95.81 358 ASP A C 1
ATOM 2786 O O . ASP A 1 358 ? -18.802 -8.579 10.801 1.00 95.81 358 ASP A O 1
ATOM 2790 N N . GLN A 1 359 ? -16.856 -9.692 10.952 1.00 94.38 359 GLN A N 1
ATOM 2791 C CA . GLN A 1 359 ? -16.686 -9.561 12.402 1.00 94.38 359 GLN A CA 1
ATOM 2792 C C . GLN A 1 359 ? -15.374 -8.844 12.767 1.00 94.38 359 GLN A C 1
ATOM 2794 O O . GLN A 1 359 ? -14.562 -9.377 13.529 1.00 94.38 359 GLN A O 1
ATOM 2799 N N . PRO A 1 360 ? -15.128 -7.634 12.233 1.00 96.06 360 PRO A N 1
ATOM 2800 C CA . PRO A 1 360 ? -13.915 -6.903 12.545 1.00 96.06 360 PRO A CA 1
ATOM 2801 C C . PRO A 1 360 ? -13.960 -6.370 13.983 1.00 96.06 360 PRO A C 1
ATOM 2803 O O . PRO A 1 360 ? -15.004 -5.948 14.484 1.00 96.06 360 PRO A O 1
ATOM 2806 N N . GLN A 1 361 ? -12.800 -6.341 14.623 1.00 95.12 361 GLN A N 1
ATOM 2807 C CA . GLN A 1 361 ? -12.603 -5.845 15.978 1.00 95.12 361 GLN A CA 1
ATOM 2808 C C . GLN A 1 361 ? -12.280 -4.351 15.963 1.00 95.12 361 GLN A C 1
ATOM 2810 O O . GLN A 1 361 ? -11.645 -3.830 15.044 1.00 95.12 361 GLN A O 1
ATOM 2815 N N . THR A 1 362 ? -12.673 -3.632 17.005 1.00 94.25 362 THR A N 1
ATOM 2816 C CA . THR A 1 362 ? -12.095 -2.314 17.288 1.00 94.25 362 THR A CA 1
ATOM 2817 C C . THR A 1 362 ? -10.608 -2.450 17.628 1.00 94.25 362 THR A C 1
ATOM 2819 O O . THR A 1 362 ? -10.142 -3.506 18.059 1.00 94.25 362 THR A O 1
ATOM 2822 N N . MET A 1 363 ? -9.844 -1.363 17.490 1.00 93.62 363 MET A N 1
ATOM 2823 C CA . MET A 1 363 ? -8.423 -1.379 17.859 1.00 93.62 363 MET A CA 1
ATOM 2824 C C . MET A 1 363 ? -8.210 -1.700 19.353 1.00 93.62 363 MET A C 1
ATOM 2826 O O . MET A 1 363 ? -7.249 -2.375 19.714 1.00 93.62 363 MET A O 1
ATOM 2830 N N . VAL A 1 364 ? -9.135 -1.273 20.221 1.00 93.69 364 VAL A N 1
ATOM 2831 C CA . VAL A 1 364 ? -9.115 -1.604 21.656 1.00 93.69 364 VAL A CA 1
ATOM 2832 C C . VAL A 1 364 ? -9.286 -3.106 21.876 1.00 93.69 364 VAL A C 1
ATOM 2834 O O . VAL A 1 364 ? -8.501 -3.703 22.608 1.00 93.69 364 VAL A O 1
ATOM 2837 N N . GLU A 1 365 ? -10.280 -3.721 21.230 1.00 94.56 365 GLU A N 1
ATOM 2838 C CA . GLU A 1 365 ? -10.538 -5.162 21.332 1.00 94.56 365 GLU A CA 1
ATOM 2839 C C . GLU A 1 365 ? -9.353 -5.984 20.825 1.00 94.56 365 GLU A C 1
ATOM 2841 O O . GLU A 1 365 ? -8.912 -6.905 21.510 1.00 94.56 365 GLU A O 1
ATOM 2846 N N . PHE A 1 366 ? -8.797 -5.612 19.670 1.00 93.75 366 PHE A N 1
ATOM 2847 C CA . PHE A 1 366 ? -7.665 -6.306 19.063 1.00 93.75 366 PHE A CA 1
ATOM 2848 C C . PHE A 1 366 ? -6.426 -6.303 19.972 1.00 93.75 366 PHE A C 1
ATOM 2850 O O . PHE A 1 366 ? -5.874 -7.359 20.291 1.00 93.75 366 PHE A O 1
ATOM 2857 N N . VAL A 1 367 ? -6.019 -5.124 20.459 1.00 92.00 367 VAL A N 1
ATOM 2858 C CA . VAL A 1 367 ? -4.850 -4.989 21.345 1.00 92.00 367 VAL A CA 1
ATOM 2859 C C . VAL A 1 367 ? -5.091 -5.678 22.684 1.00 92.00 367 VAL A C 1
ATOM 2861 O O . VAL A 1 367 ? -4.188 -6.335 23.206 1.00 92.00 367 VAL A O 1
ATOM 2864 N N . PHE A 1 368 ? -6.308 -5.584 23.228 1.00 93.38 368 PHE A N 1
ATOM 2865 C CA . PHE A 1 368 ? -6.667 -6.306 24.443 1.00 93.38 368 PHE A CA 1
ATOM 2866 C C . PHE A 1 368 ? -6.500 -7.816 24.254 1.00 93.38 368 PHE A C 1
ATOM 2868 O O . PHE A 1 368 ? -5.836 -8.449 25.069 1.00 93.38 368 PHE A O 1
ATOM 2875 N N . THR A 1 369 ? -7.065 -8.399 23.191 1.00 90.06 369 THR A N 1
ATOM 2876 C CA . THR A 1 369 ? -6.989 -9.845 22.937 1.00 90.06 369 THR A CA 1
ATOM 2877 C C . THR A 1 369 ? -5.545 -10.314 22.751 1.00 90.06 369 THR A C 1
ATOM 2879 O O . THR A 1 369 ? -5.171 -11.334 23.334 1.00 90.06 369 THR A O 1
ATOM 2882 N N . HIS A 1 370 ? -4.720 -9.556 22.020 1.00 88.12 370 HIS A N 1
ATOM 2883 C CA . HIS A 1 370 ? -3.296 -9.868 21.830 1.00 88.12 370 HIS A CA 1
ATOM 2884 C C . HIS A 1 370 ? -2.521 -9.899 23.154 1.00 88.12 370 HIS A C 1
ATOM 2886 O O . HIS A 1 370 ? -1.768 -10.835 23.424 1.00 88.12 370 HIS A O 1
ATOM 2892 N N . LEU A 1 371 ? -2.725 -8.897 24.014 1.00 88.62 371 LEU A N 1
ATOM 2893 C CA . LEU A 1 371 ? -2.006 -8.795 25.287 1.00 88.62 371 LEU A CA 1
ATOM 2894 C C . LEU A 1 371 ? -2.556 -9.738 26.360 1.00 88.62 371 LEU A C 1
ATOM 2896 O O . LEU A 1 371 ? -1.781 -10.309 27.125 1.00 88.62 371 LEU A O 1
ATOM 2900 N N . ALA A 1 372 ? -3.871 -9.953 26.404 1.00 86.69 372 ALA A N 1
ATOM 2901 C CA . ALA A 1 372 ? -4.520 -10.833 27.373 1.00 86.69 372 ALA A CA 1
ATOM 2902 C C . ALA A 1 372 ? -3.972 -12.267 27.317 1.00 86.69 372 ALA A C 1
ATOM 2904 O O . ALA A 1 372 ? -3.789 -12.895 28.361 1.00 86.69 372 ALA A O 1
ATOM 2905 N N . GLY A 1 373 ? -3.667 -12.766 26.113 1.00 78.31 373 GLY A N 1
ATOM 2906 C CA . GLY A 1 373 ? -3.062 -14.086 25.923 1.00 78.31 373 GLY A CA 1
ATOM 2907 C C . GLY A 1 373 ? -1.629 -14.203 26.460 1.00 78.31 373 GLY A C 1
ATOM 2908 O O . GLY A 1 373 ? -1.193 -15.303 26.791 1.00 78.31 373 GLY A O 1
ATOM 2909 N N . ARG A 1 374 ? -0.901 -13.084 26.580 1.00 83.06 374 ARG A N 1
ATOM 2910 C CA . ARG A 1 374 ? 0.517 -13.047 26.982 1.00 83.06 374 ARG A CA 1
ATOM 2911 C C . ARG A 1 374 ? 0.711 -12.702 28.453 1.00 83.06 374 ARG A C 1
ATOM 2913 O O . ARG A 1 374 ? 1.479 -13.364 29.145 1.00 83.06 374 ARG A O 1
ATOM 2920 N N . GLU A 1 375 ? -0.000 -11.683 28.925 1.00 84.12 375 GLU A N 1
ATOM 2921 C CA . GLU A 1 375 ? 0.237 -11.044 30.224 1.00 84.12 375 GLU A CA 1
ATOM 2922 C C . GLU A 1 375 ? -0.437 -11.758 31.404 1.00 84.12 375 GLU A C 1
ATOM 2924 O O . GLU A 1 375 ? -0.187 -11.395 32.549 1.00 84.12 375 GLU A O 1
ATOM 2929 N N . LYS A 1 376 ? -1.259 -12.786 31.140 1.00 82.62 376 LYS A N 1
ATOM 2930 C CA . LYS A 1 376 ? -2.030 -13.549 32.138 1.00 82.62 376 LYS A CA 1
ATOM 2931 C C . LYS A 1 376 ? -2.848 -12.639 33.068 1.00 82.62 376 LYS A C 1
ATOM 2933 O O . LYS A 1 376 ? -2.403 -12.180 34.117 1.00 82.62 376 LYS A O 1
ATOM 2938 N N . LEU A 1 377 ? -4.095 -12.383 32.677 1.00 86.75 377 LEU A N 1
ATOM 2939 C CA . LEU A 1 377 ? -4.981 -11.430 33.361 1.00 86.75 377 LEU A CA 1
ATOM 2940 C C . LEU A 1 377 ? -5.416 -11.840 34.784 1.00 86.75 377 LEU A C 1
ATOM 2942 O O . LEU A 1 377 ? -6.105 -11.068 35.450 1.00 86.75 377 LEU A O 1
ATOM 2946 N N . ASP A 1 378 ? -5.038 -13.027 35.259 1.00 84.94 378 ASP A N 1
ATOM 2947 C CA . ASP A 1 378 ? -5.188 -13.448 36.657 1.00 84.94 378 ASP A CA 1
ATOM 2948 C C . ASP A 1 378 ? -4.186 -12.745 37.593 1.00 84.94 378 ASP A C 1
ATOM 2950 O O . ASP A 1 378 ? -4.397 -12.714 38.806 1.00 84.94 378 ASP A O 1
ATOM 2954 N N . ARG A 1 379 ? -3.132 -12.125 37.046 1.00 87.00 379 ARG A N 1
ATOM 2955 C CA . ARG A 1 379 ? -2.139 -11.347 37.797 1.00 87.00 379 ARG A CA 1
ATOM 2956 C C . ARG A 1 379 ? -2.417 -9.849 37.742 1.00 87.00 379 ARG A C 1
ATOM 2958 O O . ARG A 1 379 ? -2.803 -9.304 36.706 1.00 87.00 379 ARG A O 1
ATOM 2965 N N . LEU A 1 380 ? -2.164 -9.166 38.859 1.00 87.75 380 LEU A N 1
ATOM 2966 C CA . LEU A 1 380 ? -2.344 -7.715 38.972 1.00 87.75 380 LEU A CA 1
ATOM 2967 C C . LEU A 1 380 ? -1.451 -6.962 37.982 1.00 87.75 380 LEU A C 1
ATOM 2969 O O . LEU A 1 380 ? -1.914 -6.040 37.312 1.00 87.75 380 LEU A O 1
ATOM 2973 N N . GLU A 1 381 ? -0.198 -7.391 37.842 1.00 88.00 381 GLU A N 1
ATOM 2974 C CA . GLU A 1 381 ? 0.778 -6.792 36.932 1.00 88.00 381 GLU A CA 1
ATOM 2975 C C . GLU A 1 381 ? 0.291 -6.863 35.483 1.00 88.00 381 GLU A C 1
ATOM 2977 O O . GLU A 1 381 ? 0.338 -5.860 34.773 1.00 88.00 381 GLU A O 1
ATOM 2982 N N . GLY A 1 382 ? -0.263 -8.009 35.073 1.00 89.38 382 GLY A N 1
ATOM 2983 C CA . GLY A 1 382 ? -0.789 -8.204 33.724 1.00 89.38 382 GLY A CA 1
ATOM 2984 C C . GLY A 1 382 ? -1.951 -7.261 33.415 1.00 89.38 382 GLY A C 1
ATOM 2985 O O . GLY A 1 382 ? -1.963 -6.604 32.372 1.00 89.38 382 GLY A O 1
ATOM 2986 N N . LYS A 1 383 ? -2.892 -7.100 34.357 1.00 90.69 383 LYS A N 1
ATOM 2987 C CA . LYS A 1 383 ? -4.000 -6.136 34.218 1.00 90.69 383 LYS A CA 1
ATOM 2988 C C . LYS A 1 383 ? -3.496 -4.699 34.055 1.00 90.69 383 LYS A C 1
ATOM 2990 O O . LYS A 1 383 ? -4.011 -3.962 33.214 1.00 90.69 383 LYS A O 1
ATOM 2995 N N . VAL A 1 384 ? -2.478 -4.304 34.826 1.00 89.31 384 VAL A N 1
ATOM 2996 C CA . VAL A 1 384 ? -1.865 -2.968 34.736 1.00 89.31 384 VAL A CA 1
ATOM 2997 C C . VAL A 1 384 ? -1.164 -2.769 33.389 1.00 89.31 384 VAL A C 1
ATOM 2999 O O . VAL A 1 384 ? -1.326 -1.713 32.777 1.00 89.31 384 VAL A O 1
ATOM 3002 N N . THR A 1 385 ? -0.418 -3.766 32.904 1.00 89.94 385 THR A N 1
ATOM 3003 C CA . THR A 1 385 ? 0.262 -3.713 31.600 1.00 89.94 385 THR A CA 1
ATOM 3004 C C . THR A 1 385 ? -0.734 -3.511 30.459 1.00 89.94 385 THR A C 1
ATOM 3006 O O . THR A 1 385 ? -0.561 -2.592 29.655 1.00 89.94 385 THR A O 1
ATOM 3009 N N . VAL A 1 386 ? -1.816 -4.299 30.422 1.00 91.75 386 VAL A N 1
ATOM 3010 C CA . VAL A 1 386 ? -2.858 -4.169 29.388 1.00 91.75 386 VAL A CA 1
ATOM 3011 C C . VAL A 1 386 ? -3.523 -2.796 29.442 1.00 91.75 386 VAL A C 1
ATOM 3013 O O . VAL A 1 386 ? -3.648 -2.133 28.412 1.00 91.75 386 VAL A O 1
ATOM 3016 N N . LEU A 1 387 ? -3.903 -2.321 30.632 1.00 91.12 387 LEU A N 1
ATOM 3017 C CA . LEU A 1 387 ? -4.552 -1.017 30.776 1.00 91.12 387 LEU A CA 1
ATOM 3018 C C . LEU A 1 387 ? -3.657 0.133 30.281 1.00 91.12 387 LEU A C 1
ATOM 3020 O O . LEU A 1 387 ? -4.130 1.014 29.561 1.00 91.12 387 LEU A O 1
ATOM 3024 N N . LYS A 1 388 ? -2.357 0.101 30.603 1.00 89.31 388 LYS A N 1
ATOM 3025 C CA . LYS A 1 388 ? -1.381 1.093 30.120 1.00 89.31 388 LYS A CA 1
ATOM 3026 C C . LYS A 1 388 ? -1.226 1.072 28.601 1.00 89.31 388 LYS A C 1
ATOM 3028 O O . LYS A 1 388 ? -1.100 2.136 28.001 1.00 89.31 388 LYS A O 1
ATOM 3033 N N . ALA A 1 389 ? -1.251 -0.109 27.984 1.00 88.31 389 ALA A N 1
ATOM 3034 C CA . ALA A 1 389 ? -1.136 -0.252 26.535 1.00 88.31 389 ALA A CA 1
ATOM 3035 C C . ALA A 1 389 ? -2.381 0.249 25.780 1.00 88.31 389 ALA A C 1
ATOM 3037 O O . ALA A 1 389 ? -2.261 0.757 24.668 1.00 88.31 389 ALA A O 1
ATOM 3038 N N . LEU A 1 390 ? -3.570 0.153 26.384 1.00 91.62 390 LEU A N 1
ATOM 3039 C CA . LEU A 1 390 ? -4.818 0.640 25.785 1.00 91.62 390 LEU A CA 1
ATOM 3040 C C . LEU A 1 390 ? -5.013 2.156 25.933 1.00 91.62 390 LEU A C 1
ATOM 3042 O O . LEU A 1 390 ? -5.759 2.761 25.157 1.00 91.62 390 LEU A O 1
ATOM 3046 N N . ALA A 1 391 ? -4.337 2.790 26.895 1.00 88.62 391 ALA A N 1
ATOM 3047 C CA . ALA A 1 391 ? -4.521 4.209 27.191 1.00 88.62 391 ALA A CA 1
ATOM 3048 C C . ALA A 1 391 ? -4.290 5.170 26.007 1.00 88.62 391 ALA A C 1
ATOM 3050 O O . ALA A 1 391 ? -5.148 6.035 25.769 1.00 88.62 391 ALA A O 1
ATOM 3051 N N . PRO A 1 392 ? -3.231 5.004 25.192 1.00 87.25 392 PRO A N 1
ATOM 3052 C CA . PRO A 1 392 ? -3.015 5.838 24.014 1.00 87.25 392 PRO A CA 1
ATOM 3053 C C . PRO A 1 392 ? -4.126 5.704 22.966 1.00 87.25 392 PRO A C 1
ATOM 3055 O O . PRO A 1 392 ? -4.417 6.663 22.261 1.00 87.25 392 PRO A O 1
ATOM 3058 N N . ILE A 1 393 ? -4.765 4.537 22.862 1.00 89.62 393 ILE A N 1
ATOM 3059 C CA . ILE A 1 393 ? -5.804 4.261 21.859 1.00 89.62 393 ILE A CA 1
ATOM 3060 C C . ILE A 1 393 ? -7.109 4.947 22.275 1.00 89.62 393 ILE A C 1
ATOM 3062 O O . ILE A 1 393 ? -7.712 5.683 21.497 1.00 89.62 393 ILE A O 1
ATOM 3066 N N . VAL A 1 394 ? -7.516 4.764 23.535 1.00 89.31 394 VAL A N 1
ATOM 3067 C CA . VAL A 1 394 ? -8.767 5.330 24.066 1.00 89.31 394 VAL A CA 1
ATOM 3068 C C . VAL A 1 394 ? -8.696 6.857 24.186 1.00 89.31 394 VAL A C 1
ATOM 3070 O O . VAL A 1 394 ? -9.694 7.547 23.983 1.00 89.31 394 VAL A O 1
ATOM 3073 N N . SER A 1 395 ? -7.523 7.419 24.490 1.00 84.88 395 SER A N 1
ATOM 3074 C CA . SER A 1 395 ? -7.341 8.877 24.603 1.00 84.88 395 SER A CA 1
ATOM 3075 C C . SER A 1 395 ? -7.449 9.625 23.266 1.00 84.88 395 SER A C 1
ATOM 3077 O O . SER A 1 395 ? -7.796 10.809 23.267 1.00 84.88 395 SER A O 1
ATOM 3079 N N . GLN A 1 396 ? -7.215 8.943 22.139 1.00 82.38 396 GLN A N 1
ATOM 3080 C CA . GLN A 1 396 ? -7.344 9.487 20.781 1.00 82.38 396 GLN A CA 1
ATOM 3081 C C . GLN A 1 396 ? -8.783 9.465 20.241 1.00 82.38 396 GLN A C 1
ATOM 3083 O O . GLN A 1 396 ? -9.050 10.041 19.186 1.00 82.38 396 GLN A O 1
ATOM 3088 N N . MET A 1 397 ? -9.724 8.826 20.943 1.00 84.56 397 MET A N 1
ATOM 3089 C CA . MET A 1 397 ? -11.122 8.766 20.517 1.00 84.56 397 MET A CA 1
ATOM 3090 C C . MET A 1 397 ? -11.780 10.148 20.621 1.00 84.56 397 MET A C 1
ATOM 3092 O O . MET A 1 397 ? -11.859 10.747 21.699 1.00 84.56 397 MET A O 1
ATOM 3096 N N . ALA A 1 398 ? -12.270 10.656 19.488 1.00 77.62 398 ALA A N 1
ATOM 3097 C CA . ALA A 1 398 ? -12.961 11.942 19.429 1.00 77.62 398 ALA A CA 1
ATOM 3098 C C . ALA A 1 398 ? -14.377 11.859 20.022 1.00 77.62 398 ALA A C 1
ATOM 3100 O O . ALA A 1 398 ? -14.809 12.789 20.704 1.00 77.62 398 ALA A O 1
ATOM 3101 N N . SER A 1 399 ? -15.077 10.741 19.794 1.00 82.94 399 SER A N 1
ATOM 3102 C CA . SER A 1 399 ? -16.442 10.511 20.269 1.00 82.94 399 SER A CA 1
ATOM 3103 C C . SER A 1 399 ? -16.465 10.223 21.777 1.00 82.94 399 SER A C 1
ATOM 3105 O O . SER A 1 399 ? -15.918 9.207 22.220 1.00 82.94 399 SER A O 1
ATOM 3107 N N . PRO A 1 400 ? -17.131 11.065 22.595 1.00 85.81 400 PRO A N 1
ATOM 3108 C CA . PRO A 1 400 ? -17.285 10.801 24.025 1.00 85.81 400 PRO A CA 1
ATOM 3109 C C . PRO A 1 400 ? -18.037 9.494 24.302 1.00 85.81 400 PRO A C 1
ATOM 3111 O O . PRO A 1 400 ? -17.749 8.818 25.287 1.00 85.81 400 PRO A O 1
ATOM 3114 N N . VAL A 1 401 ? -18.969 9.128 23.417 1.00 88.94 401 VAL A N 1
ATOM 3115 C CA . VAL A 1 401 ? -19.761 7.898 23.525 1.00 88.94 401 VAL A CA 1
ATOM 3116 C C . VAL A 1 401 ? -18.884 6.674 23.280 1.00 88.94 401 VAL A C 1
ATOM 3118 O O . VAL A 1 401 ? -18.860 5.778 24.117 1.00 88.94 401 VAL A O 1
ATOM 3121 N N . GLU A 1 402 ? -18.112 6.649 22.189 1.00 86.69 402 GLU A N 1
ATOM 3122 C CA . GLU A 1 402 ? -17.195 5.532 21.896 1.00 86.69 402 GLU A CA 1
ATOM 3123 C C . GLU A 1 402 ? -16.151 5.365 22.998 1.00 86.69 402 GLU A C 1
ATOM 3125 O O . GLU A 1 402 ? -15.861 4.245 23.421 1.00 86.69 402 GLU A O 1
ATOM 3130 N N . ARG A 1 403 ? -15.637 6.486 23.519 1.00 89.19 403 ARG A N 1
ATOM 3131 C CA . ARG A 1 403 ? -14.720 6.477 24.656 1.00 89.19 403 ARG A CA 1
ATOM 3132 C C . ARG A 1 403 ? -15.372 5.856 25.890 1.00 89.19 403 ARG A C 1
ATOM 3134 O O . ARG A 1 403 ? -14.762 4.993 26.511 1.00 89.19 403 ARG A O 1
ATOM 3141 N N . SER A 1 404 ? -16.592 6.267 26.236 1.00 91.12 404 SER A N 1
ATOM 3142 C CA . SER A 1 404 ? -17.321 5.725 27.390 1.00 91.12 404 SER A CA 1
ATOM 3143 C C . SER A 1 404 ? -17.592 4.226 27.243 1.00 91.12 404 SER A C 1
ATOM 3145 O O . SER A 1 404 ? -17.341 3.470 28.176 1.00 91.12 404 SER A O 1
ATOM 3147 N N . LEU A 1 405 ? -18.041 3.783 26.065 1.00 92.88 405 LEU A N 1
ATOM 3148 C CA . LEU A 1 405 ? -18.288 2.367 25.779 1.00 92.88 405 LEU A CA 1
ATOM 3149 C C . LEU A 1 405 ? -16.997 1.541 25.841 1.00 92.88 405 LEU A C 1
ATOM 3151 O O . LEU A 1 405 ? -16.995 0.439 26.384 1.00 92.88 405 LEU A O 1
ATOM 3155 N N . SER A 1 406 ? -15.881 2.091 25.354 1.00 92.81 406 SER A N 1
ATOM 3156 C CA . SER A 1 406 ? -14.568 1.445 25.450 1.00 92.81 406 SER A CA 1
ATOM 3157 C C . SER A 1 406 ? -14.112 1.309 26.902 1.00 92.81 406 SER A C 1
ATOM 3159 O O . SER A 1 406 ? -13.622 0.253 27.289 1.00 92.81 406 SER A O 1
ATOM 3161 N N . VAL A 1 407 ? -14.307 2.342 27.731 1.00 94.00 407 VAL A N 1
ATOM 3162 C CA . VAL A 1 407 ? -14.012 2.278 29.173 1.00 94.00 407 VAL A CA 1
ATOM 3163 C C . VAL A 1 407 ? -14.842 1.200 29.855 1.00 94.00 407 VAL A C 1
ATOM 3165 O O . VAL A 1 407 ? -14.269 0.370 30.556 1.00 94.00 407 VAL A O 1
ATOM 3168 N N . GLN A 1 408 ? -16.155 1.183 29.622 1.00 94.50 408 GLN A N 1
ATOM 3169 C CA . GLN A 1 408 ? -17.058 0.181 30.186 1.00 94.50 408 GLN A CA 1
ATOM 3170 C C . GLN A 1 408 ? -16.634 -1.240 29.782 1.00 94.50 408 GLN A C 1
ATOM 3172 O O . GLN A 1 408 ? -16.556 -2.141 30.620 1.00 94.50 408 GLN A O 1
ATOM 3177 N N . TRP A 1 409 ? -16.294 -1.436 28.506 1.00 95.50 409 TRP A N 1
ATOM 3178 C CA . TRP A 1 409 ? -15.825 -2.718 27.988 1.00 95.50 409 TRP A CA 1
ATOM 3179 C C . TRP A 1 409 ? -14.503 -3.158 28.639 1.00 95.50 409 TRP A C 1
ATOM 3181 O O . TRP A 1 409 ? -14.397 -4.293 29.110 1.00 95.50 409 TRP A O 1
ATOM 3191 N N . ILE A 1 410 ? -13.514 -2.258 28.736 1.00 94.44 410 ILE A N 1
ATOM 3192 C CA . ILE A 1 410 ? -12.216 -2.528 29.381 1.00 94.44 410 ILE A CA 1
ATOM 3193 C C . ILE A 1 410 ? -12.409 -2.858 30.866 1.00 94.44 410 ILE A C 1
ATOM 3195 O O . ILE A 1 410 ? -11.846 -3.840 31.356 1.00 94.44 410 ILE A O 1
ATOM 3199 N N . ALA A 1 411 ? -13.211 -2.064 31.579 1.00 94.38 411 ALA A N 1
ATOM 3200 C CA . ALA A 1 411 ? -13.492 -2.231 33.002 1.00 94.38 411 ALA A CA 1
ATOM 3201 C C . ALA A 1 411 ? -14.104 -3.607 33.294 1.00 94.38 411 ALA A C 1
ATOM 3203 O O . ALA A 1 411 ? -13.602 -4.336 34.153 1.00 94.38 411 ALA A O 1
ATOM 3204 N N . GLY A 1 412 ? -15.108 -4.016 32.510 1.00 93.94 412 GLY A N 1
ATOM 3205 C CA . GLY A 1 412 ? -15.728 -5.336 32.633 1.00 93.94 412 GLY A CA 1
ATOM 3206 C C . GLY A 1 412 ? -14.749 -6.488 32.387 1.00 93.94 412 GLY A C 1
ATOM 3207 O O . GLY A 1 412 ? -14.758 -7.477 33.119 1.00 93.94 412 GLY A O 1
ATOM 3208 N N . ARG A 1 413 ? -13.856 -6.358 31.397 1.00 93.62 413 ARG A N 1
ATOM 3209 C CA . ARG A 1 413 ? -12.864 -7.395 31.064 1.00 93.62 413 ARG A CA 1
ATOM 3210 C C . ARG A 1 413 ? -11.728 -7.508 32.079 1.00 93.62 413 ARG A C 1
ATOM 3212 O O . ARG A 1 413 ? -11.257 -8.614 32.333 1.00 93.62 413 ARG A O 1
ATOM 3219 N N . LEU A 1 414 ? -11.295 -6.391 32.661 1.00 91.69 414 LEU A N 1
ATOM 3220 C CA . LEU A 1 414 ? -10.254 -6.368 33.693 1.00 91.69 414 LEU A CA 1
ATOM 3221 C C . LEU A 1 414 ? -10.809 -6.553 35.116 1.00 91.69 414 LEU A C 1
ATOM 3223 O O . LEU A 1 414 ? -10.022 -6.749 36.046 1.00 91.69 414 LEU A O 1
ATOM 3227 N N . GLN A 1 415 ? -12.137 -6.546 35.284 1.00 92.06 415 GLN A N 1
ATOM 3228 C CA . GLN A 1 415 ? -12.828 -6.549 36.580 1.00 92.06 415 GLN A CA 1
ATOM 3229 C C . GLN A 1 415 ? -12.372 -5.378 37.464 1.00 92.06 415 GLN A C 1
ATOM 3231 O O . GLN A 1 415 ? -11.975 -5.560 38.615 1.00 92.06 415 GLN A O 1
ATOM 3236 N N . LEU A 1 416 ? -12.367 -4.178 36.886 1.00 90.94 416 LEU A N 1
ATOM 3237 C CA . LEU A 1 416 ? -12.017 -2.924 37.551 1.00 90.94 416 LEU A CA 1
ATOM 3238 C C . LEU A 1 416 ? -13.231 -1.995 37.580 1.00 90.94 416 LEU A C 1
ATOM 3240 O O . LEU A 1 416 ? -14.135 -2.126 36.759 1.00 90.94 416 LEU A O 1
ATOM 3244 N N . ASP A 1 417 ? -13.226 -1.029 38.496 1.00 92.44 417 ASP A N 1
ATOM 3245 C CA . ASP A 1 417 ? -14.193 0.067 38.463 1.00 92.44 417 ASP A CA 1
ATOM 3246 C C . ASP A 1 417 ? -13.911 1.006 37.277 1.00 92.44 417 ASP A C 1
ATOM 3248 O O . ASP A 1 417 ? -12.754 1.320 36.967 1.00 92.44 417 ASP A O 1
ATOM 3252 N N . GLU A 1 418 ? -14.967 1.501 36.629 1.00 92.50 418 GLU A N 1
ATOM 3253 C CA . GLU A 1 418 ? -14.847 2.403 35.477 1.00 92.50 418 GLU A CA 1
ATOM 3254 C C . GLU A 1 418 ? -14.103 3.695 35.836 1.00 92.50 418 GLU A C 1
ATOM 3256 O O . GLU A 1 418 ? -13.348 4.223 35.014 1.00 92.50 418 GLU A O 1
ATOM 3261 N N . ARG A 1 419 ? -14.247 4.198 37.074 1.00 90.12 419 ARG A N 1
ATOM 3262 C CA . ARG A 1 419 ? -13.534 5.410 37.509 1.00 90.12 419 ARG A CA 1
ATOM 3263 C C . ARG A 1 419 ? -12.035 5.164 37.609 1.00 90.12 419 ARG A C 1
ATOM 3265 O O . ARG A 1 419 ? -11.264 6.051 37.249 1.00 90.12 419 ARG A O 1
ATOM 3272 N N . THR A 1 420 ? -11.614 3.979 38.052 1.00 88.25 420 THR A N 1
ATOM 3273 C CA . THR A 1 420 ? -10.195 3.592 38.085 1.00 88.25 420 THR A CA 1
ATOM 3274 C C . THR A 1 420 ? -9.614 3.548 36.676 1.00 88.25 420 THR A C 1
ATOM 3276 O O . THR A 1 420 ? -8.551 4.119 36.432 1.00 88.25 420 THR A O 1
ATOM 3279 N N . VAL A 1 421 ? -10.338 2.943 35.730 1.00 88.62 421 VAL A N 1
ATOM 3280 C CA . VAL A 1 421 ? -9.941 2.924 34.315 1.00 88.62 421 VAL A CA 1
ATOM 3281 C C . VAL A 1 421 ? -9.824 4.356 33.785 1.00 88.62 421 VAL A C 1
ATOM 3283 O O . VAL A 1 421 ? -8.784 4.726 33.249 1.00 88.62 421 VAL A O 1
ATOM 3286 N N . LEU A 1 422 ? -10.827 5.211 34.007 1.00 86.38 422 LEU A N 1
ATOM 3287 C CA . LEU A 1 422 ? -10.793 6.616 33.584 1.00 86.38 422 LEU A CA 1
ATOM 3288 C C . LEU A 1 422 ? -9.626 7.411 34.178 1.00 86.38 422 LEU A C 1
ATOM 3290 O O . LEU A 1 422 ? -9.041 8.227 33.467 1.00 86.38 422 LEU A O 1
ATOM 3294 N N . GLN A 1 423 ? -9.284 7.193 35.449 1.00 85.19 423 GLN A N 1
ATOM 3295 C CA . GLN A 1 423 ? -8.156 7.867 36.097 1.00 85.19 423 GLN A CA 1
ATOM 3296 C C . GLN A 1 423 ? -6.824 7.499 35.441 1.00 85.19 423 GLN A C 1
ATOM 3298 O O . GLN A 1 423 ? -6.028 8.391 35.148 1.00 85.19 423 GLN A O 1
ATOM 3303 N N . GLU A 1 424 ? -6.597 6.217 35.155 1.00 82.94 424 GLU A N 1
ATOM 3304 C CA . GLU A 1 424 ? -5.385 5.778 34.456 1.00 82.94 424 GLU A CA 1
ATOM 3305 C C . GLU A 1 424 ? -5.334 6.306 33.016 1.00 82.94 424 GLU A C 1
ATOM 3307 O O . GLU A 1 424 ? -4.303 6.813 32.575 1.00 82.94 424 GLU A O 1
ATOM 3312 N N . LEU A 1 425 ? -6.465 6.300 32.306 1.00 79.31 425 LEU A N 1
ATOM 3313 C CA . LEU A 1 425 ? -6.567 6.862 30.955 1.00 79.31 425 LEU A CA 1
ATOM 3314 C C . LEU A 1 425 ? -6.374 8.390 30.923 1.00 79.31 425 LEU A C 1
ATOM 3316 O O . LEU A 1 425 ? -5.879 8.932 29.938 1.00 79.31 425 LEU A O 1
ATOM 3320 N N . GLY A 1 426 ? -6.791 9.098 31.977 1.00 67.62 426 GLY A N 1
ATOM 3321 C CA . GLY A 1 426 ? -6.706 10.557 32.099 1.00 67.62 426 GLY A CA 1
ATOM 3322 C C . GLY A 1 426 ? -5.322 11.086 32.487 1.00 67.62 426 GLY A C 1
ATOM 3323 O O . GLY A 1 426 ? -5.067 12.279 32.330 1.00 67.62 426 GLY A O 1
ATOM 3324 N N . ARG A 1 427 ? -4.416 10.219 32.963 1.00 62.62 427 ARG A N 1
ATOM 3325 C CA . ARG A 1 427 ? -3.023 10.578 33.285 1.00 62.62 427 ARG A CA 1
ATOM 3326 C C . ARG A 1 427 ? -2.165 10.843 32.042 1.00 62.62 427 ARG A C 1
ATOM 3328 O O . ARG A 1 427 ? -1.155 11.537 32.148 1.00 62.62 427 ARG A O 1
ATOM 3335 N N . GLN A 1 428 ? -2.560 10.346 30.868 1.00 56.09 428 GLN A N 1
ATOM 3336 C CA . GLN A 1 428 ? -1.898 10.661 29.600 1.00 56.09 428 GLN A CA 1
ATOM 3337 C C . GLN A 1 428 ? -2.513 11.922 28.973 1.00 56.09 428 GLN A C 1
ATOM 3339 O O . GLN A 1 428 ? -3.720 11.996 28.739 1.00 56.09 428 GLN A O 1
ATOM 3344 N N . LYS A 1 429 ? -1.681 12.944 28.721 1.00 47.62 429 LYS A N 1
ATOM 3345 C CA . LYS A 1 429 ? -2.116 14.205 28.100 1.00 47.62 429 LYS A CA 1
ATOM 3346 C C . LYS A 1 429 ? -2.738 13.923 26.731 1.00 47.62 429 LYS A C 1
ATOM 3348 O O . LYS A 1 429 ? -2.122 13.291 25.878 1.00 47.62 429 LYS A O 1
ATOM 3353 N N . ARG A 1 430 ? -3.948 14.444 26.527 1.00 47.44 430 ARG A N 1
ATOM 3354 C CA . ARG A 1 430 ? -4.660 14.428 25.246 1.00 47.44 430 ARG A CA 1
ATOM 3355 C C . ARG A 1 430 ? -3.793 15.132 24.185 1.00 47.44 430 ARG A C 1
ATOM 3357 O O . ARG A 1 430 ? -3.393 16.272 24.434 1.00 47.44 430 ARG A O 1
ATOM 3364 N N . PRO A 1 431 ? -3.512 14.520 23.023 1.00 47.16 431 PRO A N 1
ATOM 3365 C CA . PRO A 1 431 ? -3.034 15.274 21.871 1.00 47.16 431 PRO A CA 1
ATOM 3366 C C . PRO A 1 431 ? -4.089 16.333 21.503 1.00 47.16 431 PRO A C 1
ATOM 3368 O O . PRO A 1 431 ? -5.285 16.078 21.693 1.00 47.16 431 PRO A O 1
ATOM 3371 N N . PRO A 1 432 ? -3.696 17.523 21.018 1.00 36.00 432 PRO A N 1
ATOM 3372 C CA . PRO A 1 432 ? -4.663 18.510 20.555 1.00 36.00 432 PRO A CA 1
ATOM 3373 C C . PRO A 1 432 ? -5.552 17.892 19.467 1.00 36.00 432 PRO A C 1
ATOM 3375 O O . PRO A 1 432 ? -5.072 17.198 18.572 1.00 36.00 432 PRO A O 1
ATOM 3378 N N . LEU A 1 433 ? -6.865 18.106 19.587 1.00 38.75 433 LEU A N 1
ATOM 3379 C CA . LEU A 1 433 ? -7.844 17.666 18.594 1.00 38.75 433 LEU A CA 1
ATOM 3380 C C . LEU A 1 433 ? -7.522 18.322 17.240 1.00 38.75 433 LEU A C 1
ATOM 3382 O O . LEU A 1 433 ? -7.199 19.515 17.226 1.00 38.75 433 LEU A O 1
ATOM 3386 N N . PRO A 1 434 ? -7.639 17.606 16.106 1.00 36.31 434 PRO A N 1
ATOM 3387 C CA . PRO A 1 434 ? -7.635 18.265 14.810 1.00 36.31 434 PRO A CA 1
ATOM 3388 C C . PRO A 1 434 ? -8.817 19.249 14.749 1.00 36.31 434 PRO A C 1
ATOM 3390 O O . PRO A 1 434 ? -9.889 18.954 15.293 1.00 36.31 434 PRO A O 1
ATOM 3393 N N . PRO A 1 435 ? -8.640 20.428 14.131 1.00 31.91 435 PRO A N 1
ATOM 3394 C CA . PRO A 1 435 ? -9.713 21.400 14.015 1.00 31.91 435 PRO A CA 1
ATOM 3395 C C . PRO A 1 435 ? -10.893 20.778 13.265 1.00 31.91 435 PRO A C 1
ATOM 3397 O O . PRO A 1 435 ? -10.737 20.153 12.216 1.00 31.91 435 PRO A O 1
ATOM 3400 N N . THR A 1 436 ? -12.090 20.951 13.819 1.00 32.69 436 THR A N 1
ATOM 3401 C CA . THR A 1 436 ? -13.351 20.659 13.140 1.00 32.69 436 THR A CA 1
ATOM 3402 C C . THR A 1 436 ? -13.391 21.396 11.805 1.00 32.69 436 THR A C 1
ATOM 3404 O O . THR A 1 436 ? -13.181 22.606 11.759 1.00 32.69 436 THR A O 1
ATOM 3407 N N . PHE A 1 437 ? -13.649 20.660 10.722 1.00 34.06 437 PHE A N 1
ATOM 3408 C CA . PHE A 1 437 ? -13.797 21.211 9.377 1.00 34.06 437 PHE A CA 1
ATOM 3409 C C . PHE A 1 437 ? -14.826 22.345 9.357 1.00 34.06 437 PHE A C 1
ATOM 3411 O O . PHE A 1 437 ? -15.998 22.123 9.658 1.00 34.06 437 PHE A O 1
ATOM 3418 N N . GLY A 1 438 ? -14.384 23.530 8.937 1.00 38.84 438 GLY A N 1
ATOM 3419 C CA . GLY A 1 438 ? -15.262 24.658 8.654 1.00 38.84 438 GLY A CA 1
ATOM 3420 C C . GLY A 1 438 ? -14.699 25.994 9.106 1.00 38.84 438 GLY A C 1
ATOM 3421 O O . GLY A 1 438 ? -15.321 26.631 9.935 1.00 38.84 438 GLY A O 1
ATOM 3422 N N . GLU A 1 439 ? -13.546 26.398 8.573 1.00 30.59 439 GLU A N 1
ATOM 3423 C CA . GLU A 1 439 ? -13.175 27.801 8.348 1.00 30.59 439 GLU A CA 1
ATOM 3424 C C . GLU A 1 439 ? -11.846 27.818 7.584 1.00 30.59 439 GLU A C 1
ATOM 3426 O O . GLU A 1 439 ? -10.842 27.243 8.005 1.00 30.59 439 GLU A O 1
ATOM 3431 N N . THR A 1 440 ? -11.863 28.414 6.395 1.00 34.12 440 THR A N 1
ATOM 3432 C CA . THR A 1 440 ? -10.677 28.695 5.587 1.00 34.12 440 THR A CA 1
ATOM 3433 C C . THR A 1 440 ? -9.742 29.598 6.383 1.00 34.12 440 THR A C 1
ATOM 3435 O O . THR A 1 440 ? -10.003 30.792 6.506 1.00 34.12 440 THR A O 1
ATOM 3438 N N . ARG A 1 441 ? -8.657 29.040 6.927 1.00 30.69 441 ARG A N 1
ATOM 3439 C CA . ARG A 1 441 ? -7.541 29.840 7.429 1.00 30.69 441 ARG A CA 1
ATOM 3440 C C . ARG A 1 441 ? -6.588 30.127 6.280 1.00 30.69 441 ARG A C 1
ATOM 3442 O O . ARG A 1 441 ? -5.925 29.224 5.774 1.00 30.69 441 ARG A O 1
ATOM 3449 N N . GLU A 1 442 ? -6.549 31.397 5.890 1.00 34.59 442 GLU A N 1
ATOM 3450 C CA . GLU A 1 442 ? -5.370 32.009 5.284 1.00 34.59 442 GLU A CA 1
ATOM 3451 C C . GLU A 1 442 ? -4.120 31.591 6.069 1.00 34.59 442 GLU A C 1
ATOM 3453 O O . GLU A 1 442 ? -4.148 31.459 7.297 1.00 34.59 442 GLU A O 1
ATOM 3458 N N . SER A 1 443 ? -3.040 31.328 5.339 1.00 32.09 443 SER A N 1
ATOM 3459 C CA . SER A 1 443 ? -1.748 30.910 5.874 1.00 32.09 443 SER A CA 1
ATOM 3460 C C . SER A 1 443 ? -1.283 31.858 6.980 1.00 32.09 443 SER A C 1
ATOM 3462 O O . SER A 1 443 ? -0.914 33.001 6.707 1.00 32.09 443 SER A O 1
ATOM 3464 N N . ALA A 1 444 ? -1.289 31.374 8.222 1.00 33.84 444 ALA A N 1
ATOM 3465 C CA . ALA A 1 444 ? -0.622 32.047 9.324 1.00 33.84 444 ALA A CA 1
ATOM 3466 C C . ALA A 1 444 ? 0.905 32.004 9.096 1.00 33.84 444 ALA A C 1
ATOM 3468 O O . ALA A 1 444 ? 1.406 30.984 8.611 1.00 33.84 444 ALA A O 1
ATOM 3469 N N . PRO A 1 445 ? 1.640 33.085 9.412 1.00 35.84 445 PRO A N 1
ATOM 3470 C CA . PRO A 1 445 ? 3.094 33.104 9.306 1.00 35.84 445 PRO A CA 1
ATOM 3471 C C . PRO A 1 445 ? 3.727 32.070 10.249 1.00 35.84 445 PRO A C 1
ATOM 3473 O O . PRO A 1 445 ? 3.179 31.793 11.316 1.00 35.84 445 PRO A O 1
ATOM 3476 N N . GLU A 1 446 ? 4.858 31.498 9.820 1.00 34.34 446 GLU A N 1
ATOM 3477 C CA . GLU A 1 446 ? 5.662 30.520 10.568 1.00 34.34 446 GLU A CA 1
ATOM 3478 C C . GLU A 1 446 ? 5.798 30.904 12.050 1.00 34.34 446 GLU A C 1
ATOM 3480 O O . GLU A 1 446 ? 6.171 32.032 12.383 1.00 34.34 446 GLU A O 1
ATOM 3485 N N . GLU A 1 447 ? 5.490 29.960 12.945 1.00 38.31 447 GLU A N 1
ATOM 3486 C CA . GLU A 1 447 ? 5.699 30.139 14.381 1.00 38.31 447 GLU A CA 1
ATOM 3487 C C . GLU A 1 447 ? 7.196 30.364 14.671 1.00 38.31 447 GLU A C 1
ATOM 3489 O O . GLU A 1 447 ? 8.033 29.570 14.228 1.00 38.31 447 GLU A O 1
ATOM 3494 N N . PRO A 1 448 ? 7.569 31.414 15.426 1.00 47.38 448 PRO A N 1
ATOM 3495 C CA . PRO A 1 448 ? 8.957 31.632 15.808 1.00 47.38 448 PRO A CA 1
ATOM 3496 C C . PRO A 1 448 ? 9.432 30.540 16.776 1.00 47.38 448 PRO A C 1
ATOM 3498 O O . PRO A 1 448 ? 8.686 30.095 17.650 1.00 47.38 448 PRO A O 1
ATOM 3501 N N . ALA A 1 449 ? 10.696 30.129 16.623 1.00 53.91 449 ALA A N 1
ATOM 3502 C CA . ALA A 1 449 ? 11.362 29.114 17.441 1.00 53.91 449 ALA A CA 1
ATOM 3503 C C . ALA A 1 449 ? 11.093 29.301 18.946 1.00 53.91 449 ALA A C 1
ATOM 3505 O O . ALA A 1 449 ? 11.147 30.421 19.446 1.00 53.91 449 ALA A O 1
ATOM 3506 N N . ALA A 1 450 ? 10.812 28.217 19.674 1.00 57.41 450 ALA A N 1
ATOM 3507 C CA . ALA A 1 450 ? 10.411 28.270 21.081 1.00 57.41 450 ALA A CA 1
ATOM 3508 C C . ALA A 1 450 ? 11.402 29.071 21.954 1.00 57.41 450 ALA A C 1
ATOM 3510 O O . ALA A 1 450 ? 12.593 28.768 21.990 1.00 57.41 450 ALA A O 1
ATOM 3511 N N . VAL A 1 451 ? 10.894 30.079 22.673 1.00 64.50 451 VAL A N 1
ATOM 3512 C CA . VAL A 1 451 ? 11.672 30.872 23.638 1.00 64.50 451 VAL A CA 1
ATOM 3513 C C . VAL A 1 451 ? 12.084 29.998 24.821 1.00 64.50 451 VAL A C 1
ATOM 3515 O O . VAL A 1 451 ? 11.238 29.320 25.408 1.00 64.50 451 VAL A O 1
ATOM 3518 N N . LEU A 1 452 ? 13.350 30.077 25.231 1.00 73.75 452 LEU A N 1
ATOM 3519 C CA . LEU A 1 452 ? 13.827 29.460 26.468 1.00 73.75 452 LEU A CA 1
ATOM 3520 C C . LEU A 1 452 ? 13.123 30.080 27.702 1.00 73.75 452 LEU A C 1
ATOM 3522 O O . LEU A 1 452 ? 13.106 31.309 27.836 1.00 73.75 452 LEU A O 1
ATOM 3526 N N . PRO A 1 453 ? 12.542 29.285 28.624 1.00 75.06 453 PRO A N 1
ATOM 3527 C CA . PRO A 1 453 ? 11.851 29.791 29.821 1.00 75.06 453 PRO A CA 1
ATOM 3528 C C . PRO A 1 453 ? 12.679 30.774 30.666 1.00 75.06 453 PRO A C 1
ATOM 3530 O O . PRO A 1 453 ? 12.134 31.673 31.309 1.00 75.06 453 PRO A O 1
ATOM 3533 N N . GLU A 1 454 ? 14.000 30.627 30.643 1.00 76.94 454 GLU A N 1
ATOM 3534 C CA . GLU A 1 454 ? 14.970 31.469 31.335 1.00 76.94 454 GLU A CA 1
ATOM 3535 C C . GLU A 1 454 ? 15.011 32.895 30.762 1.00 76.94 454 GLU A C 1
ATOM 3537 O O . GLU A 1 454 ? 15.061 33.862 31.526 1.00 76.94 454 GLU A O 1
ATOM 3542 N N . GLU A 1 455 ? 14.906 33.047 29.436 1.00 82.19 455 GLU A N 1
ATOM 3543 C CA . GLU A 1 455 ? 14.843 34.359 28.776 1.00 82.19 455 GLU A CA 1
ATOM 3544 C C . GLU A 1 455 ? 13.548 35.091 29.124 1.00 82.19 455 GLU A C 1
ATOM 3546 O O . GLU A 1 455 ? 13.571 36.278 29.454 1.00 82.19 455 GLU A O 1
ATOM 3551 N N . GLN A 1 456 ? 12.418 34.376 29.121 1.00 80.25 456 GLN A N 1
ATOM 3552 C CA . GLN A 1 456 ? 11.131 34.946 29.533 1.00 80.25 456 GLN A CA 1
ATOM 3553 C C . GLN A 1 456 ? 11.155 35.382 30.999 1.00 80.25 456 GLN A C 1
ATOM 3555 O O . GLN A 1 456 ? 10.641 36.451 31.338 1.00 80.25 456 GLN A O 1
ATOM 3560 N N . GLY A 1 457 ? 11.771 34.578 31.871 1.00 82.06 457 GLY A N 1
ATOM 3561 C CA . GLY A 1 457 ? 11.950 34.907 33.282 1.00 82.06 457 GLY A CA 1
ATOM 3562 C C . GLY A 1 457 ? 12.774 36.180 33.481 1.00 82.06 457 GLY A C 1
ATOM 3563 O O . GLY A 1 457 ? 12.361 37.072 34.229 1.00 82.06 457 GLY A O 1
ATOM 3564 N N . LEU A 1 458 ? 13.901 36.298 32.773 1.00 82.62 458 LEU A N 1
ATOM 3565 C CA . LEU A 1 458 ? 14.778 37.466 32.835 1.00 82.62 458 LEU A CA 1
ATOM 3566 C C . LEU A 1 458 ? 14.085 38.728 32.304 1.00 82.62 458 LEU A C 1
ATOM 3568 O O . LEU A 1 458 ? 14.041 39.738 33.006 1.00 82.62 458 LEU A O 1
ATOM 3572 N N . LEU A 1 459 ? 13.477 38.665 31.116 1.00 84.00 459 LEU A N 1
ATOM 3573 C CA . LEU A 1 459 ? 12.752 39.796 30.528 1.00 84.00 459 LEU A CA 1
ATOM 3574 C C . LEU A 1 459 ? 11.564 40.217 31.396 1.00 84.00 459 LEU A C 1
ATOM 3576 O O . LEU A 1 459 ? 11.358 41.409 31.627 1.00 84.00 459 LEU A O 1
ATOM 3580 N N . SER A 1 460 ? 10.824 39.262 31.970 1.00 83.94 460 SER A N 1
ATOM 3581 C CA . SER A 1 460 ? 9.756 39.586 32.918 1.00 83.94 460 SER A CA 1
ATOM 3582 C C . SER A 1 460 ? 10.291 40.290 34.168 1.00 83.94 460 SER A C 1
ATOM 3584 O O . SER A 1 460 ? 9.601 41.170 34.690 1.00 83.94 460 SER A O 1
ATOM 3586 N N . ALA A 1 461 ? 11.470 39.917 34.671 1.00 82.94 461 ALA A N 1
ATOM 3587 C CA . ALA A 1 461 ? 12.079 40.565 35.829 1.00 82.94 461 ALA A CA 1
ATOM 3588 C C . ALA A 1 461 ? 12.548 41.993 35.507 1.00 82.94 461 ALA A C 1
ATOM 3590 O O . ALA A 1 461 ? 12.309 42.897 36.311 1.00 82.94 461 ALA A O 1
ATOM 3591 N N . LEU A 1 462 ? 13.144 42.205 34.327 1.00 83.00 462 LEU A N 1
ATOM 3592 C CA . LEU A 1 462 ? 13.566 43.524 33.843 1.00 83.00 462 LEU A CA 1
ATOM 3593 C C . LEU A 1 462 ? 12.366 44.456 33.623 1.00 83.00 462 LEU A C 1
ATOM 3595 O O . LEU A 1 462 ? 12.385 45.590 34.096 1.00 83.00 462 LEU A O 1
ATOM 3599 N N . LEU A 1 463 ? 11.280 43.961 33.018 1.00 82.62 463 LEU A N 1
ATOM 3600 C CA . LEU A 1 463 ? 10.043 44.729 32.821 1.00 82.62 463 LEU A CA 1
ATOM 3601 C C . LEU A 1 463 ? 9.363 45.102 34.143 1.00 82.62 463 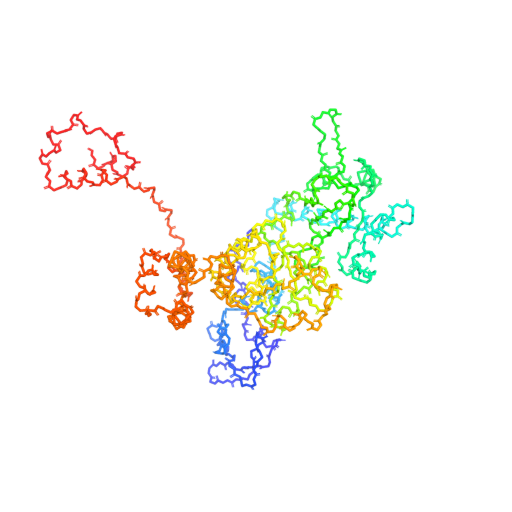LEU A C 1
ATOM 3603 O O . LEU A 1 463 ? 8.876 46.218 34.304 1.00 82.62 463 LEU A O 1
ATOM 3607 N N . LYS A 1 464 ? 9.336 44.183 35.116 1.00 86.12 464 LYS A N 1
ATOM 3608 C CA . LYS A 1 464 ? 8.727 44.438 36.434 1.00 86.12 464 LYS A CA 1
ATOM 3609 C C . LYS A 1 464 ? 9.576 45.354 37.316 1.00 86.12 464 LYS A C 1
ATOM 3611 O O . LYS A 1 464 ? 9.047 45.931 38.265 1.00 86.12 464 LYS A O 1
ATOM 3616 N N . ARG A 1 465 ? 10.884 45.462 37.058 1.00 86.25 465 ARG A N 1
ATOM 3617 C CA . ARG A 1 465 ? 11.824 46.287 37.833 1.00 86.25 465 ARG A CA 1
ATOM 3618 C C . ARG A 1 465 ? 12.836 46.976 36.905 1.00 86.25 465 ARG A C 1
ATOM 3620 O O . ARG A 1 465 ? 13.993 46.555 36.862 1.00 86.25 465 ARG A O 1
ATOM 3627 N N . PRO A 1 466 ? 12.451 48.080 36.238 1.00 79.06 466 PRO A N 1
ATOM 3628 C CA . PRO A 1 466 ? 13.299 48.751 35.247 1.00 79.06 466 PRO A CA 1
ATOM 3629 C C . PRO A 1 466 ? 14.672 49.195 35.776 1.00 79.06 466 PRO A C 1
ATOM 3631 O O . PRO A 1 466 ? 15.653 49.175 35.043 1.00 79.06 466 PRO A O 1
ATOM 3634 N N . GLY A 1 467 ? 14.791 49.508 37.074 1.00 81.25 467 GLY A N 1
ATOM 3635 C CA . GLY A 1 467 ? 16.077 49.848 37.703 1.00 81.25 467 GLY A CA 1
ATOM 3636 C C . GLY A 1 467 ? 17.120 48.717 37.696 1.00 81.25 467 GLY A C 1
ATOM 3637 O O . GLY A 1 467 ? 18.297 48.969 37.942 1.00 81.25 467 GLY A O 1
ATOM 3638 N N . LEU A 1 468 ? 16.721 47.473 37.401 1.00 81.38 468 LEU A N 1
ATOM 3639 C CA . LEU A 1 468 ? 17.656 46.366 37.185 1.00 81.38 468 LEU A CA 1
ATOM 3640 C C . LEU A 1 468 ? 18.395 46.480 35.846 1.00 81.38 468 LEU A C 1
ATOM 3642 O O . LEU A 1 468 ? 19.524 46.005 35.761 1.00 81.38 468 LEU A O 1
ATOM 3646 N N . VAL A 1 469 ? 17.805 47.132 34.838 1.00 80.12 469 VAL A N 1
ATOM 3647 C CA . VAL A 1 469 ? 18.442 47.342 33.528 1.00 80.12 469 VAL A CA 1
ATOM 3648 C C . VAL A 1 469 ? 19.713 48.172 33.695 1.00 80.12 469 VAL A C 1
ATOM 3650 O O . VAL A 1 469 ? 20.778 47.756 33.257 1.00 80.12 469 VAL A O 1
ATOM 3653 N N . GLU A 1 470 ? 19.638 49.285 34.431 1.00 76.44 470 GLU A N 1
ATOM 3654 C CA . GLU A 1 470 ? 20.804 50.131 34.727 1.00 76.44 470 GLU A CA 1
ATOM 3655 C C . GLU A 1 470 ? 21.878 49.383 35.528 1.00 76.44 470 GLU A C 1
ATOM 3657 O O . GLU A 1 470 ? 23.069 49.517 35.264 1.00 76.44 470 GLU A O 1
ATOM 3662 N N . LYS A 1 471 ? 21.460 48.543 36.484 1.00 80.88 471 LYS A N 1
ATOM 3663 C CA . LYS A 1 471 ? 22.374 47.787 37.352 1.00 80.88 471 LYS A CA 1
ATOM 3664 C C . LYS A 1 471 ? 23.134 46.679 36.616 1.00 80.88 471 LYS A C 1
ATOM 3666 O O . LYS A 1 471 ? 24.231 46.318 37.035 1.00 80.88 471 LYS A O 1
ATOM 3671 N N . PHE A 1 472 ? 22.547 46.112 35.564 1.00 80.38 472 PHE A N 1
ATOM 3672 C CA . PHE A 1 472 ? 23.103 44.966 34.842 1.00 80.38 472 PHE A CA 1
ATOM 3673 C C . PHE A 1 472 ? 23.428 45.257 33.372 1.00 80.38 472 PHE A C 1
ATOM 3675 O O . PHE A 1 472 ? 23.775 44.324 32.655 1.00 80.38 472 PHE A O 1
ATOM 3682 N N . ARG A 1 473 ? 23.389 46.524 32.933 1.00 78.25 473 ARG A N 1
ATOM 3683 C CA . ARG A 1 473 ? 23.643 46.941 31.541 1.00 78.25 473 ARG A CA 1
ATOM 3684 C C . ARG A 1 473 ? 24.929 46.346 30.961 1.00 78.25 473 ARG A C 1
ATOM 3686 O O . ARG A 1 473 ? 24.915 45.828 29.856 1.00 78.25 473 ARG A O 1
ATOM 3693 N N . GLU A 1 474 ? 26.022 46.348 31.722 1.00 74.19 474 GLU A N 1
ATOM 3694 C CA . GLU A 1 474 ? 27.318 45.811 31.267 1.00 74.19 474 GLU A CA 1
ATOM 3695 C C . GLU A 1 474 ? 27.332 44.280 31.095 1.00 74.19 474 GLU A C 1
ATOM 3697 O O . GLU A 1 474 ? 28.206 43.733 30.426 1.00 74.19 474 GLU A O 1
ATOM 3702 N N . ARG A 1 475 ? 26.366 43.576 31.700 1.00 76.75 475 ARG A N 1
ATOM 3703 C CA . ARG A 1 475 ? 26.234 42.110 31.667 1.00 76.75 475 ARG A CA 1
ATOM 3704 C C . ARG A 1 475 ? 25.075 41.622 30.797 1.00 76.75 475 ARG A C 1
ATOM 3706 O O . ARG A 1 475 ? 24.950 40.422 30.600 1.00 76.75 475 ARG A O 1
ATOM 3713 N N . LEU A 1 476 ? 24.229 42.521 30.304 1.00 78.00 476 LEU A N 1
ATOM 3714 C CA . LEU A 1 476 ? 23.076 42.225 29.460 1.00 78.00 476 LEU A CA 1
ATOM 3715 C C . LEU A 1 476 ? 23.453 42.453 27.989 1.00 78.00 476 LEU A C 1
ATOM 3717 O O . LEU A 1 476 ? 23.070 43.448 27.385 1.00 78.00 476 LEU A O 1
ATOM 3721 N N . GLN A 1 477 ? 24.260 41.552 27.425 1.00 75.75 477 GLN A N 1
ATOM 3722 C CA . GLN A 1 477 ? 24.611 41.596 26.003 1.00 75.75 477 GLN A CA 1
ATOM 3723 C C . GLN A 1 477 ? 23.513 40.948 25.136 1.00 75.75 477 GLN A C 1
ATOM 3725 O O . GLN A 1 477 ? 22.962 39.921 25.543 1.00 75.75 477 GLN A O 1
ATOM 3730 N N . PRO A 1 478 ? 23.214 41.486 23.937 1.00 74.75 478 PRO A N 1
ATOM 3731 C CA . PRO A 1 478 ? 22.182 40.941 23.049 1.00 74.75 478 PRO A CA 1
ATOM 3732 C C . PRO A 1 478 ? 22.380 39.458 22.712 1.00 74.75 478 PRO A C 1
ATOM 3734 O O . PRO A 1 478 ? 21.412 38.711 22.608 1.00 74.75 478 PRO A O 1
ATOM 3737 N N . ASP A 1 479 ? 23.627 38.998 22.631 1.00 77.06 479 ASP A N 1
ATOM 3738 C CA . ASP A 1 479 ? 23.958 37.613 22.280 1.00 77.06 479 ASP A CA 1
ATOM 3739 C C . ASP A 1 479 ? 23.517 36.579 23.335 1.00 77.06 479 ASP A C 1
ATOM 3741 O O . ASP A 1 479 ? 23.526 35.380 23.057 1.00 77.06 479 ASP A O 1
ATOM 3745 N N . PHE A 1 480 ? 23.067 37.014 24.521 1.00 72.75 480 PHE A N 1
ATOM 3746 C CA . PHE A 1 480 ? 22.446 36.134 25.519 1.00 72.75 480 PHE A CA 1
ATOM 3747 C C . PHE A 1 480 ? 21.024 35.691 25.164 1.00 72.75 480 PHE A C 1
ATOM 3749 O O . PHE A 1 480 ? 20.510 34.782 25.814 1.00 72.75 480 PHE A O 1
ATOM 3756 N N . PHE A 1 481 ? 20.388 36.307 24.165 1.00 78.94 481 PHE A N 1
ATOM 3757 C CA . PHE A 1 481 ? 19.019 35.987 23.778 1.00 78.94 481 PHE A CA 1
ATOM 3758 C C . PHE A 1 481 ? 18.968 35.223 22.451 1.00 78.94 481 PHE A C 1
ATOM 3760 O O . PHE A 1 481 ? 19.589 35.602 21.454 1.00 78.94 481 PHE A O 1
ATOM 3767 N N . SER A 1 482 ? 18.196 34.141 22.437 1.00 78.25 482 SER A N 1
ATOM 3768 C CA . SER A 1 482 ? 18.002 33.241 21.298 1.00 78.25 482 SER A CA 1
ATOM 3769 C C . SER A 1 482 ? 17.026 33.789 20.260 1.00 78.25 482 SER A C 1
ATOM 3771 O O . SER A 1 482 ? 17.129 33.432 19.087 1.00 78.25 482 SER A O 1
ATOM 3773 N N . GLN A 1 483 ? 16.116 34.686 20.654 1.00 77.94 483 GLN A N 1
ATOM 3774 C CA . GLN A 1 483 ? 15.201 35.353 19.731 1.00 77.94 483 GLN A CA 1
ATOM 3775 C C . GLN A 1 483 ? 15.632 36.779 19.396 1.00 77.94 483 GLN A C 1
ATOM 3777 O O . GLN A 1 483 ? 15.853 37.597 20.289 1.00 77.94 483 GLN A O 1
ATOM 3782 N N . ASP A 1 484 ? 15.603 37.125 18.109 1.00 74.50 484 ASP A N 1
ATOM 3783 C CA . ASP A 1 484 ? 15.909 38.478 17.628 1.00 74.50 484 ASP A CA 1
ATOM 3784 C C . ASP A 1 484 ? 15.027 39.564 18.260 1.00 74.50 484 ASP A C 1
ATOM 3786 O O . ASP A 1 484 ? 15.486 40.683 18.477 1.00 74.50 484 ASP A O 1
ATOM 3790 N N . LEU A 1 485 ? 13.775 39.252 18.613 1.00 74.50 485 LEU A N 1
ATOM 3791 C CA . LEU A 1 485 ? 12.907 40.204 19.309 1.00 74.50 485 LEU A CA 1
ATOM 3792 C C . LEU A 1 485 ? 13.453 40.564 20.701 1.00 74.50 485 LEU A C 1
ATOM 3794 O O . LEU A 1 485 ? 13.415 41.727 21.093 1.00 74.50 485 LEU A O 1
ATOM 3798 N N . HIS A 1 486 ? 13.994 39.588 21.431 1.00 81.25 486 HIS A N 1
ATOM 3799 C CA . HIS A 1 486 ? 14.568 39.791 22.763 1.00 81.25 486 HIS A CA 1
ATOM 3800 C C . HIS A 1 486 ? 15.903 40.524 22.698 1.00 81.25 486 HIS A C 1
ATOM 3802 O O . HIS A 1 486 ? 16.141 41.413 23.510 1.00 81.25 486 HIS A O 1
ATOM 3808 N N . ARG A 1 487 ? 16.716 40.234 21.672 1.00 78.88 487 ARG A N 1
ATOM 3809 C CA . ARG A 1 487 ? 17.958 40.971 21.388 1.00 78.88 487 ARG A CA 1
ATOM 3810 C C . ARG A 1 487 ? 17.732 42.463 21.181 1.00 78.88 487 ARG A C 1
ATOM 3812 O O . ARG A 1 487 ? 18.619 43.249 21.466 1.00 78.88 487 ARG A O 1
ATOM 3819 N N . ARG A 1 488 ? 16.569 42.845 20.641 1.00 74.06 488 ARG A N 1
ATOM 3820 C CA . ARG A 1 488 ? 16.195 44.250 20.400 1.00 74.06 488 ARG A CA 1
ATOM 3821 C C . ARG A 1 488 ? 15.547 44.922 21.612 1.00 74.06 488 ARG A C 1
ATOM 3823 O O . ARG A 1 488 ? 15.395 46.139 21.596 1.00 74.06 488 ARG A O 1
ATOM 3830 N N . ALA A 1 489 ? 15.096 44.147 22.598 1.00 68.31 489 ALA A N 1
ATOM 3831 C CA . ALA A 1 489 ? 14.380 44.647 23.772 1.00 68.31 489 ALA A CA 1
ATOM 3832 C C . ALA A 1 489 ? 15.309 45.054 24.931 1.00 68.31 489 ALA A C 1
ATOM 3834 O O . ALA A 1 489 ? 14.862 45.737 25.854 1.00 68.31 489 ALA A O 1
ATOM 3835 N N . VAL A 1 490 ? 16.567 44.614 24.886 1.00 65.06 490 VAL A N 1
ATOM 3836 C CA . VAL A 1 490 ? 17.643 44.889 25.849 1.00 65.06 490 VAL A CA 1
ATOM 3837 C C . VAL A 1 490 ? 18.694 45.740 25.160 1.00 65.06 490 VAL A C 1
ATOM 3839 O O . VAL A 1 490 ? 19.177 46.692 25.812 1.00 65.06 490 VAL A O 1
#

Foldseek 3Di:
DFDPVLLVVLLVLDQLCVLVCVQWPWDDDDQWTWTDDPQDDDDDIQWIAHRVVQKIAGPVPRDIDHSLSVCCLNVVDDSVVSSVVSCVVSVNDGPPADDPVRVVLVVLVVLLLVLLVVVLVVFAVQCVDPPFNVLVVVVCVVLVHDPVLCVVQSKGFAEADWCPSVVVCVVVPHDPVSCVLLQQWDFDPDDTDITGPAYQWTWGFAADLCRGGRWIKTAHSDPDPDRIDIRDDHPRDDLQQGKGLCNQQLVVCQVVLEAEEEADPSLQSLCVSQPNSRYIYRPNDQHHLNNLLVSVSRHQEYEYFYFQDPVRLVSLVSNCVSNVLSNHHYFYFHQPPAGHNSRSCVPPNDVVVVVSVVDTHHNLRVLLVVQCVPLPLVDPVSLVVSLLVCLVVLLSDPDPVVSLVSLVVSCVVSVHDSVVSVVSSVVDDRDDRDDDPDDDDDDDPDDPDDWDVVLVVVVVVCVVPVVVCVVCVVPDALVVGPDPVSSVVD

Nearest PDB structures (foldseek):
  5guj-assembly1_A  TM=9.290E-01  e=2.424E-31  Bacillus subtilis subsp. subtilis str. 168
  2au3-assembly1_A  TM=6.616E-01  e=5.176E-34  Aquifex aeolicus
  4edv-assembly1_A  TM=9.110E-01  e=7.935E-28  Staphylococcus aureus
  4e2k-assembly1_A  TM=9.078E-01  e=6.778E-28  Staphylococcus aureus
  5vaz-assembly2_B  TM=8.559E-01  e=4.691E-28  Pseudomonas aeruginosa PAO1

Mean predicted aligned error: 15.07 Å

Sequence (490 aa):
MIPPELIDRIRDSTDIVEVISRYVSLKPTGKGFKGLCPFHQEKTPSFTVNADRQFFHCFGCKAGGNAFHFVMRAESLTFIEAVKELAQRAGIALPEAGTPANQAQDTQRRQLLEVTAWAAGRFQEALRRPGISEPAKAYLQRRGLSTEVAEAFALGYAPDGWDNLLKAARRDQYSEGLLEKAGLIVPRKEGGGFYDRFRQRLMFPIRDLQGRVVAFGGRVLDAGEPKYLNSPETPLFKKGELLYGLDLARESARRRNRLVLVEGYMDVIACHAFGFSEAVASLGTALTPAQANLIRRFSEKVLLLYDADEAGVQASLRAFEVLNREGCLVQVVALPGAKDPDEFLRAQGAAAFQSLLDQPQTMVEFVFTHLAGREKLDRLEGKVTVLKALAPIVSQMASPVERSLSVQWIAGRLQLDERTVLQELGRQKRPPLPPTFGETRESAPEEPAAVLPEEQGLLSALLKRPGLVEKFRERLQPDFFSQDLHRRAV

Secondary structure (DSSP, 8-state):
---HHHHHHHHHT--HHHHHHTTS--EEETTEEEE--TTS--SS--EEEETTTTEEEETTT--EE-HHHHHHHHH---HHHHHHHHHHHTT----SS-SHHHHHHHHHHHHHHHHHHHHHHHHHHHHHSTTTSHHHHHHHHHTT--HHHHHHTT-EEE-SSSSHHHHHHHHTT--HHHHHHTTSEEE-SSSSSEEES--SEEEEEEE-TTS-EEEEEEEESSS-SSSEEEPPP-SS--GGG--BTHHHHHHHHHHHTEEEEESSHHHHHHHHHTT-TTEEE-SSSPPPHHHHHHHHTT-SEEEE---SSHHHHHHHHHHHHHHHHTT-EEEE---TT-SSHHHHHHHHHHHHHHHHHHSPBPHHHHHHHHHHHHHTTTSHHHHHHHHHHHHHHHHT---HHHHHHHHHHHHHHHT--HHHHHHHHHTSPPPPPPPPS------------PPPHHHHHHHHHHHH-THHHHHHGGG--GGG-SSHHHHTT-

pLDDT: mean 87.13, std 13.45, range [30.59, 98.69]